Protein 1M7J (pdb70)

Foldseek 3Di:
DFQEKAAADWELWLPLDDTDGWIWTHHFFFGADIGHCPVPDYPYYHYQHLWYKYFFFEFLDEQCLQVCLVPLLLQLAVLQRHAEYEHAAALAHLDDDQDQDDDPPNCLNDPGRSSHHNALLVSQVSCFVQPGRHAYQYAHGNLRLLSRQPPDQQAEDDVVSLVSLLVRRLRNLVSFHQAYEHNCLDSSNVRYDLVSVLSSRLCCVVSVHEYEHAFNDQEPCVVVSVVSQLVSCVSSVHAYEYEAHAYFAPVC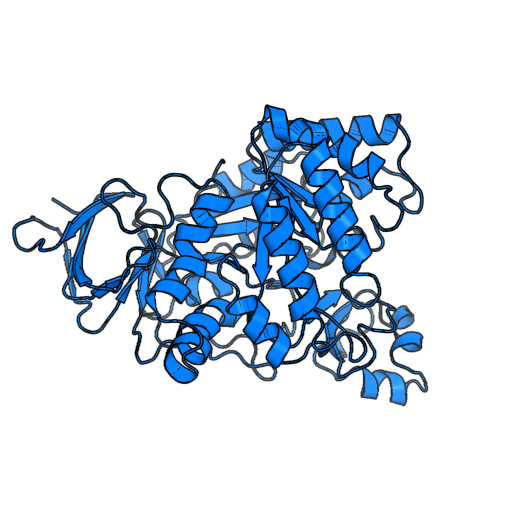APCLVVVLVVQVVSVVPGHYFYAHFQDQKDKTWLDLDCGQQVDWKAWQAFVVCRVRHGPTQCVVQVVVVHRSNVCRVVRPGTMMIGRTGDNVSSLVQLLSQRYAYHLHWSPVTNQTDLSSRFGLLCLLAVVCPVVVSDHNSSSLSSRFVSSCVSSVQPLGRTSDGPRTRFIWIFNSHQWGRPADSVRSSDRTPGTAWTDHSRHTQAHPRDGPPDSRYYHTHD

Secondary structure (DSSP, 8-state):
-BSEEEESSEE--SSS---EE-EEEEETTEEEEEE--TTS-BS-EEE-TT-EEEEPEEESS---TTHHHH-TT-HHHHTTTEEEEEES-TT--S-SEE-SSPPTTGGGG-SSS--EESSHHHHHHHHHHS--SSEEEEEEEHHHHHHHH-S--SSPPPHHHHHHHHHHHHHHHHHT--EEEEETTSGGGTT--HHHHHHHHTHHHHHT-EEEEE-S-SSTTHHHHHHHHHHHHHHHTS-EEE-S----SGGGTTTHHHHHHHHHHHHHHS-EEEEE-S-S-EEEE----TTTTSS-EEEEEESS-GGGTT-BHHHHHHHTTS-HHHHHHHH-SEEEEE----HHHHHHHHHSTTEEE-----TT-SS--THHHHHHHIIIIIIIIIT-SS-HHHHHHTTTHHHHHHHT-TT-SS--TTSB--EEEE-TTT-B----SSSTTPPPBSEEEEEETTEEEEETTEE-S-----B---

Structure (mmCIF, N/CA/C/O backbone):
data_1M7J
#
_entry.id   1M7J
#
_cell.length_a   60.102
_cell.length_b   77.167
_cell.length_c   135.744
_cell.angle_alpha   90.00
_cell.angle_beta   90.00
_cell.angle_gamma   90.00
#
_symmetry.space_group_name_H-M   'P 21 21 21'
#
loop_
_entity.id
_entity.type
_entity.pdbx_description
1 polymer D-aminoacylase
2 non-polymer 'ZINC ION'
3 non-polymer 'ACETATE ION'
4 water water
#
loop_
_atom_site.group_PDB
_atom_site.id
_atom_site.type_symbol
_atom_site.label_atom_id
_atom_site.label_alt_id
_atom_site.label_comp_id
_atom_site.label_asym_id
_atom_site.label_entity_id
_atom_site.label_seq_id
_atom_site.pdbx_PDB_ins_code
_atom_site.Cartn_x
_atom_site.Cartn_y
_atom_site.Cartn_z
_atom_site.occupancy
_atom_site.B_iso_or_equiv
_atom_site.auth_seq_id
_atom_site.auth_comp_id
_atom_site.auth_asym_id
_atom_site.auth_atom_id
_atom_site.pdbx_PDB_model_num
ATOM 1 N N . PRO A 1 8 ? 42.887 30.287 3.343 1.00 16.90 7 PRO A N 1
ATOM 2 C CA . PRO A 1 8 ? 42.747 28.850 3.089 1.00 14.24 7 PRO A CA 1
ATOM 3 C C . PRO A 1 8 ? 41.859 28.164 4.101 1.00 12.83 7 PRO A C 1
ATOM 4 O O . PRO A 1 8 ? 41.747 28.598 5.236 1.00 15.19 7 PRO A O 1
ATOM 8 N N . PHE A 1 9 ? 41.216 27.096 3.678 1.00 10.56 8 PHE A N 1
ATOM 9 C CA . PHE A 1 9 ? 40.421 26.330 4.639 1.00 10.24 8 PHE A CA 1
ATOM 10 C C . PHE A 1 9 ? 41.386 25.564 5.541 1.00 11.23 8 PHE A C 1
ATOM 11 O O . PHE A 1 9 ? 42.508 25.209 5.136 1.00 11.14 8 PHE A O 1
ATOM 19 N N . ASP A 1 10 ? 40.959 25.265 6.767 1.00 9.77 9 ASP A N 1
ATOM 20 C CA . ASP A 1 10 ? 41.797 24.445 7.637 1.00 10.45 9 ASP A CA 1
ATOM 21 C C . ASP A 1 10 ? 41.907 23.032 7.087 1.00 9.05 9 ASP A C 1
ATOM 22 O O . ASP A 1 10 ? 42.967 22.382 7.158 1.00 11.19 9 ASP A O 1
ATOM 27 N N . TYR A 1 11 ? 40.811 22.518 6.540 1.00 9.82 10 TYR A N 1
ATOM 28 C CA . TYR A 1 11 ? 40.832 21.210 5.939 1.00 9.31 10 TYR A CA 1
ATOM 29 C C . TYR A 1 11 ? 39.587 21.044 5.077 1.00 8.15 10 TYR A C 1
ATOM 30 O O . TYR A 1 11 ? 38.610 21.785 5.230 1.00 9.42 10 TYR A O 1
ATOM 39 N N . ILE A 1 12 ? 39.673 20.100 4.146 1.00 8.88 11 ILE A N 1
ATOM 40 C CA . ILE A 1 12 ? 38.556 19.720 3.308 1.00 8.56 11 ILE A CA 1
ATOM 41 C C . ILE A 1 12 ? 38.385 18.208 3.470 1.00 8.96 11 ILE A C 1
ATOM 42 O O . ILE A 1 12 ? 39.359 17.439 3.409 1.00 10.79 11 ILE A O 1
ATOM 47 N N . LEU A 1 13 ? 37.144 17.771 3.729 1.00 9.08 12 LEU A N 1
ATOM 48 C CA . LEU A 1 13 ? 36.836 16.346 3.773 1.00 9.90 12 LEU A CA 1
ATOM 49 C C . LEU A 1 13 ? 36.459 16.096 2.301 1.00 10.05 12 LEU A C 1
ATOM 50 O O . LEU A 1 13 ? 35.396 16.516 1.816 1.00 10.93 12 LEU A O 1
ATOM 55 N N . SER A 1 14 ? 37.389 15.432 1.610 1.00 11.07 13 SER A N 1
ATOM 56 C CA . SER A 1 14 ? 37.277 15.246 0.158 1.00 10.62 13 SER A CA 1
ATOM 57 C C . SER A 1 14 ? 36.906 13.882 -0.387 1.00 10.58 13 SER A C 1
ATOM 58 O O . SER A 1 14 ? 37.357 12.866 0.080 1.00 11.45 13 SER A O 1
ATOM 61 N N . GLY A 1 15 ? 36.047 13.899 -1.401 1.00 11.05 14 GLY A N 1
ATOM 62 C CA . GLY A 1 15 ? 35.726 12.677 -2.115 1.00 11.42 14 GLY A CA 1
ATOM 63 C C . GLY A 1 15 ? 34.606 11.786 -1.658 1.00 11.37 14 GLY A C 1
ATOM 64 O O . GLY A 1 15 ? 34.402 10.739 -2.238 1.00 12.07 14 GLY A O 1
ATOM 65 N N . GLY A 1 16 ? 33.914 12.204 -0.606 1.00 11.40 15 GLY A N 1
ATOM 66 C CA . GLY A 1 16 ? 32.816 11.418 -0.102 1.00 11.05 15 GLY A CA 1
ATOM 67 C C . GLY A 1 16 ? 31.457 11.863 -0.612 1.00 10.40 15 GLY A C 1
ATOM 68 O O . GLY A 1 16 ? 31.323 12.658 -1.550 1.00 11.71 15 GLY A O 1
ATOM 69 N N . THR A 1 17 ? 30.420 11.342 0.038 1.00 9.59 16 THR A N 1
ATOM 70 C CA . THR A 1 17 ? 29.043 11.640 -0.280 1.00 8.80 16 THR A CA 1
ATOM 71 C C . THR A 1 17 ? 28.481 12.468 0.858 1.00 9.31 16 THR A C 1
ATOM 72 O O . THR A 1 17 ? 28.534 12.032 2.019 1.00 10.35 16 THR A O 1
ATOM 76 N N . VAL A 1 18 ? 27.980 13.654 0.549 1.00 9.30 17 VAL A N 1
ATOM 77 C CA . VAL A 1 18 ? 27.401 14.483 1.594 1.00 8.38 17 VAL A CA 1
ATOM 78 C C . VAL A 1 18 ? 25.918 14.190 1.725 1.00 8.78 17 VAL A C 1
ATOM 79 O O . VAL A 1 18 ? 25.174 14.205 0.730 1.00 9.11 17 VAL A O 1
ATOM 83 N N . ILE A 1 19 ? 25.478 13.882 2.953 1.00 8.00 18 ILE A N 1
ATOM 84 C CA . ILE A 1 19 ? 24.047 13.732 3.281 1.00 8.52 18 ILE A CA 1
ATOM 85 C C . ILE A 1 19 ? 23.889 14.938 4.204 1.00 8.62 18 ILE A C 1
ATOM 86 O O . ILE A 1 19 ? 24.345 14.932 5.355 1.00 10.12 18 ILE A O 1
ATOM 91 N N . ASP A 1 20 ? 23.268 15.980 3.676 1.00 8.36 19 ASP A N 1
ATOM 92 C CA . ASP A 1 20 ? 23.298 17.268 4.332 1.00 8.47 19 ASP A CA 1
ATOM 93 C C . ASP A 1 20 ? 22.373 17.614 5.480 1.00 8.12 19 ASP A C 1
ATOM 94 O O . ASP A 1 20 ? 22.408 18.737 5.989 1.00 9.08 19 ASP A O 1
ATOM 99 N N . GLY A 1 21 ? 21.578 16.636 5.901 1.00 8.44 20 GLY A N 1
ATOM 100 C CA . GLY A 1 21 ? 20.654 16.854 7.014 1.00 8.56 20 GLY A CA 1
ATOM 101 C C . GLY A 1 21 ? 19.312 17.447 6.633 1.00 9.17 20 GLY A C 1
ATOM 102 O O . GLY A 1 21 ? 18.508 17.721 7.527 1.00 10.36 20 GLY A O 1
ATOM 103 N N . THR A 1 22 ? 19.063 17.655 5.341 1.00 9.81 21 THR A N 1
ATOM 104 C CA . THR A 1 22 ? 17.785 18.235 4.925 1.00 10.74 21 THR A CA 1
ATOM 105 C C . THR A 1 22 ? 16.837 17.225 4.310 1.00 10.23 21 THR A C 1
ATOM 106 O O . THR A 1 22 ? 15.827 17.612 3.727 1.00 11.56 21 THR A O 1
ATOM 110 N N . ASN A 1 23 ? 17.136 15.943 4.443 1.00 9.38 22 ASN A N 1
ATOM 111 C CA . ASN A 1 23 ? 16.299 14.856 3.920 1.00 8.54 22 ASN A CA 1
ATOM 112 C C . ASN A 1 23 ? 16.258 14.875 2.391 1.00 8.70 22 ASN A C 1
ATOM 113 O O . ASN A 1 23 ? 15.188 14.908 1.755 1.00 9.17 22 ASN A O 1
ATOM 118 N N . ALA A 1 24 ? 17.455 14.839 1.818 1.00 9.53 23 ALA A N 1
ATOM 119 C CA . ALA A 1 24 ? 17.658 14.788 0.372 1.00 9.19 23 ALA A CA 1
ATOM 120 C C . ALA A 1 24 ? 18.686 13.684 0.107 1.00 9.13 23 ALA A C 1
ATOM 121 O O . ALA A 1 24 ? 19.629 13.502 0.896 1.00 9.88 23 ALA A O 1
ATOM 123 N N . PRO A 1 25 ? 18.561 12.927 -0.979 1.00 9.68 24 PRO A N 1
ATOM 124 C CA . PRO A 1 25 ? 19.543 11.874 -1.280 1.00 9.76 24 PRO A CA 1
ATOM 125 C C . PRO A 1 25 ? 20.961 12.436 -1.298 1.00 9.75 24 PRO A C 1
ATOM 126 O O . PRO A 1 25 ? 21.187 13.583 -1.699 1.00 12.08 24 PRO A O 1
ATOM 130 N N . GLY A 1 26 ? 21.909 11.641 -0.835 1.00 10.12 25 GLY A N 1
ATOM 131 C CA . GLY A 1 26 ? 23.280 12.116 -0.804 1.00 10.20 25 GLY A CA 1
ATOM 132 C C . GLY A 1 26 ? 23.821 12.458 -2.175 1.00 10.70 25 GLY A C 1
ATOM 133 O O . GLY A 1 26 ? 23.367 11.904 -3.176 1.00 11.79 25 GLY A O 1
ATOM 134 N N . ARG A 1 27 ? 24.795 13.363 -2.200 1.00 10.46 26 ARG A N 1
ATOM 135 C CA . ARG A 1 27 ? 25.454 13.758 -3.459 1.00 10.73 26 ARG A CA 1
ATOM 136 C C . ARG A 1 27 ? 26.955 13.774 -3.222 1.00 11.25 26 ARG A C 1
ATOM 137 O O . ARG A 1 27 ? 27.425 14.069 -2.121 1.00 10.57 26 ARG A O 1
ATOM 145 N N . LEU A 1 28 ? 27.715 13.457 -4.260 1.00 10.93 27 LEU A N 1
ATOM 146 C CA . LEU A 1 28 ? 29.177 13.504 -4.165 1.00 10.78 27 LEU A CA 1
ATOM 147 C C . LEU A 1 28 ? 29.584 14.974 -4.018 1.00 11.19 27 LEU A C 1
ATOM 148 O O . LEU A 1 28 ? 29.246 15.830 -4.861 1.00 13.95 27 LEU A O 1
ATOM 153 N N . ALA A 1 29 ? 30.267 15.301 -2.919 1.00 10.70 28 ALA A N 1
ATOM 154 C CA . ALA A 1 29 ? 30.687 16.667 -2.666 1.00 9.87 28 ALA A CA 1
ATOM 155 C C . ALA A 1 29 ? 31.722 16.676 -1.560 1.00 9.95 28 ALA A C 1
ATOM 156 O O . ALA A 1 29 ? 31.743 15.752 -0.730 1.00 10.59 28 ALA A O 1
ATOM 158 N N . ASP A 1 30 ? 32.597 17.685 -1.599 1.00 9.64 29 ASP A N 1
ATOM 159 C CA . ASP A 1 30 ? 33.614 17.891 -0.571 1.00 9.23 29 ASP A CA 1
ATOM 160 C C . ASP A 1 30 ? 33.040 18.884 0.441 1.00 9.34 29 ASP A C 1
ATOM 161 O O . ASP A 1 30 ? 32.122 19.685 0.147 1.00 10.51 29 ASP A O 1
ATOM 166 N N . VAL A 1 31 ? 33.611 18.864 1.657 1.00 9.13 30 VAL A N 1
ATOM 167 C CA . VAL A 1 31 ? 33.171 19.805 2.693 1.00 9.09 30 VAL A CA 1
ATOM 168 C C . VAL A 1 31 ? 34.409 20.517 3.219 1.00 8.60 30 VAL A C 1
ATOM 169 O O . VAL A 1 31 ? 35.333 19.856 3.699 1.00 10.02 30 VAL A O 1
ATOM 173 N N . GLY A 1 32 ? 34.414 21.845 3.139 1.00 8.93 31 GLY A N 1
ATOM 174 C CA . GLY A 1 32 ? 35.563 22.628 3.608 1.00 8.53 31 GLY A CA 1
ATOM 175 C C . GLY A 1 32 ? 35.228 23.314 4.924 1.00 9.14 31 GLY A C 1
ATOM 176 O O . GLY A 1 32 ? 34.147 23.871 5.088 1.00 10.22 31 GLY A O 1
ATOM 177 N N . VAL A 1 33 ? 36.195 23.294 5.828 1.00 8.62 32 VAL A N 1
ATOM 178 C CA . VAL A 1 33 ? 36.011 23.884 7.154 1.00 9.36 32 VAL A CA 1
ATOM 179 C C . VAL A 1 33 ? 37.051 24.949 7.439 1.00 9.66 32 VAL A C 1
ATOM 180 O O . VAL A 1 33 ? 38.238 24.764 7.097 1.00 9.82 32 VAL A O 1
ATOM 184 N N . ARG A 1 34 ? 36.619 26.066 8.014 1.00 9.87 33 ARG A N 1
ATOM 185 C CA . ARG A 1 34 ? 37.572 27.107 8.446 1.00 10.46 33 ARG A CA 1
ATOM 186 C C . ARG A 1 34 ? 37.145 27.450 9.880 1.00 10.66 33 ARG A C 1
ATOM 187 O O . ARG A 1 34 ? 36.025 27.921 10.110 1.00 10.70 33 ARG A O 1
ATOM 195 N N . GLY A 1 35 ? 38.045 27.222 10.830 1.00 9.97 34 GLY A N 1
ATOM 196 C CA . GLY A 1 35 ? 37.720 27.458 12.237 1.00 9.83 34 GLY A CA 1
ATOM 197 C C . GLY A 1 35 ? 36.544 26.591 12.669 1.00 10.00 34 GLY A C 1
ATOM 198 O O . GLY A 1 35 ? 36.561 25.388 12.446 1.00 12.41 34 GLY A O 1
ATOM 199 N N . ASP A 1 36 ? 35.535 27.212 13.261 1.00 9.71 35 ASP A N 1
ATOM 200 C CA . ASP A 1 36 ? 34.367 26.423 13.689 1.00 9.16 35 ASP A CA 1
ATOM 201 C C . ASP A 1 36 ? 33.236 26.322 12.672 1.00 9.15 35 ASP A C 1
ATOM 202 O O . ASP A 1 36 ? 32.151 25.811 13.005 1.00 9.01 35 ASP A O 1
ATOM 207 N N . ARG A 1 37 ? 33.458 26.791 11.445 1.00 8.77 36 ARG A N 1
ATOM 208 C CA . ARG A 1 37 ? 32.425 26.807 10.428 1.00 9.07 36 ARG A CA 1
ATOM 209 C C . ARG A 1 37 ? 32.646 25.979 9.202 1.00 9.24 36 ARG A C 1
ATOM 210 O O . ARG A 1 37 ? 33.781 25.751 8.772 1.00 10.72 36 ARG A O 1
ATOM 218 N N . ILE A 1 38 ? 31.543 25.530 8.641 1.00 9.67 37 ILE A N 1
ATOM 219 C CA . ILE A 1 38 ? 31.588 24.896 7.313 1.00 8.74 37 ILE A CA 1
ATOM 220 C C . ILE A 1 38 ? 31.733 26.106 6.359 1.00 10.62 37 ILE A C 1
ATOM 221 O O . ILE A 1 38 ? 30.866 26.974 6.275 1.00 11.60 37 ILE A O 1
ATOM 226 N N . ALA A 1 39 ? 32.844 26.159 5.629 1.00 10.44 38 ALA A N 1
ATOM 227 C CA . ALA A 1 39 ? 33.082 27.278 4.718 1.00 11.12 38 ALA A CA 1
ATOM 228 C C . ALA A 1 39 ? 32.460 27.078 3.357 1.00 11.23 38 ALA A C 1
ATOM 229 O O . ALA A 1 39 ? 32.033 28.047 2.735 1.00 13.53 38 ALA A O 1
ATOM 231 N N . ALA A 1 40 ? 32.417 25.837 2.907 1.00 10.85 39 ALA A N 1
ATOM 232 C CA . ALA A 1 40 ? 31.910 25.548 1.566 1.00 10.64 39 ALA A CA 1
ATOM 233 C C . ALA A 1 40 ? 31.596 24.084 1.405 1.00 11.07 39 ALA A C 1
ATOM 234 O O . ALA A 1 40 ? 32.138 23.232 2.126 1.00 10.78 39 ALA A O 1
ATOM 236 N N . VAL A 1 41 ? 30.715 23.786 0.442 1.00 11.05 40 VAL A N 1
ATOM 237 C CA . VAL A 1 41 ? 30.292 22.421 0.144 1.00 11.13 40 VAL A CA 1
ATOM 238 C C . VAL A 1 41 ? 30.166 22.309 -1.372 1.00 11.26 40 VAL A C 1
ATOM 239 O O . VAL A 1 41 ? 29.515 23.163 -1.997 1.00 14.22 40 VAL A O 1
ATOM 243 N N . GLY A 1 42 ? 30.780 21.290 -1.948 1.00 10.56 41 GLY A N 1
ATOM 244 C CA . GLY A 1 42 ? 30.677 21.091 -3.395 1.00 11.83 41 GLY A CA 1
ATOM 245 C C . GLY A 1 42 ? 31.999 20.596 -3.926 1.00 11.98 41 GLY A C 1
ATOM 246 O O . GLY A 1 42 ? 32.732 19.892 -3.247 1.00 12.01 41 GLY A O 1
ATOM 247 N N . ASP A 1 43 ? 32.317 20.913 -5.190 1.00 12.50 42 ASP A N 1
ATOM 248 C CA . ASP A 1 43 ? 33.593 20.528 -5.733 1.00 11.66 42 ASP A CA 1
ATOM 249 C C . ASP A 1 43 ? 34.564 21.598 -5.230 1.00 11.84 42 ASP A C 1
ATOM 250 O O . ASP A 1 43 ? 34.469 22.757 -5.628 1.00 13.47 42 ASP A O 1
ATOM 255 N N . LEU A 1 44 ? 35.409 21.223 -4.255 1.00 10.30 43 LEU A N 1
ATOM 256 C CA . LEU A 1 44 ? 36.331 22.184 -3.650 1.00 10.04 43 LEU A CA 1
ATOM 257 C C . LEU A 1 44 ? 37.776 22.025 -4.079 1.00 9.72 43 LEU A C 1
ATOM 258 O O . LEU A 1 44 ? 38.694 22.485 -3.396 1.00 9.62 43 LEU A O 1
ATOM 263 N N . SER A 1 45 ? 37.974 21.383 -5.233 1.00 10.39 44 SER A N 1
ATOM 264 C CA . SER A 1 45 ? 39.332 21.224 -5.740 1.00 10.95 44 SER A CA 1
ATOM 265 C C . SER A 1 45 ? 40.069 22.559 -5.919 1.00 10.01 44 SER A C 1
ATOM 266 O O . SER A 1 45 ? 41.283 22.634 -5.774 1.00 9.93 44 SER A O 1
ATOM 269 N N . ALA A 1 46 ? 39.332 23.602 -6.283 1.00 9.59 45 ALA A N 1
ATOM 270 C CA . ALA A 1 46 ? 39.950 24.895 -6.509 1.00 8.62 45 ALA A CA 1
ATOM 271 C C . ALA A 1 46 ? 40.132 25.751 -5.276 1.00 9.14 45 ALA A C 1
ATOM 272 O O . ALA A 1 46 ? 40.650 26.867 -5.344 1.00 9.74 45 ALA A O 1
ATOM 274 N N . SER A 1 47 ? 39.741 25.220 -4.120 1.00 9.43 46 SER A N 1
ATOM 275 C CA . SER A 1 47 ? 39.909 25.971 -2.876 1.00 9.20 46 SER A CA 1
ATOM 276 C C . SER A 1 47 ? 41.172 25.548 -2.162 1.00 8.88 46 SER A C 1
ATOM 277 O O . SER A 1 47 ? 41.381 24.348 -1.925 1.00 9.91 46 SER A O 1
ATOM 280 N N . SER A 1 48 ? 42.015 26.510 -1.804 1.00 8.67 47 SER A N 1
ATOM 281 C CA . SER A 1 48 ? 43.209 26.179 -1.032 1.00 8.78 47 SER A CA 1
ATOM 282 C C . SER A 1 48 ? 42.804 25.634 0.343 1.00 8.92 47 SER A C 1
ATOM 283 O O . SER A 1 48 ? 41.862 26.158 0.980 1.00 9.58 47 SER A O 1
ATOM 286 N N . ALA A 1 49 ? 43.515 24.612 0.796 1.00 8.63 48 ALA A N 1
ATOM 287 C CA . ALA A 1 49 ? 43.251 24.039 2.122 1.00 9.30 48 ALA A CA 1
ATOM 288 C C . ALA A 1 49 ? 44.549 23.517 2.675 1.00 10.31 48 ALA A C 1
ATOM 289 O O . ALA A 1 49 ? 45.403 23.031 1.924 1.00 10.29 48 ALA A O 1
ATOM 291 N N . ARG A 1 50 ? 44.704 23.609 3.995 1.00 11.30 49 ARG A N 1
ATOM 292 C CA . ARG A 1 50 ? 45.920 23.107 4.643 0.97 11.05 49 ARG A CA 1
ATOM 293 C C . ARG A 1 50 ? 45.998 21.582 4.668 1.00 12.43 49 ARG A C 1
ATOM 294 O O . ARG A 1 50 ? 47.095 21.008 4.755 1.00 13.65 49 ARG A O 1
ATOM 302 N N . ARG A 1 51 ? 44.844 20.917 4.614 1.00 11.15 50 ARG A N 1
ATOM 303 C CA . ARG A 1 51 ? 44.763 19.458 4.583 1.00 10.94 50 ARG A CA 1
ATOM 304 C C . ARG A 1 51 ? 43.588 19.064 3.700 1.00 11.30 50 ARG A C 1
ATOM 305 O O . ARG A 1 51 ? 42.542 19.730 3.733 1.00 11.93 50 ARG A O 1
ATOM 313 N N . ARG A 1 52 ? 43.756 18.008 2.926 1.00 11.93 51 ARG A N 1
ATOM 314 C CA . ARG A 1 52 ? 42.688 17.495 2.062 1.00 13.94 51 ARG A CA 1
ATOM 315 C C . ARG A 1 52 ? 42.598 16.042 2.478 1.00 16.58 51 ARG A C 1
ATOM 316 O O . ARG A 1 52 ? 43.399 15.215 2.051 1.00 18.89 51 ARG A O 1
ATOM 324 N N . ILE A 1 53 ? 41.627 15.746 3.348 1.00 14.84 52 ILE A N 1
ATOM 325 C CA . ILE A 1 53 ? 41.414 14.431 3.938 1.00 14.16 52 ILE A CA 1
ATOM 326 C C . ILE A 1 53 ? 40.523 13.561 3.071 1.00 14.54 52 ILE A C 1
ATOM 327 O O . ILE A 1 53 ? 39.366 13.887 2.840 1.00 14.73 52 ILE A O 1
ATOM 332 N N . ASP A 1 54 ? 41.067 12.453 2.608 1.00 14.88 53 ASP A N 1
ATOM 333 C CA . ASP A 1 54 ? 40.353 11.533 1.747 1.00 15.27 53 ASP A CA 1
ATOM 334 C C . ASP A 1 54 ? 39.291 10.753 2.498 1.00 14.22 53 ASP A C 1
ATOM 335 O O . ASP A 1 54 ? 39.608 9.958 3.388 1.00 15.91 53 ASP A O 1
ATOM 340 N N . VAL A 1 55 ? 38.034 10.974 2.121 1.00 11.32 54 VAL A N 1
ATOM 341 C CA . VAL A 1 55 ? 36.920 10.238 2.712 1.00 11.78 54 VAL A CA 1
ATOM 342 C C . VAL A 1 55 ? 36.138 9.496 1.617 1.00 11.01 54 VAL A C 1
ATOM 343 O O . VAL A 1 55 ? 34.930 9.294 1.694 1.00 12.01 54 VAL A O 1
ATOM 347 N N . ALA A 1 56 ? 36.846 9.065 0.574 1.00 12.63 55 ALA A N 1
ATOM 348 C CA . ALA A 1 56 ? 36.159 8.283 -0.460 1.00 12.21 55 ALA A CA 1
ATOM 349 C C . ALA A 1 56 ? 35.481 7.048 0.154 1.00 11.74 55 ALA A C 1
ATOM 350 O O . ALA A 1 56 ? 36.037 6.341 1.045 1.00 13.03 55 ALA A O 1
ATOM 352 N N . GLY A 1 57 ? 34.268 6.782 -0.338 1.00 12.23 56 GLY A N 1
ATOM 353 C CA . GLY A 1 57 ? 33.502 5.651 0.140 1.00 12.27 56 GLY A CA 1
ATOM 354 C C . GLY A 1 57 ? 32.730 5.947 1.414 1.00 12.94 56 GLY A C 1
ATOM 355 O O . GLY A 1 57 ? 31.969 5.101 1.860 1.00 13.72 56 GLY A O 1
ATOM 356 N N . LYS A 1 58 ? 32.922 7.130 1.970 1.00 11.65 57 LYS A N 1
ATOM 357 C CA . LYS A 1 58 ? 32.234 7.511 3.212 1.00 10.43 57 LYS A CA 1
ATOM 358 C C . LYS A 1 58 ? 31.159 8.552 2.990 1.00 10.25 57 LYS A C 1
ATOM 359 O O . LYS A 1 58 ? 31.067 9.165 1.927 1.00 10.27 57 LYS A O 1
ATOM 365 N N . VAL A 1 59 ? 30.315 8.706 4.015 1.00 8.80 58 VAL A N 1
ATOM 366 C CA . VAL A 1 59 ? 29.309 9.749 4.029 1.00 8.35 58 VAL A CA 1
ATOM 367 C C . VAL A 1 59 ? 29.788 10.808 5.010 1.00 7.91 58 VAL A C 1
ATOM 368 O O . VAL A 1 59 ? 30.346 10.462 6.059 1.00 8.98 58 VAL A O 1
ATOM 372 N N . VAL A 1 60 ? 29.651 12.077 4.616 1.00 7.77 59 VAL A N 1
ATOM 373 C CA . VAL A 1 60 ? 29.900 13.197 5.527 1.00 8.19 59 VAL A CA 1
ATOM 374 C C . VAL A 1 60 ? 28.491 13.728 5.802 1.00 8.40 59 VAL A C 1
ATOM 375 O O . VAL A 1 60 ? 27.749 14.116 4.890 1.00 8.02 59 VAL A O 1
ATOM 379 N N . SER A 1 61 ? 28.105 13.732 7.078 1.00 6.89 60 SER A N 1
ATOM 380 C CA . SER A 1 61 ? 26.782 14.191 7.482 1.00 7.10 60 SER A CA 1
ATOM 381 C C . SER A 1 61 ? 26.948 15.168 8.631 1.00 6.75 60 SER A C 1
ATOM 382 O O . SER A 1 61 ? 28.053 15.386 9.130 1.00 6.60 60 SER A O 1
ATOM 385 N N . PRO A 1 62 ? 25.868 15.855 9.007 1.00 6.27 61 PRO A N 1
ATOM 386 C CA . PRO A 1 62 ? 26.004 16.734 10.170 1.00 6.31 61 PRO A CA 1
ATOM 387 C C . PRO A 1 62 ? 26.234 15.799 11.376 1.00 6.35 61 PRO A C 1
ATOM 388 O O . PRO A 1 62 ? 25.877 14.608 11.370 1.00 7.28 61 PRO A O 1
ATOM 392 N N . GLY A 1 63 ? 26.814 16.360 12.423 1.00 6.04 62 GLY A N 1
ATOM 393 C CA . GLY A 1 63 ? 26.938 15.615 13.685 1.00 7.01 62 GLY A CA 1
ATOM 394 C C . GLY A 1 63 ? 25.561 15.260 14.246 1.00 6.95 62 GLY A C 1
ATOM 395 O O . GLY A 1 63 ? 24.553 15.986 14.093 1.00 6.60 62 GLY A O 1
ATOM 396 N N . PHE A 1 64 ? 25.491 14.110 14.899 1.00 6.25 63 PHE A N 1
ATOM 397 C CA . PHE A 1 64 ? 24.193 13.676 15.403 1.00 6.16 63 PHE A CA 1
ATOM 398 C C . PHE A 1 64 ? 23.855 14.402 16.686 1.00 6.74 63 PHE A C 1
ATOM 399 O O . PHE A 1 64 ? 24.712 14.617 17.558 1.00 6.56 63 PHE A O 1
ATOM 407 N N . ILE A 1 65 ? 22.595 14.801 16.799 1.00 5.97 64 ILE A N 1
ATOM 408 C CA . ILE A 1 65 ? 22.127 15.544 17.979 1.00 5.43 64 ILE A CA 1
ATOM 409 C C . ILE A 1 65 ? 21.298 14.565 18.803 1.00 6.16 64 ILE A C 1
ATOM 410 O O . ILE A 1 65 ? 20.283 14.054 18.331 1.00 7.27 64 ILE A O 1
ATOM 415 N N . ASP A 1 66 ? 21.753 14.257 20.015 1.00 5.81 65 ASP A N 1
ATOM 416 C CA . ASP A 1 66 ? 21.013 13.274 20.811 1.00 5.86 65 ASP A CA 1
ATOM 417 C C . ASP A 1 66 ? 19.878 14.007 21.523 1.00 5.53 65 ASP A C 1
ATOM 418 O O . ASP A 1 66 ? 20.089 14.744 22.506 1.00 7.02 65 ASP A O 1
ATOM 423 N N . SER A 1 67 ? 18.662 13.795 21.015 1.00 5.48 66 SER A N 1
ATOM 424 C CA . SER A 1 67 ? 17.506 14.511 21.507 1.00 6.27 66 SER A CA 1
ATOM 425 C C . SER A 1 67 ? 17.119 14.181 22.935 1.00 7.17 66 SER A C 1
ATOM 426 O O . SER A 1 67 ? 16.416 14.967 23.568 1.00 7.01 66 SER A O 1
ATOM 429 N N . HIS A 1 68 ? 17.552 13.020 23.432 1.00 6.36 67 HIS A N 1
ATOM 430 C CA . HIS A 1 68 ? 17.139 12.618 24.766 1.00 5.68 67 HIS A CA 1
ATOM 431 C C . HIS A 1 68 ? 18.254 12.003 25.545 1.00 6.27 67 HIS A C 1
ATOM 432 O O . HIS A 1 68 ? 18.558 10.803 25.405 1.00 7.37 67 HIS A O 1
ATOM 439 N N . THR A 1 69 ? 18.902 12.823 26.355 1.00 5.89 68 THR A N 1
ATOM 440 C CA . THR A 1 69 ? 19.951 12.287 27.186 1.00 6.03 68 THR A CA 1
ATOM 441 C C . THR A 1 69 ? 19.749 12.543 28.652 1.00 6.32 68 THR A C 1
ATOM 442 O O . THR A 1 69 ? 18.954 13.414 29.064 1.00 6.51 68 THR A O 1
ATOM 446 N N . HIS A 1 70 ? 20.516 11.789 29.435 1.00 6.31 69 HIS A N 1
ATOM 447 C CA . HIS A 1 70 ? 20.625 12.026 30.875 1.00 6.24 69 HIS A CA 1
ATOM 448 C C . HIS A 1 70 ? 22.119 12.201 31.140 1.00 6.20 69 HIS A C 1
ATOM 449 O O . HIS A 1 70 ? 22.677 11.655 32.079 1.00 6.52 69 HIS A O 1
ATOM 456 N N . ASP A 1 71 ? 22.750 13.046 30.299 1.00 5.39 70 ASP A N 1
ATOM 457 C CA . ASP A 1 71 ? 24.181 13.291 30.387 1.00 5.17 70 ASP A CA 1
ATOM 458 C C . ASP A 1 71 ? 24.536 14.503 31.247 1.00 5.82 70 ASP A C 1
ATOM 459 O O . ASP A 1 71 ? 25.708 14.884 31.279 1.00 6.63 70 ASP A O 1
ATOM 464 N N . ASP A 1 72 ? 23.574 15.076 31.966 1.00 6.32 71 ASP A N 1
ATOM 465 C CA . ASP A 1 72 ? 23.831 16.300 32.737 1.00 6.68 71 ASP A CA 1
ATOM 466 C C . ASP A 1 72 ? 25.140 16.278 33.526 1.00 5.86 71 ASP A C 1
ATOM 467 O O . ASP A 1 72 ? 25.918 17.240 33.472 1.00 6.76 71 ASP A O 1
ATOM 472 N N . ASN A 1 73 ? 25.323 15.222 34.308 1.00 6.42 72 ASN A N 1
ATOM 473 C CA . ASN A 1 73 ? 26.520 15.081 35.134 1.00 6.85 72 ASN A CA 1
ATOM 474 C C . ASN A 1 73 ? 27.675 14.428 34.403 1.00 7.55 72 ASN A C 1
ATOM 475 O O . ASN A 1 73 ? 28.849 14.715 34.701 1.00 7.66 72 ASN A O 1
ATOM 480 N N . TYR A 1 74 ? 27.370 13.568 33.428 1.00 7.24 73 TYR A N 1
ATOM 481 C CA . TYR A 1 74 ? 28.433 12.897 32.695 1.00 6.26 73 TYR A CA 1
ATOM 482 C C . TYR A 1 74 ? 29.296 13.935 31.961 1.00 6.83 73 TYR A C 1
ATOM 483 O O . TYR A 1 74 ? 30.506 13.757 31.836 1.00 7.69 73 TYR A O 1
ATOM 492 N N . LEU A 1 75 ? 28.694 15.020 31.497 1.00 6.59 74 LEU A N 1
ATOM 493 C CA . LEU A 1 75 ? 29.437 16.091 30.810 1.00 5.67 74 LEU A CA 1
ATOM 494 C C . LEU A 1 75 ? 30.485 16.700 31.724 1.00 7.91 74 LEU A C 1
ATOM 495 O O . LEU A 1 75 ? 31.497 17.219 31.226 1.00 10.20 74 LEU A O 1
ATOM 500 N N . LEU A 1 76 ? 30.211 16.698 33.038 1.00 7.21 75 LEU A N 1
ATOM 501 C CA . LEU A 1 76 ? 31.157 17.275 34.016 1.00 7.51 75 LEU A CA 1
ATOM 502 C C . LEU A 1 76 ? 32.214 16.277 34.448 1.00 8.03 75 LEU A C 1
ATOM 503 O O . LEU A 1 76 ? 33.389 16.654 34.618 1.00 11.10 75 LEU A O 1
ATOM 508 N N . LYS A 1 77 ? 31.821 15.023 34.622 1.00 8.40 76 LYS A N 1
ATOM 509 C CA . LYS A 1 77 ? 32.723 14.023 35.160 1.00 8.97 76 LYS A CA 1
ATOM 510 C C . LYS A 1 77 ? 33.529 13.227 34.160 1.00 8.74 76 LYS A C 1
ATOM 511 O O . LYS A 1 77 ? 34.569 12.660 34.530 1.00 9.49 76 LYS A O 1
ATOM 517 N N . HIS A 1 78 ? 33.052 13.156 32.912 1.00 7.86 77 HIS A N 1
ATOM 518 C CA . HIS A 1 78 ? 33.703 12.376 31.869 1.00 8.51 77 HIS A CA 1
ATOM 519 C C . HIS A 1 78 ? 33.590 13.213 30.627 1.00 7.93 77 HIS A C 1
ATOM 520 O O . HIS A 1 78 ? 32.788 12.937 29.705 1.00 7.91 77 HIS A O 1
ATOM 527 N N . ARG A 1 79 ? 34.416 14.246 30.597 1.00 8.14 78 ARG A N 1
ATOM 528 C CA . ARG A 1 79 ? 34.374 15.251 29.532 1.00 7.34 78 ARG A CA 1
ATOM 529 C C . ARG A 1 79 ? 34.588 14.693 28.140 1.00 7.58 78 ARG A C 1
ATOM 530 O O . ARG A 1 79 ? 34.152 15.311 27.154 1.00 8.30 78 ARG A O 1
ATOM 538 N N . ASP A 1 80 ? 35.269 13.559 28.053 1.00 7.56 79 ASP A N 1
ATOM 539 C CA . ASP A 1 80 ? 35.484 12.883 26.775 1.00 8.37 79 ASP A CA 1
ATOM 540 C C . ASP A 1 80 ? 34.157 12.474 26.102 1.00 6.85 79 ASP A C 1
ATOM 541 O O . ASP A 1 80 ? 34.094 12.373 24.872 1.00 7.66 79 ASP A O 1
ATOM 546 N N . MET A 1 81 ? 33.136 12.182 26.913 1.00 7.13 80 MET A N 1
ATOM 547 C CA . MET A 1 81 ? 31.833 11.800 26.364 1.00 6.64 80 MET A CA 1
ATOM 548 C C . MET A 1 81 ? 31.929 10.655 25.366 1.00 6.54 80 MET A C 1
ATOM 549 O O . MET A 1 81 ? 31.152 10.574 24.409 1.00 6.49 80 MET A O 1
ATOM 554 N N . THR A 1 82 ? 32.825 9.704 25.649 1.00 6.86 81 THR A N 1
ATOM 555 C CA . THR A 1 82 ? 33.038 8.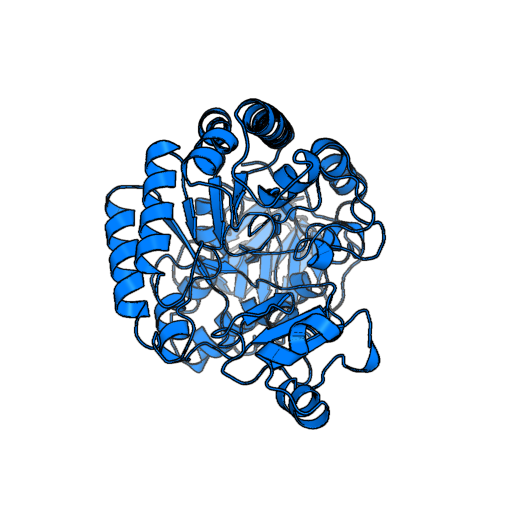604 24.713 1.00 7.27 81 THR A CA 1
ATOM 556 C C . THR A 1 82 ? 31.807 7.815 24.279 1.00 6.24 81 THR A C 1
ATOM 557 O O . THR A 1 82 ? 31.697 7.476 23.113 1.00 6.93 81 THR A O 1
ATOM 561 N N . PRO A 1 83 ? 30.847 7.522 25.178 1.00 6.52 82 PRO A N 1
ATOM 562 C CA . PRO A 1 83 ? 29.684 6.745 24.703 1.00 7.28 82 PRO A CA 1
ATOM 563 C C . PRO A 1 83 ? 28.952 7.427 23.573 1.00 6.26 82 PRO A C 1
ATOM 564 O O . PRO A 1 83 ? 28.336 6.753 22.752 1.00 6.63 82 PRO A O 1
ATOM 568 N N . LYS A 1 84 ? 28.987 8.763 23.569 1.00 6.21 83 LYS A N 1
ATOM 569 C CA . LYS A 1 84 ? 28.273 9.524 22.563 1.00 6.43 83 LYS A CA 1
ATOM 570 C C . LYS A 1 84 ? 29.138 9.876 21.367 1.00 6.14 83 LYS A C 1
ATOM 571 O O . LYS A 1 84 ? 28.715 9.628 20.236 1.00 6.79 83 LYS A O 1
ATOM 577 N N . ILE A 1 85 ? 30.350 10.405 21.581 1.00 6.12 84 ILE A N 1
ATOM 578 C CA . ILE A 1 85 ? 31.130 10.768 20.387 1.00 6.60 84 ILE A CA 1
ATOM 579 C C . ILE A 1 85 ? 31.527 9.539 19.565 1.00 7.43 84 ILE A C 1
ATOM 580 O O . ILE A 1 85 ? 31.654 9.650 18.350 1.00 7.03 84 ILE A O 1
ATOM 585 N N . SER A 1 86 ? 31.698 8.377 20.208 1.00 6.28 85 SER A N 1
ATOM 586 C CA . SER A 1 86 ? 32.040 7.168 19.463 1.00 6.44 85 SER A CA 1
ATOM 587 C C . SER A 1 86 ? 30.921 6.720 18.523 1.00 7.07 85 SER A C 1
ATOM 588 O O . SER A 1 86 ? 31.158 5.851 17.660 1.00 7.87 85 SER A O 1
ATOM 591 N N . GLN A 1 87 ? 29.709 7.256 18.708 1.00 6.93 86 GLN A N 1
ATOM 592 C CA . GLN A 1 87 ? 28.551 6.941 17.843 1.00 7.22 86 GLN A CA 1
ATOM 593 C C . GLN A 1 87 ? 28.262 8.060 16.868 1.00 7.51 86 GLN A C 1
ATOM 594 O O . GLN A 1 87 ? 27.276 7.975 16.160 1.00 9.41 86 GLN A O 1
ATOM 600 N N . GLY A 1 88 ? 29.057 9.136 16.895 1.00 6.49 87 GLY A N 1
ATOM 601 C CA . GLY A 1 88 ? 28.803 10.257 15.990 1.00 6.70 87 GLY A CA 1
ATOM 602 C C . GLY A 1 88 ? 28.040 11.421 16.612 1.00 5.88 87 GLY A C 1
ATOM 603 O O . GLY A 1 88 ? 27.717 12.373 15.900 1.00 7.51 87 GLY A O 1
ATOM 604 N N . VAL A 1 89 ? 27.746 11.373 17.912 1.00 6.18 88 VAL A N 1
ATOM 605 C CA . VAL A 1 89 ? 27.014 12.479 18.541 1.00 6.10 88 VAL A CA 1
ATOM 606 C C . VAL A 1 89 ? 27.913 13.676 18.770 1.00 5.59 88 VAL A C 1
ATOM 607 O O . VAL A 1 89 ? 29.026 13.551 19.303 1.00 7.17 88 VAL A O 1
ATOM 611 N N . THR A 1 90 ? 27.390 14.847 18.394 1.00 5.94 89 THR A N 1
ATOM 612 C CA . THR A 1 90 ? 28.108 16.100 18.579 1.00 5.64 89 THR A CA 1
ATOM 613 C C . THR A 1 90 ? 27.420 17.085 19.512 1.00 5.94 89 THR A C 1
ATOM 614 O O . THR A 1 90 ? 28.056 18.041 19.932 1.00 6.59 89 THR A O 1
ATOM 618 N N . THR A 1 91 ? 26.124 16.869 19.798 1.00 5.76 90 THR A N 1
ATOM 619 C CA . THR A 1 91 ? 25.359 17.731 20.703 1.00 5.70 90 THR A CA 1
ATOM 620 C C . THR A 1 91 ? 24.424 16.853 21.486 1.00 5.87 90 THR A C 1
ATOM 621 O O . THR A 1 91 ? 23.859 15.922 20.925 1.00 6.25 90 THR A O 1
ATOM 625 N N . VAL A 1 92 ? 24.301 17.129 22.793 1.00 5.77 91 VAL A N 1
ATOM 626 C CA . VAL A 1 92 ? 23.358 16.417 23.632 1.00 5.60 91 VAL A CA 1
ATOM 627 C C . VAL A 1 92 ? 22.341 17.361 24.261 1.00 5.65 91 VAL A C 1
ATOM 628 O O . VAL A 1 92 ? 22.677 18.484 24.636 1.00 6.62 91 VAL A O 1
ATOM 632 N N . VAL A 1 93 ? 21.085 16.908 24.313 1.00 6.04 92 VAL A N 1
ATOM 633 C CA . VAL A 1 93 ? 20.011 17.647 24.994 1.00 6.06 92 VAL A CA 1
ATOM 634 C C . VAL A 1 93 ? 19.886 16.979 26.379 1.00 6.53 92 VAL A C 1
ATOM 635 O O . VAL A 1 93 ? 19.598 15.787 26.475 1.00 6.85 92 VAL A O 1
ATOM 639 N N . THR A 1 94 ? 20.106 17.771 27.428 1.00 5.61 93 THR A N 1
ATOM 640 C CA . THR A 1 94 ? 20.097 17.261 28.805 1.00 5.87 93 THR A CA 1
ATOM 641 C C . THR A 1 94 ? 18.908 17.725 29.625 1.00 5.81 93 THR A C 1
ATOM 642 O O . THR A 1 94 ? 18.121 18.578 29.180 1.00 6.23 93 THR A O 1
ATOM 646 N N . GLY A 1 95 ? 18.777 17.145 30.815 1.00 5.75 94 GLY A N 1
ATOM 647 C CA . GLY A 1 95 ? 17.729 17.586 31.739 1.00 6.44 94 GLY A CA 1
ATOM 648 C C . GLY A 1 95 ? 16.344 17.099 31.364 1.00 6.56 94 GLY A C 1
ATOM 649 O O . GLY A 1 95 ? 15.386 17.869 31.390 1.00 7.90 94 GLY A O 1
ATOM 650 N N . ASN A 1 96 ? 16.259 15.815 31.035 1.00 6.62 95 ASN A N 1
ATOM 651 C CA . ASN A 1 96 ? 15.020 15.204 30.580 1.00 6.71 95 ASN A CA 1
ATOM 652 C C . ASN A 1 96 ? 14.206 14.499 31.659 1.00 6.30 95 ASN A C 1
ATOM 653 O O . ASN A 1 96 ? 14.712 14.167 32.740 1.00 6.53 95 ASN A O 1
ATOM 658 N N . CYS A 1 97 ? 12.911 14.358 31.346 1.00 5.83 96 CYS A N 1
ATOM 659 C CA . CYS A 1 97 ? 11.974 13.599 32.204 1.00 6.16 96 CYS A CA 1
ATOM 660 C C . CYS A 1 97 ? 11.823 14.192 33.579 1.00 6.29 96 CYS A C 1
ATOM 661 O O . CYS A 1 97 ? 11.515 13.467 34.544 1.00 6.68 96 CYS A O 1
ATOM 664 N N . GLY A 1 98 ? 11.994 15.513 33.670 1.00 6.23 97 GLY A N 1
ATOM 665 C CA . GLY A 1 98 ? 11.895 16.190 34.954 1.00 6.42 97 GLY A CA 1
ATOM 666 C C . GLY A 1 98 ? 13.160 16.101 35.791 1.00 6.47 97 GLY A C 1
ATOM 667 O O . GLY A 1 98 ? 13.206 16.654 36.898 1.00 6.94 97 GLY A O 1
ATOM 668 N N . ILE A 1 99 ? 14.169 15.403 35.276 1.00 6.58 98 ILE A N 1
ATOM 669 C CA . ILE A 1 99 ? 15.411 15.136 36.009 1.00 7.97 98 ILE A CA 1
ATOM 670 C C . ILE A 1 99 ? 16.580 16.004 35.499 1.00 7.31 98 ILE A C 1
ATOM 671 O O . ILE A 1 99 ? 17.104 15.770 34.381 1.00 9.06 98 ILE A O 1
ATOM 676 N N . SER A 1 100 ? 16.950 17.047 36.230 1.00 6.69 99 SER A N 1
ATOM 677 C CA . SER A 1 100 ? 18.130 17.810 35.834 1.00 6.59 99 SER A CA 1
ATOM 678 C C . SER A 1 100 ? 19.109 17.792 37.013 1.00 6.76 99 SER A C 1
ATOM 679 O O . SER A 1 100 ? 18.724 17.598 38.174 1.00 7.82 99 SER A O 1
ATOM 682 N N . LEU A 1 101 ? 20.390 17.985 36.733 1.00 7.06 100 LEU A N 1
ATOM 683 C CA . LEU A 1 101 ? 21.362 17.965 37.828 1.00 7.07 100 LEU A CA 1
ATOM 684 C C . LEU A 1 101 ? 21.184 19.217 38.677 1.00 7.83 100 LEU A C 1
ATOM 685 O O . LEU A 1 101 ? 21.356 19.151 39.903 1.00 9.28 100 LEU A O 1
ATOM 690 N N . ALA A 1 102 ? 20.800 20.327 38.053 1.00 7.32 101 ALA A N 1
ATOM 691 C CA . ALA A 1 102 ? 20.672 21.619 38.780 1.00 8.07 101 ALA A CA 1
ATOM 692 C C . ALA A 1 102 ? 19.279 22.185 38.552 1.00 9.46 101 ALA A C 1
ATOM 693 O O . ALA A 1 102 ? 18.634 21.885 37.561 1.00 9.44 101 ALA A O 1
ATOM 695 N N . PRO A 1 103 ? 18.789 23.026 39.469 1.00 9.58 102 PRO A N 1
ATOM 696 C CA . PRO A 1 103 ? 19.387 23.513 40.707 1.00 11.16 102 PRO A CA 1
ATOM 697 C C . PRO A 1 103 ? 18.970 22.662 41.869 1.00 11.67 102 PRO A C 1
ATOM 698 O O . PRO A 1 103 ? 17.763 22.548 42.114 1.00 13.56 102 PRO A O 1
ATOM 702 N N . LEU A 1 104 ? 19.923 22.061 42.579 1.00 11.46 103 LEU A N 1
ATOM 703 C CA . LEU A 1 104 ? 19.591 21.251 43.755 1.00 10.98 103 LEU A CA 1
ATOM 704 C C . LEU A 1 104 ? 20.853 20.858 44.495 1.00 12.59 103 LEU A C 1
ATOM 705 O O . LEU A 1 104 ? 21.729 20.208 43.918 1.00 12.97 103 LEU A O 1
ATOM 710 N N . ALA A 1 105 ? 20.954 21.236 45.773 1.00 13.16 104 ALA A N 1
ATOM 711 C CA . ALA A 1 105 ? 22.100 20.830 46.568 1.00 13.91 104 ALA A CA 1
ATOM 712 C C . ALA A 1 105 ? 21.511 19.772 47.489 1.00 14.83 104 ALA A C 1
ATOM 713 O O . ALA A 1 105 ? 20.700 20.106 48.396 1.00 17.42 104 ALA A O 1
ATOM 715 N N . HIS A 1 106 ? 21.877 18.507 47.268 1.00 15.29 105 HIS A N 1
ATOM 716 C CA . HIS A 1 106 ? 21.300 17.414 48.040 1.00 15.67 105 HIS A CA 1
ATOM 717 C C . HIS A 1 106 ? 22.218 16.207 48.023 1.00 15.81 105 HIS A C 1
ATOM 718 O O . HIS A 1 106 ? 22.678 15.770 46.968 1.00 15.48 105 HIS A O 1
ATOM 725 N N . ALA A 1 107 ? 22.502 15.654 49.194 1.00 17.05 106 ALA A N 1
ATOM 726 C CA . ALA A 1 107 ? 23.386 14.521 49.263 1.00 16.82 106 ALA A CA 1
ATOM 727 C C . ALA A 1 107 ? 22.765 13.180 48.898 1.00 17.82 106 ALA A C 1
ATOM 728 O O . ALA A 1 107 ? 23.494 12.229 48.599 1.00 18.05 106 ALA A O 1
ATOM 730 N N . ASN A 1 108 ? 21.432 13.100 48.932 1.00 17.02 107 ASN A N 1
ATOM 731 C CA . ASN A 1 108 ? 20.732 11.845 48.643 1.00 19.01 107 ASN A CA 1
ATOM 732 C C . ASN A 1 108 ? 19.424 12.168 47.936 1.00 18.00 107 ASN A C 1
ATOM 733 O O . ASN A 1 108 ? 18.337 11.939 48.466 1.00 19.69 107 ASN A O 1
ATOM 738 N N . PRO A 1 109 ? 19.506 12.702 46.716 1.00 16.19 108 PRO A N 1
ATOM 739 C CA . PRO A 1 109 ? 18.289 13.050 45.981 1.00 15.32 108 PRO A CA 1
ATOM 740 C C . PRO A 1 109 ? 17.391 11.854 45.710 1.00 14.43 108 PRO A C 1
ATOM 741 O O . PRO A 1 109 ? 17.865 10.740 45.519 1.00 14.80 108 PRO A O 1
ATOM 745 N N . PRO A 1 110 ? 16.078 12.092 45.665 1.00 13.97 109 PRO A N 1
ATOM 746 C CA . PRO A 1 110 ? 15.111 11.031 45.426 1.00 13.61 109 PRO A CA 1
ATOM 747 C C . PRO A 1 110 ? 15.184 10.395 44.045 1.00 12.44 109 PRO A C 1
ATOM 748 O O . PRO A 1 110 ? 15.332 11.098 43.064 1.00 13.00 109 PRO A O 1
ATOM 752 N N . ALA A 1 111 ? 15.048 9.076 43.974 1.00 10.98 110 ALA A N 1
ATOM 753 C CA . ALA A 1 111 ? 15.027 8.387 42.684 1.00 10.17 110 ALA A CA 1
ATOM 754 C C . ALA A 1 111 ? 13.880 8.993 41.873 1.00 10.31 110 ALA A C 1
ATOM 755 O O . ALA A 1 111 ? 12.782 9.190 42.382 1.00 10.74 110 ALA A O 1
ATOM 757 N N . PRO A 1 112 ? 14.048 9.133 40.562 1.00 8.24 111 PRO A N 1
ATOM 758 C CA . PRO A 1 112 ? 15.193 8.764 39.722 1.00 8.46 111 PRO A CA 1
ATOM 759 C C . PRO A 1 112 ? 16.296 9.795 39.558 1.00 9.04 111 PRO A C 1
ATOM 760 O O . PRO A 1 112 ? 17.104 9.656 38.626 1.00 9.51 111 PRO A O 1
ATOM 764 N N . LEU A 1 113 ? 16.338 10.807 40.424 1.00 8.02 112 LEU A N 1
ATOM 765 C CA . LEU A 1 113 ? 17.417 11.790 40.260 1.00 8.39 112 LEU A CA 1
ATOM 766 C C . LEU A 1 113 ? 18.766 11.114 40.474 1.00 9.06 112 LEU A C 1
ATOM 767 O O . LEU A 1 113 ? 19.801 11.612 39.954 1.00 8.86 112 LEU A O 1
ATOM 772 N N . ASP A 1 114 ? 18.780 10.005 41.218 1.00 8.28 113 ASP A N 1
ATOM 773 C CA . ASP A 1 114 ? 19.998 9.269 41.440 1.00 9.11 113 ASP A CA 1
ATOM 774 C C . ASP A 1 114 ? 20.643 8.713 40.178 1.00 10.15 113 ASP A C 1
ATOM 775 O O . ASP A 1 114 ? 21.821 8.338 40.210 1.00 10.93 113 ASP A O 1
ATOM 780 N N . LEU A 1 115 ? 19.903 8.674 39.076 1.00 9.80 114 LEU A N 1
ATOM 781 C CA . LEU A 1 115 ? 20.503 8.178 37.823 1.00 11.22 114 LEU A CA 1
ATOM 782 C C . LEU A 1 115 ? 21.600 9.131 37.362 1.00 12.14 114 LEU A C 1
ATOM 783 O O . LEU A 1 115 ? 22.432 8.729 36.543 1.00 14.31 114 LEU A O 1
ATOM 788 N N . LEU A 1 116 ? 21.624 10.380 37.836 1.00 9.30 115 LEU A N 1
ATOM 789 C CA . LEU A 1 116 ? 22.687 11.327 37.449 1.00 10.07 115 LEU A CA 1
ATOM 790 C C . LEU A 1 116 ? 23.806 11.394 38.478 1.00 11.13 115 LEU A C 1
ATOM 791 O O . LEU A 1 116 ? 24.811 12.028 38.216 1.00 12.18 115 LEU A O 1
ATOM 796 N N . ASP A 1 117 ? 23.665 10.725 39.608 1.00 10.48 116 ASP A N 1
ATOM 797 C CA . ASP A 1 117 ? 24.611 10.912 40.710 1.00 11.62 116 ASP A CA 1
ATOM 798 C C . ASP A 1 117 ? 25.783 9.962 40.752 1.00 14.08 116 ASP A C 1
ATOM 799 O O . ASP A 1 117 ? 25.607 8.762 40.551 1.00 17.37 116 ASP A O 1
ATOM 804 N N . GLU A 1 118 ? 26.974 10.513 40.999 1.00 12.32 117 GLU A N 1
ATOM 805 C CA . GLU A 1 118 ? 28.174 9.697 41.212 1.00 14.52 117 GLU A CA 1
ATOM 806 C C . GLU A 1 118 ? 28.555 9.738 42.698 1.00 16.61 117 GLU A C 1
ATOM 807 O O . GLU A 1 118 ? 29.519 9.066 43.106 1.00 19.80 117 GLU A O 1
ATOM 813 N N . GLY A 1 119 ? 27.810 10.496 43.495 1.00 15.59 118 GLY A N 1
ATOM 814 C CA . GLY A 1 119 ? 28.110 10.598 44.927 1.00 16.48 118 GLY A CA 1
ATOM 815 C C . GLY A 1 119 ? 28.409 12.049 45.198 1.00 15.37 118 GLY A C 1
ATOM 816 O O . GLY A 1 119 ? 29.491 12.543 44.868 1.00 16.76 118 GLY A O 1
ATOM 817 N N . GLY A 1 120 ? 27.432 12.743 45.781 1.00 15.53 119 GLY A N 1
ATOM 818 C CA . GLY A 1 120 ? 27.579 14.155 46.053 1.00 15.63 119 GLY A CA 1
ATOM 819 C C . GLY A 1 120 ? 27.647 15.004 44.786 1.00 14.51 119 GLY A C 1
ATOM 820 O O . GLY A 1 120 ? 28.197 16.103 44.788 1.00 16.43 119 GLY A O 1
ATOM 821 N N . SER A 1 121 ? 27.077 14.511 43.682 1.00 12.22 120 SER A N 1
ATOM 822 C CA . SER A 1 121 ? 27.122 15.289 42.451 1.00 11.19 120 SER A CA 1
ATOM 823 C C . SER A 1 121 ? 26.133 16.457 42.421 1.00 11.07 120 SER A C 1
ATOM 824 O O . SER A 1 121 ? 26.341 17.412 41.672 1.00 11.24 120 SER A O 1
ATOM 827 N N . PHE A 1 122 ? 25.071 16.395 43.214 1.00 10.42 121 PHE A N 1
ATOM 828 C CA . PHE A 1 122 ? 24.074 17.472 43.242 1.00 10.45 121 PHE A CA 1
ATOM 829 C C . PHE A 1 122 ? 24.559 18.564 44.166 1.00 11.39 121 PHE A C 1
ATOM 830 O O . PHE A 1 122 ? 24.204 18.603 45.353 1.00 12.43 121 PHE A O 1
ATOM 838 N N . ARG A 1 123 ? 25.407 19.412 43.595 1.00 11.99 122 ARG A N 1
ATOM 839 C CA . ARG A 1 123 ? 26.062 20.503 44.340 1.00 13.21 122 ARG A CA 1
ATOM 840 C C . ARG A 1 123 ? 25.802 21.890 43.794 1.00 13.91 122 ARG A C 1
ATOM 841 O O . ARG A 1 123 ? 26.370 22.861 44.303 1.00 15.36 122 ARG A O 1
ATOM 849 N N . PHE A 1 124 ? 24.956 22.014 42.783 1.00 12.71 123 PHE A N 1
ATOM 850 C CA . PHE A 1 124 ? 24.718 23.309 42.163 1.00 12.74 123 PHE A CA 1
ATOM 851 C C . PHE A 1 124 ? 23.444 23.952 42.674 1.00 14.14 123 PHE A C 1
ATOM 852 O O . PHE A 1 124 ? 22.351 23.504 42.335 1.00 16.48 123 PHE A O 1
ATOM 860 N N . ALA A 1 125 ? 23.589 25.009 43.459 1.00 16.41 124 ALA A N 1
ATOM 861 C CA . ALA A 1 125 ? 22.427 25.673 44.028 1.00 16.50 124 ALA A CA 1
ATOM 862 C C . ALA A 1 125 ? 21.612 26.464 43.019 1.00 16.49 124 ALA A C 1
ATOM 863 O O . ALA A 1 125 ? 20.394 26.671 43.204 1.00 16.84 124 ALA A O 1
ATOM 865 N N . ARG A 1 126 ? 22.273 26.925 41.963 1.00 14.93 125 ARG A N 1
ATOM 866 C CA . ARG A 1 126 ? 21.628 27.704 40.930 1.00 13.98 125 ARG A CA 1
ATOM 867 C C . ARG A 1 126 ? 21.948 27.068 39.593 1.00 11.30 125 ARG A C 1
ATOM 868 O O . ARG A 1 126 ? 23.021 26.485 39.410 1.00 12.01 125 ARG A O 1
ATOM 876 N N . PHE A 1 127 ? 20.997 27.124 38.674 1.00 10.46 126 PHE A N 1
ATOM 877 C CA . PHE A 1 127 ? 21.226 26.535 37.354 1.00 9.86 126 PHE A CA 1
ATOM 878 C C . PHE A 1 127 ? 22.410 27.199 36.681 1.00 11.22 126 PHE A C 1
ATOM 879 O O . PHE A 1 127 ? 23.207 26.511 36.021 1.00 10.23 126 PHE A O 1
ATOM 887 N N . SER A 1 128 ? 22.555 28.513 36.837 1.00 11.14 127 SER A N 1
ATOM 888 C CA . SER A 1 128 ? 23.676 29.218 36.230 1.00 11.77 127 SER A CA 1
ATOM 889 C C . SER A 1 128 ? 25.021 28.683 36.723 1.00 11.63 127 SER A C 1
ATOM 890 O O . SER A 1 128 ? 26.008 28.707 35.976 1.00 12.48 127 SER A O 1
ATOM 893 N N . ASP A 1 129 ? 25.080 28.176 37.951 1.00 10.57 128 ASP A N 1
ATOM 894 C CA . ASP A 1 129 ? 26.323 27.610 38.468 1.00 11.85 128 ASP A CA 1
ATOM 895 C C . ASP A 1 129 ? 26.715 26.379 37.638 1.00 10.80 128 ASP A C 1
ATOM 896 O O . ASP A 1 129 ? 27.898 26.123 37.358 1.00 10.85 128 ASP A O 1
ATOM 901 N N . TYR A 1 130 ? 25.717 25.584 37.286 1.00 9.32 129 TYR A N 1
ATOM 902 C CA . TYR A 1 130 ? 25.956 24.381 36.494 1.00 8.23 129 TYR A CA 1
ATOM 903 C C . TYR A 1 130 ? 26.421 24.771 35.084 1.00 8.62 129 TYR A C 1
ATOM 904 O O . TYR A 1 130 ? 27.408 24.196 34.579 1.00 8.56 129 TYR A O 1
ATOM 913 N N . LEU A 1 131 ? 25.756 25.722 34.432 1.00 8.87 130 LEU A N 1
ATOM 914 C CA . LEU A 1 131 ? 26.179 26.111 33.080 1.00 9.82 130 LEU A CA 1
ATOM 915 C C . LEU A 1 131 ? 27.580 26.716 33.106 1.00 9.16 130 LEU A C 1
ATOM 916 O O . LEU A 1 131 ? 28.395 26.441 32.205 1.00 9.96 130 LEU A O 1
ATOM 921 N N . GLU A 1 132 ? 27.891 27.499 34.143 1.00 9.74 131 GLU A N 1
ATOM 922 C CA . GLU A 1 132 ? 29.236 28.083 34.238 1.00 10.43 131 GLU A CA 1
ATOM 923 C C . GLU A 1 132 ? 30.288 26.983 34.367 1.00 9.45 131 GLU A C 1
ATOM 924 O O . GLU A 1 132 ? 31.392 27.112 33.814 1.00 11.50 131 GLU A O 1
ATOM 930 N N . ALA A 1 133 ? 30.003 25.905 35.091 1.00 9.52 132 ALA A N 1
ATOM 931 C CA . ALA A 1 133 ? 30.960 24.808 35.239 1.00 8.72 132 ALA A CA 1
ATOM 932 C C . ALA A 1 133 ? 31.212 24.137 33.894 1.00 9.39 132 ALA A C 1
ATOM 933 O O . ALA A 1 133 ? 32.366 23.800 33.575 1.00 10.60 132 ALA A O 1
ATOM 935 N N . LEU A 1 134 ? 30.163 23.958 33.093 1.00 9.08 133 LEU A N 1
ATOM 936 C CA . LEU A 1 134 ? 30.339 23.360 31.769 1.00 9.47 133 LEU A CA 1
ATOM 937 C C . LEU A 1 134 ? 31.187 24.278 30.879 1.00 10.68 133 LEU A C 1
ATOM 938 O O . LEU A 1 134 ? 32.079 23.800 30.140 1.00 11.78 133 LEU A O 1
ATOM 943 N N . ARG A 1 135 ? 30.914 25.584 30.919 1.00 10.10 134 ARG A N 1
ATOM 944 C CA . ARG A 1 135 ? 31.672 26.511 30.059 1.00 10.90 134 ARG A CA 1
ATOM 945 C C . ARG A 1 135 ? 33.127 26.561 30.473 1.00 11.48 134 ARG A C 1
ATOM 946 O O . ARG A 1 135 ? 34.006 26.655 29.609 1.00 12.87 134 ARG A O 1
ATOM 954 N N . ALA A 1 136 ? 33.405 26.462 31.766 1.00 9.90 135 ALA A N 1
ATOM 955 C CA . ALA A 1 136 ? 34.796 26.549 32.231 1.00 10.63 135 ALA A CA 1
ATOM 956 C C . ALA A 1 136 ? 35.656 25.317 31.936 1.00 10.40 135 ALA A C 1
ATOM 957 O O . ALA A 1 136 ? 36.881 25.416 31.799 1.00 11.86 135 ALA A O 1
ATOM 959 N N . ALA A 1 137 ? 35.016 24.147 31.817 1.00 10.48 136 ALA A N 1
ATOM 960 C CA . ALA A 1 137 ? 35.703 22.874 31.549 1.00 9.51 136 ALA A CA 1
ATOM 961 C C . ALA A 1 137 ? 34.772 22.194 30.537 1.00 9.75 136 ALA A C 1
ATOM 962 O O . ALA A 1 137 ? 34.106 21.188 30.812 1.00 10.19 136 ALA A O 1
ATOM 964 N N . PRO A 1 138 ? 34.808 22.682 29.309 1.00 8.72 137 PRO A N 1
ATOM 965 C CA . PRO A 1 138 ? 33.897 22.134 28.305 1.00 7.81 137 PRO A CA 1
ATOM 966 C C . PRO A 1 138 ? 34.056 20.676 27.999 1.00 7.79 137 PRO A C 1
ATOM 967 O O . PRO A 1 138 ? 35.146 20.134 28.049 1.00 7.82 137 PRO A O 1
ATOM 971 N N . PRO A 1 139 ? 32.944 20.005 27.701 1.00 7.49 138 PRO A N 1
ATOM 972 C CA . PRO A 1 139 ? 32.972 18.591 27.341 1.00 7.41 138 PRO A CA 1
ATOM 973 C C . PRO A 1 139 ? 33.272 18.532 25.831 1.00 7.13 138 PRO A C 1
ATOM 974 O O . PRO A 1 139 ? 33.384 19.579 25.141 1.00 6.63 138 PRO A O 1
ATOM 978 N N . ALA A 1 140 ? 33.381 17.320 25.311 1.00 6.47 139 ALA A N 1
ATOM 979 C CA . ALA A 1 140 ? 33.677 17.137 23.880 1.00 5.87 139 ALA A CA 1
ATOM 980 C C . ALA A 1 140 ? 32.522 17.405 22.961 1.00 7.48 139 ALA A C 1
ATOM 981 O O . ALA A 1 140 ? 32.748 17.631 21.783 1.00 9.41 139 ALA A O 1
ATOM 983 N N . VAL A 1 141 ? 31.307 17.420 23.485 1.00 6.42 140 VAL A N 1
ATOM 984 C CA . VAL A 1 141 ? 30.107 17.693 22.711 1.00 6.81 140 VAL A CA 1
ATOM 985 C C . VAL A 1 141 ? 29.438 18.968 23.177 1.00 6.75 140 VAL A C 1
ATOM 986 O O . VAL A 1 141 ? 29.681 19.452 24.277 1.00 6.77 140 VAL A O 1
ATOM 990 N N . ASN A 1 142 ? 28.619 19.546 22.308 1.00 5.89 141 ASN A N 1
ATOM 991 C CA . ASN A 1 142 ? 27.829 20.695 22.710 1.00 5.36 141 ASN A CA 1
ATOM 992 C C . ASN A 1 142 ? 26.703 20.199 23.639 1.00 6.51 141 ASN A C 1
ATOM 993 O O . ASN A 1 142 ? 26.285 19.029 23.581 1.00 6.23 141 ASN A O 1
ATOM 998 N N . ALA A 1 143 ? 26.218 21.109 24.479 1.00 6.98 142 ALA A N 1
ATOM 999 C CA . ALA A 1 143 ? 25.154 20.777 25.415 1.00 6.69 142 ALA A CA 1
ATOM 1000 C C . ALA A 1 143 ? 24.042 21.810 25.336 1.00 6.64 142 ALA A C 1
ATOM 1001 O O . ALA A 1 143 ? 24.286 23.022 25.428 1.00 7.51 142 ALA A O 1
ATOM 1003 N N . ALA A 1 144 ? 22.815 21.326 25.162 1.00 6.41 143 ALA A N 1
ATOM 1004 C CA . ALA A 1 144 ? 21.613 22.176 25.142 1.00 6.49 143 ALA A CA 1
ATOM 1005 C C . ALA A 1 144 ? 20.876 21.637 26.367 1.00 7.08 143 ALA A C 1
ATOM 1006 O O . ALA A 1 144 ? 20.408 20.500 26.381 1.00 7.10 143 ALA A O 1
ATOM 1008 N N . CYS A 1 145 ? 20.748 22.476 27.385 1.00 7.50 144 CYS A N 1
ATOM 1009 C CA . CYS A 1 145 ? 20.298 22.013 28.701 1.00 6.78 144 CYS A CA 1
ATOM 1010 C C . CYS A 1 145 ? 18.938 22.448 29.165 1.00 6.97 144 CYS A C 1
ATOM 1011 O O . CYS A 1 145 ? 18.620 23.644 29.106 1.00 8.95 144 CYS A O 1
ATOM 1014 N N . MET A 1 146 ? 18.135 21.497 29.650 1.00 6.18 145 MET A N 1
ATOM 1015 C CA . MET A 1 146 ? 16.836 21.865 30.229 1.00 6.79 145 MET A CA 1
ATOM 1016 C C . MET A 1 146 ? 16.885 21.744 31.757 1.00 7.97 145 MET A C 1
ATOM 1017 O O . MET A 1 146 ? 17.761 21.066 32.338 1.00 7.92 145 MET A O 1
ATOM 1022 N N . VAL A 1 147 ? 15.953 22.446 32.406 1.00 7.13 146 VAL A N 1
ATOM 1023 C CA . VAL A 1 147 ? 15.818 22.324 33.840 1.00 7.55 146 VAL A CA 1
ATOM 1024 C C . VAL A 1 147 ? 14.646 21.361 34.066 1.00 6.94 146 VAL A C 1
ATOM 1025 O O . VAL A 1 147 ? 13.654 21.392 33.297 1.00 7.77 146 VAL A O 1
ATOM 1029 N N . GLY A 1 148 ? 14.748 20.520 35.103 1.00 6.46 147 GLY A N 1
ATOM 1030 C CA . GLY A 1 148 ? 13.723 19.506 35.350 1.00 7.57 147 GLY A CA 1
ATOM 1031 C C . GLY A 1 148 ? 12.771 19.849 36.484 1.00 6.71 147 GLY A C 1
ATOM 1032 O O . GLY A 1 148 ? 13.230 20.232 37.568 1.00 7.74 147 GLY A O 1
ATOM 1033 N N . HIS A 1 149 ? 11.477 19.677 36.231 1.00 6.18 148 HIS A N 1
ATOM 1034 C CA . HIS A 1 149 ? 10.469 19.972 37.255 1.00 7.51 148 HIS A CA 1
ATOM 1035 C C . HIS A 1 149 ? 10.597 19.111 38.497 1.00 8.23 148 HIS A C 1
ATOM 1036 O O . HIS A 1 149 ? 10.306 19.604 39.606 1.00 8.66 148 HIS A O 1
ATOM 1043 N N . SER A 1 150 ? 11.052 17.860 38.384 1.00 7.24 149 SER A N 1
ATOM 1044 C CA . SER A 1 150 ? 11.220 17.041 39.607 1.00 7.20 149 SER A CA 1
ATOM 1045 C C . SER A 1 150 ? 12.388 17.557 40.420 1.00 6.87 149 SER A C 1
ATOM 1046 O O . SER A 1 150 ? 12.342 17.544 41.654 1.00 8.01 149 SER A O 1
ATOM 1049 N N . THR A 1 151 ? 13.457 18.015 39.758 1.00 6.72 150 THR A N 1
ATOM 1050 C CA . THR A 1 151 ? 14.563 18.623 40.491 1.00 7.61 150 THR A CA 1
ATOM 1051 C C . THR A 1 151 ? 14.049 19.880 41.199 1.00 7.86 150 THR A C 1
ATOM 1052 O O . THR A 1 151 ? 14.415 20.117 42.354 1.00 7.97 150 THR A O 1
ATOM 1056 N N . LEU A 1 152 ? 13.207 20.663 40.529 1.00 8.38 151 LEU A N 1
ATOM 1057 C CA . LEU A 1 152 ? 12.670 21.871 41.164 1.00 8.09 151 LEU A CA 1
ATOM 1058 C C . LEU A 1 152 ? 11.819 21.489 42.373 1.00 8.61 151 LEU A C 1
ATOM 1059 O O . LEU A 1 152 ? 11.926 22.158 43.425 1.00 9.68 151 LEU A O 1
ATOM 1064 N N . ARG A 1 153 ? 11.003 20.436 42.271 1.00 8.02 152 ARG A N 1
ATOM 1065 C CA . ARG A 1 153 ? 10.192 20.014 43.424 1.00 9.15 152 ARG A CA 1
ATOM 1066 C C . ARG A 1 153 ? 11.097 19.589 44.553 1.00 9.71 152 ARG A C 1
ATOM 1067 O O . ARG A 1 153 ? 10.863 19.935 45.722 1.00 11.13 152 ARG A O 1
ATOM 1075 N N . ALA A 1 154 ? 12.154 18.859 44.240 1.00 8.67 153 ALA A N 1
ATOM 1076 C CA . ALA A 1 154 ? 13.034 18.380 45.290 1.00 9.70 153 ALA A CA 1
ATOM 1077 C C . ALA A 1 154 ? 13.736 19.562 45.971 1.00 9.60 153 ALA A C 1
ATOM 1078 O O . ALA A 1 154 ? 14.018 19.495 47.186 1.00 12.32 153 ALA A O 1
ATOM 1080 N N . ALA A 1 155 ? 14.003 20.634 45.225 1.00 9.58 154 ALA A N 1
ATOM 1081 C CA . ALA A 1 155 ? 14.692 21.792 45.772 1.00 9.53 154 ALA A CA 1
ATOM 1082 C C . ALA A 1 155 ? 13.799 22.650 46.655 1.00 11.10 154 ALA A C 1
ATOM 1083 O O . ALA A 1 155 ? 14.298 23.305 47.592 1.00 14.00 154 ALA A O 1
ATOM 1085 N N . VAL A 1 156 ? 12.502 22.621 46.382 1.00 10.67 155 VAL A N 1
ATOM 1086 C CA . VAL A 1 156 ? 11.531 23.486 47.045 1.00 11.19 155 VAL A CA 1
ATOM 1087 C C . VAL A 1 156 ? 10.577 22.874 48.037 1.00 12.52 155 VAL A C 1
ATOM 1088 O O . VAL A 1 156 ? 10.290 23.496 49.073 1.00 13.65 155 VAL A O 1
ATOM 1092 N N . MET A 1 157 ? 10.091 21.673 47.761 1.00 11.68 156 MET A N 1
ATOM 1093 C CA . MET A 1 157 ? 9.036 21.075 48.573 1.00 13.81 156 MET A CA 1
ATOM 1094 C C . MET A 1 157 ? 9.496 20.201 49.702 1.00 15.97 156 MET A C 1
ATOM 1095 O O . MET A 1 157 ? 10.255 19.274 49.502 1.00 17.31 156 MET A O 1
ATOM 1100 N N . PRO A 1 158 ? 9.029 20.488 50.932 1.00 17.14 157 PRO A N 1
ATOM 1101 C CA . PRO A 1 158 ? 9.450 19.638 52.045 1.00 18.20 157 PRO A CA 1
ATOM 1102 C C . PRO A 1 158 ? 8.751 18.277 51.970 1.00 18.29 157 PRO A C 1
ATOM 1103 O O . PRO A 1 158 ? 9.258 17.286 52.480 1.00 21.81 157 PRO A O 1
ATOM 1107 N N . ASP A 1 159 ? 7.586 18.236 51.344 1.00 18.59 158 ASP A N 1
ATOM 1108 C CA . ASP A 1 159 ? 6.836 16.996 51.222 1.00 19.01 158 ASP A CA 1
ATOM 1109 C C . ASP A 1 159 ? 6.468 16.857 49.750 1.00 17.46 158 ASP A C 1
ATOM 1110 O O . ASP A 1 159 ? 5.665 17.641 49.260 1.00 18.51 158 ASP A O 1
ATOM 1115 N N . LEU A 1 160 ? 7.038 15.860 49.071 1.00 16.78 159 LEU A N 1
ATOM 1116 C CA . LEU A 1 160 ? 6.738 15.671 47.640 1.00 15.56 159 LEU A CA 1
ATOM 1117 C C . LEU A 1 160 ? 5.441 14.930 47.324 1.00 16.42 159 LEU A C 1
ATOM 1118 O O . LEU A 1 160 ? 4.973 14.956 46.170 1.00 14.12 159 LEU A O 1
ATOM 1123 N N . ARG A 1 161 ? 4.860 14.272 48.331 1.00 17.01 160 ARG A N 1
ATOM 1124 C CA . ARG A 1 161 ? 3.653 13.474 48.127 1.00 18.20 160 ARG A CA 1
ATOM 1125 C C . ARG A 1 161 ? 2.324 14.208 48.134 1.00 18.83 160 ARG A C 1
ATOM 1126 O O . ARG A 1 161 ? 1.331 13.729 48.691 1.00 21.23 160 ARG A O 1
ATOM 1134 N N . ARG A 1 162 ? 2.293 15.372 47.515 1.00 18.15 161 ARG A N 1
ATOM 1135 C CA . ARG A 1 162 ? 1.075 16.153 47.397 1.00 17.51 161 ARG A CA 1
ATOM 1136 C C . ARG A 1 162 ? 1.285 17.212 46.326 1.00 16.64 161 ARG A C 1
ATOM 1137 O O . ARG A 1 162 ? 2.411 17.367 45.816 1.00 14.49 161 ARG A O 1
ATOM 1145 N N . GLU A 1 163 ? 0.220 17.906 45.944 1.00 15.84 162 GLU A N 1
ATOM 1146 C CA . GLU A 1 163 ? 0.316 18.981 44.953 1.00 15.93 162 GLU A CA 1
ATOM 1147 C C . GLU A 1 163 ? 1.046 20.146 45.628 1.00 16.27 162 GLU A C 1
ATOM 1148 O O . GLU A 1 163 ? 0.979 20.309 46.839 1.00 17.46 162 GLU A O 1
ATOM 1154 N N . ALA A 1 164 ? 1.750 20.947 44.835 1.00 14.79 163 ALA A N 1
ATOM 1155 C CA . ALA A 1 164 ? 2.457 22.090 45.354 1.00 13.98 163 ALA A CA 1
ATOM 1156 C C . ALA A 1 164 ? 1.443 23.187 45.693 1.00 14.53 163 ALA A C 1
ATOM 1157 O O . ALA A 1 164 ? 0.435 23.359 44.980 1.00 14.98 163 ALA A O 1
ATOM 1159 N N . THR A 1 165 ? 1.752 23.937 46.750 1.00 13.98 164 THR A N 1
ATOM 1160 C CA . THR A 1 165 ? 0.929 25.085 47.111 1.00 14.19 164 THR A CA 1
ATOM 1161 C C . THR A 1 165 ? 1.330 26.248 46.190 1.00 14.62 164 THR A C 1
ATOM 1162 O O . THR A 1 165 ? 2.337 26.180 45.472 1.00 13.76 164 THR A O 1
ATOM 1166 N N . ALA A 1 166 ? 0.584 27.347 46.220 1.00 13.54 165 ALA A N 1
ATOM 1167 C CA . ALA A 1 166 ? 0.953 28.478 45.390 1.00 12.89 165 ALA A CA 1
ATOM 1168 C C . ALA A 1 166 ? 2.341 29.013 45.786 1.00 12.11 165 ALA A C 1
ATOM 1169 O O . ALA A 1 166 ? 3.118 29.429 44.917 1.00 11.86 165 ALA A O 1
ATOM 1171 N N . ASP A 1 167 ? 2.668 29.033 47.075 1.00 13.18 166 ASP A N 1
ATOM 1172 C CA . ASP A 1 167 ? 3.998 29.524 47.473 1.00 14.17 166 ASP A CA 1
ATOM 1173 C C . ASP A 1 167 ? 5.095 28.642 46.879 1.00 13.02 166 ASP A C 1
ATOM 1174 O O . ASP A 1 167 ? 6.117 29.151 46.407 1.00 12.64 166 ASP A O 1
ATOM 1179 N N . GLU A 1 168 ? 4.883 27.328 46.907 1.00 12.34 167 GLU A N 1
ATOM 1180 C CA . GLU A 1 168 ? 5.873 26.397 46.339 1.00 11.77 167 GLU A CA 1
ATOM 1181 C C . GLU A 1 168 ? 5.939 26.568 44.823 1.00 11.23 167 GLU A C 1
ATOM 1182 O O . GLU A 1 168 ? 7.038 26.523 44.246 1.00 10.37 167 GLU A O 1
ATOM 1188 N N . ILE A 1 169 ? 4.790 26.724 44.160 1.00 10.87 168 ILE A N 1
ATOM 1189 C CA . ILE A 1 169 ? 4.771 26.959 42.722 1.00 10.99 168 ILE A CA 1
ATOM 1190 C C . ILE A 1 169 ? 5.539 28.240 42.408 1.00 10.86 168 ILE A C 1
ATOM 1191 O O . ILE A 1 169 ? 6.310 28.328 41.452 1.00 11.02 168 ILE A O 1
ATOM 1196 N N . GLN A 1 170 ? 5.344 29.282 43.217 1.00 10.41 169 GLN A N 1
ATOM 1197 C CA . GLN A 1 170 ? 6.077 30.516 42.985 1.00 11.01 169 GLN A CA 1
ATOM 1198 C C . GLN A 1 170 ? 7.593 30.313 43.079 1.00 9.13 169 GLN A C 1
ATOM 1199 O O . GLN A 1 170 ? 8.347 30.824 42.261 1.00 10.86 169 GLN A O 1
ATOM 1205 N N . ALA A 1 171 ? 8.021 29.565 44.095 1.00 10.41 170 ALA A N 1
ATOM 1206 C CA . ALA A 1 171 ? 9.446 29.314 44.272 1.00 9.43 170 ALA A CA 1
ATOM 1207 C C . ALA A 1 171 ? 9.992 28.477 43.116 1.00 10.84 170 ALA A C 1
ATOM 1208 O O . ALA A 1 171 ? 11.060 28.770 42.582 1.00 11.12 170 ALA A O 1
ATOM 1210 N N . MET A 1 172 ? 9.243 27.465 42.697 1.00 9.65 171 MET A N 1
ATOM 1211 C CA . MET A 1 172 ? 9.718 26.650 41.568 1.00 9.66 171 MET A CA 1
ATOM 1212 C C . MET A 1 172 ? 9.727 27.473 40.276 1.00 10.75 171 MET A C 1
ATOM 1213 O O . MET A 1 172 ? 10.676 27.361 39.473 1.00 10.84 171 MET A O 1
ATOM 1218 N N . GLN A 1 173 ? 8.694 28.293 40.042 1.00 9.59 172 GLN A N 1
ATOM 1219 C CA . GLN A 1 173 ? 8.659 29.078 38.835 1.00 10.75 172 GLN A CA 1
ATOM 1220 C C . GLN A 1 173 ? 9.823 30.068 38.787 1.00 10.25 172 GLN A C 1
ATOM 1221 O O . GLN A 1 173 ? 10.373 30.332 37.708 1.00 11.24 172 GLN A O 1
ATOM 1227 N N . ALA A 1 174 ? 10.195 30.637 39.950 1.00 10.98 173 ALA A N 1
ATOM 1228 C CA . ALA A 1 174 ? 11.310 31.583 39.974 1.00 11.56 173 ALA A CA 1
ATOM 1229 C C . ALA A 1 174 ? 12.621 30.853 39.621 1.00 11.31 173 ALA A C 1
ATOM 1230 O O . ALA A 1 174 ? 13.458 31.399 38.896 1.00 12.99 173 ALA A O 1
ATOM 1232 N N . LEU A 1 175 ? 12.790 29.630 40.120 1.00 11.50 174 LEU A N 1
ATOM 1233 C CA . LEU A 1 175 ? 13.998 28.866 39.781 1.00 11.03 174 LEU A CA 1
ATOM 1234 C C . LEU A 1 175 ? 14.000 28.523 38.295 1.00 10.29 174 LEU A C 1
ATOM 1235 O O . LEU A 1 175 ? 15.073 28.596 37.650 1.00 11.50 174 LEU A O 1
ATOM 1240 N N . ALA A 1 176 ? 12.834 28.173 37.748 1.00 10.40 175 ALA A N 1
ATOM 1241 C CA . ALA A 1 176 ? 12.721 27.833 36.321 1.00 10.61 175 ALA A CA 1
ATOM 1242 C C . ALA A 1 176 ? 13.009 29.073 35.478 1.00 10.15 175 ALA A C 1
ATOM 1243 O O . ALA A 1 176 ? 13.733 29.010 34.474 1.00 10.39 175 ALA A O 1
ATOM 1245 N N . ASP A 1 177 ? 12.470 30.231 35.890 1.00 10.44 176 ASP A N 1
ATOM 1246 C CA . ASP A 1 177 ? 12.699 31.449 35.125 1.00 11.33 176 ASP A CA 1
ATOM 1247 C C . ASP A 1 177 ? 14.199 31.813 35.156 1.00 10.59 176 ASP A C 1
ATOM 1248 O O . ASP A 1 177 ? 14.771 32.216 34.138 1.00 11.59 176 ASP A O 1
ATOM 1253 N N . ASP A 1 178 ? 14.824 31.666 36.316 1.00 11.46 177 ASP A N 1
ATOM 1254 C CA . ASP A 1 178 ? 16.255 31.962 36.415 1.00 11.98 177 ASP A CA 1
ATOM 1255 C C . ASP A 1 178 ? 17.054 31.023 35.519 1.00 11.12 177 ASP A C 1
ATOM 1256 O O . ASP A 1 178 ? 18.014 31.453 34.873 1.00 12.08 177 ASP A O 1
ATOM 1261 N N . ALA A 1 179 ? 16.669 29.748 35.506 1.00 10.12 178 ALA A N 1
ATOM 1262 C CA . ALA A 1 179 ? 17.379 28.794 34.655 1.00 9.59 178 ALA A CA 1
ATOM 1263 C C . ALA A 1 179 ? 17.263 29.189 33.199 1.00 9.71 178 ALA A C 1
ATOM 1264 O O . ALA A 1 179 ? 18.265 29.177 32.463 1.00 9.79 178 ALA A O 1
ATOM 1266 N N . LEU A 1 180 ? 16.051 29.503 32.730 1.00 9.89 179 LEU A N 1
ATOM 1267 C CA . LEU A 1 180 ? 15.876 29.919 31.342 1.00 9.99 179 LEU A CA 1
ATOM 1268 C C . LEU A 1 180 ? 16.659 31.197 31.052 1.00 10.63 179 LEU A C 1
ATOM 1269 O O . LEU A 1 180 ? 17.316 31.295 29.997 1.00 10.92 179 LEU A O 1
ATOM 1274 N N . ALA A 1 181 ? 16.642 32.154 31.995 1.00 10.18 180 ALA A N 1
ATOM 1275 C CA . ALA A 1 181 ? 17.382 33.389 31.754 1.00 11.89 180 ALA A CA 1
ATOM 1276 C C . ALA A 1 181 ? 18.879 33.128 31.609 1.00 12.29 180 ALA A C 1
ATOM 1277 O O . ALA A 1 181 ? 19.561 33.829 30.852 1.00 14.80 180 ALA A O 1
ATOM 1279 N N . SER A 1 182 ? 19.372 32.114 32.313 1.00 11.53 181 SER A N 1
ATOM 1280 C CA . SER A 1 182 ? 20.788 31.741 32.292 1.00 11.92 181 SER A CA 1
ATOM 1281 C C . SER A 1 182 ? 21.211 30.950 31.057 1.00 11.91 181 SER A C 1
ATOM 1282 O O . SER A 1 182 ? 22.409 30.788 30.818 1.00 13.07 181 SER A O 1
ATOM 1285 N N . GLY A 1 183 ? 20.229 30.462 30.299 1.00 12.77 182 GLY A N 1
ATOM 1286 C CA . GLY A 1 183 ? 20.540 29.711 29.094 1.00 12.06 182 GLY A CA 1
ATOM 1287 C C . GLY A 1 183 ? 19.833 28.389 28.929 1.00 11.21 182 GLY A C 1
ATOM 1288 O O . GLY A 1 183 ? 20.039 27.745 27.894 1.00 11.75 182 GLY A O 1
ATOM 1289 N N . ALA A 1 184 ? 19.059 27.957 29.917 1.00 9.57 183 ALA A N 1
ATOM 1290 C CA . ALA A 1 184 ? 18.343 26.694 29.713 1.00 8.59 183 ALA A CA 1
ATOM 1291 C C . ALA A 1 184 ? 17.433 26.830 28.503 1.00 9.13 183 ALA A C 1
ATOM 1292 O O . ALA A 1 184 ? 16.854 27.898 28.253 1.00 11.15 183 ALA A O 1
ATOM 1294 N N . ILE A 1 185 ? 17.267 25.736 27.758 1.00 7.82 184 ILE A N 1
ATOM 1295 C CA . ILE A 1 185 ? 16.443 25.778 26.535 1.00 8.72 184 ILE A CA 1
ATOM 1296 C C . ILE A 1 185 ? 15.014 25.346 26.732 1.00 8.85 184 ILE A C 1
ATOM 1297 O O . ILE A 1 185 ? 14.216 25.413 25.798 1.00 10.09 184 ILE A O 1
ATOM 1302 N N . GLY A 1 186 ? 14.694 24.892 27.932 1.00 7.47 185 GLY A N 1
ATOM 1303 C CA . GLY A 1 186 ? 13.341 24.449 28.210 1.00 8.14 185 GLY A CA 1
ATOM 1304 C C . GLY A 1 186 ? 13.226 23.842 29.591 1.00 7.76 185 GLY A C 1
ATOM 1305 O O . GLY A 1 186 ? 14.164 23.890 30.406 1.00 7.45 185 GLY A O 1
ATOM 1306 N N . ILE A 1 187 ? 12.026 23.320 29.864 1.00 7.32 186 ILE A N 1
ATOM 1307 C CA . ILE A 1 187 ? 11.709 22.660 31.125 1.00 6.79 186 ILE A CA 1
ATOM 1308 C C . ILE A 1 187 ? 11.121 21.303 30.797 1.00 7.25 186 ILE A C 1
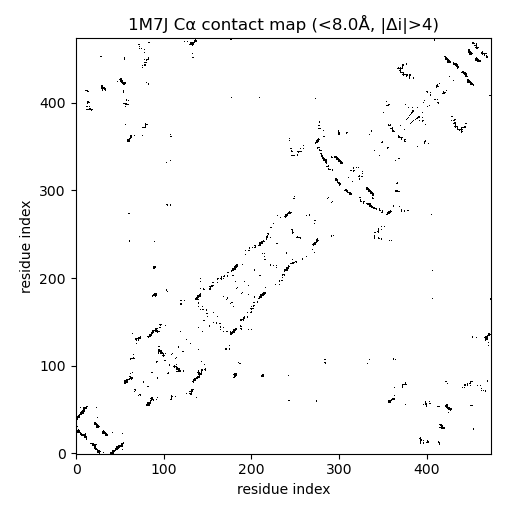ATOM 1309 O O . ILE A 1 187 ? 10.315 21.190 29.865 1.00 7.76 186 ILE A O 1
ATOM 1314 N N . SER A 1 188 ? 11.545 20.278 31.540 1.00 6.64 187 SER A N 1
ATOM 1315 C CA . SER A 1 188 ? 10.991 18.942 31.318 1.00 6.68 187 SER A CA 1
ATOM 1316 C C . SER A 1 188 ? 10.244 18.483 32.573 1.00 6.97 187 SER A C 1
ATOM 1317 O O . SER A 1 188 ? 10.496 18.951 33.710 1.00 7.76 187 SER A O 1
ATOM 1320 N N . THR A 1 189 ? 9.329 17.537 32.351 1.00 6.68 188 THR A N 1
ATOM 1321 C CA . THR A 1 189 ? 8.579 16.927 33.451 1.00 6.46 188 THR A CA 1
ATOM 1322 C C . THR A 1 189 ? 8.599 15.422 33.299 1.00 6.92 188 THR A C 1
ATOM 1323 O O . THR A 1 189 ? 8.886 14.867 32.216 1.00 7.02 188 THR A O 1
ATOM 1327 N N . GLY A 1 190 ? 8.329 14.760 34.411 1.00 6.26 189 GLY A N 1
ATOM 1328 C CA . GLY A 1 190 ? 8.221 13.306 34.406 1.00 7.27 189 GLY A CA 1
ATOM 1329 C C . GLY A 1 190 ? 7.312 12.882 35.553 1.00 6.96 189 GLY A C 1
ATOM 1330 O O . GLY A 1 190 ? 7.796 12.288 36.530 1.00 7.55 189 GLY A O 1
ATOM 1331 N N . ALA A 1 191 ? 6.015 13.145 35.403 1.00 7.16 190 ALA A N 1
ATOM 1332 C CA . ALA A 1 191 ? 5.050 12.846 36.468 1.00 7.66 190 ALA A CA 1
ATOM 1333 C C . ALA A 1 191 ? 4.793 11.352 36.646 1.00 8.49 190 ALA A C 1
ATOM 1334 O O . ALA A 1 191 ? 4.094 10.941 37.561 1.00 8.90 190 ALA A O 1
ATOM 1336 N N . PHE A 1 192 ? 5.375 10.546 35.781 1.00 7.41 191 PHE A N 1
ATOM 1337 C CA . PHE A 1 192 ? 5.369 9.088 35.967 1.00 7.30 191 PHE A CA 1
ATOM 1338 C C . PHE A 1 192 ? 6.150 8.715 37.244 1.00 8.53 191 PHE A C 1
ATOM 1339 O O . PHE A 1 192 ? 5.823 7.694 37.882 1.00 9.40 191 PHE A O 1
ATOM 1347 N N . TYR A 1 193 ? 7.170 9.507 37.608 1.00 7.24 192 TYR A N 1
ATOM 1348 C CA . TYR A 1 193 ? 8.052 9.170 38.701 1.00 7.48 192 TYR A CA 1
ATOM 1349 C C . TYR A 1 193 ? 7.598 9.642 40.054 1.00 8.03 192 TYR A C 1
ATOM 1350 O O . TYR A 1 193 ? 6.891 10.658 40.167 1.00 8.55 192 TYR A O 1
ATOM 1359 N N . PRO A 1 194 ? 8.058 8.971 41.118 1.00 8.93 193 PRO A N 1
ATOM 1360 C CA . PRO A 1 194 ? 7.610 9.375 42.454 1.00 9.96 193 PRO A CA 1
ATOM 1361 C C . PRO A 1 194 ? 7.712 10.842 42.864 1.00 9.75 193 PRO A C 1
ATOM 1362 O O . PRO A 1 194 ? 6.760 11.384 43.465 1.00 10.91 193 PRO A O 1
ATOM 1366 N N . PRO A 1 195 ? 8.807 11.536 42.552 1.00 8.73 194 PRO A N 1
ATOM 1367 C CA . PRO A 1 195 ? 8.887 12.938 42.973 1.00 9.27 194 PRO A CA 1
ATOM 1368 C C . PRO A 1 195 ? 7.832 13.862 42.417 1.00 9.41 194 PRO A C 1
ATOM 1369 O O . PRO A 1 195 ? 7.599 14.946 42.982 1.00 11.17 194 PRO A O 1
ATOM 1373 N N . ALA A 1 196 ? 7.218 13.473 41.304 1.00 9.25 195 ALA A N 1
ATOM 1374 C CA . ALA A 1 196 ? 6.214 14.320 40.646 1.00 9.37 195 ALA A CA 1
ATOM 1375 C C . ALA A 1 196 ? 4.879 13.646 40.408 1.00 9.77 195 ALA A C 1
ATOM 1376 O O . ALA A 1 196 ? 3.996 14.226 39.761 1.00 10.13 195 ALA A O 1
ATOM 1378 N N . ALA A 1 197 ? 4.706 12.434 40.919 1.00 9.76 196 ALA A N 1
ATOM 1379 C CA . ALA A 1 197 ? 3.438 11.736 40.688 1.00 9.42 196 ALA A CA 1
ATOM 1380 C C . ALA A 1 197 ? 2.253 12.485 41.290 1.00 9.20 196 ALA A C 1
ATOM 1381 O O . ALA A 1 197 ? 1.126 12.326 40.789 1.00 11.10 196 ALA A O 1
ATOM 1383 N N . HIS A 1 198 ? 2.490 13.310 42.316 1.00 10.38 197 HIS A N 1
ATOM 1384 C CA . HIS A 1 198 ? 1.373 14.072 42.908 1.00 10.26 197 HIS A CA 1
ATOM 1385 C C . HIS A 1 198 ? 1.258 15.460 42.347 1.00 11.97 197 HIS A C 1
ATOM 1386 O O . HIS A 1 198 ? 0.419 16.236 42.808 1.00 13.09 197 HIS A O 1
ATOM 1393 N N . ALA A 1 199 ? 2.074 15.795 41.353 1.00 10.12 198 ALA A N 1
ATOM 1394 C CA . ALA A 1 199 ? 1.943 17.109 40.729 1.00 9.96 198 ALA A CA 1
ATOM 1395 C C . ALA A 1 199 ? 0.695 17.125 39.844 1.00 10.26 198 ALA A C 1
ATOM 1396 O O . ALA A 1 199 ? 0.468 16.223 39.019 1.00 10.55 198 ALA A O 1
ATOM 1398 N N . SER A 1 200 ? -0.117 18.161 39.990 1.00 10.52 199 SER A N 1
ATOM 1399 C CA . SER A 1 200 ? -1.297 18.297 39.160 1.00 10.61 199 SER A CA 1
ATOM 1400 C C . SER A 1 200 ? -0.927 18.898 37.788 1.00 9.28 199 SER A C 1
ATOM 1401 O O . SER A 1 200 ? 0.165 19.447 37.607 1.00 10.10 199 SER A O 1
ATOM 1404 N N . THR A 1 201 ? -1.816 18.784 36.814 1.00 9.41 200 THR A N 1
ATOM 1405 C CA . THR A 1 201 ? -1.561 19.399 35.535 1.00 8.94 200 THR A CA 1
ATOM 1406 C C . THR A 1 201 ? -1.418 20.912 35.715 1.00 9.73 200 THR A C 1
ATOM 1407 O O . THR A 1 201 ? -0.575 21.545 35.056 1.00 9.80 200 THR A O 1
ATOM 1411 N N . GLU A 1 202 ? -2.247 21.511 36.587 1.00 10.15 201 GLU A N 1
ATOM 1412 C CA . GLU A 1 202 ? -2.159 22.943 36.780 1.00 11.20 201 GLU A CA 1
ATOM 1413 C C . GLU A 1 202 ? -0.854 23.358 37.416 1.00 10.42 201 GLU A C 1
ATOM 1414 O O . GLU A 1 202 ? -0.332 24.415 37.072 1.00 11.21 201 GLU A O 1
ATOM 1420 N N . GLU A 1 203 ? -0.303 22.546 38.323 1.00 10.00 202 GLU A N 1
ATOM 1421 C CA . GLU A 1 203 ? 0.998 22.873 38.917 1.00 9.31 202 GLU A CA 1
ATOM 1422 C C . GLU A 1 203 ? 2.053 22.922 37.825 1.00 8.83 202 GLU A C 1
ATOM 1423 O O . GLU A 1 203 ? 2.887 23.849 37.796 1.00 10.19 202 GLU A O 1
ATOM 1429 N N . ILE A 1 204 ? 2.016 21.937 36.929 1.00 9.37 203 ILE A N 1
ATOM 1430 C CA . ILE A 1 204 ? 2.997 21.899 35.845 1.00 8.95 203 ILE A CA 1
ATOM 1431 C C . ILE A 1 204 ? 2.881 23.130 34.969 1.00 8.91 203 ILE A C 1
ATOM 1432 O O . ILE A 1 204 ? 3.870 23.779 34.645 1.00 9.15 203 ILE A O 1
ATOM 1437 N N . ILE A 1 205 ? 1.649 23.484 34.608 1.00 8.41 204 ILE A N 1
ATOM 1438 C CA . ILE A 1 205 ? 1.440 24.637 33.775 1.00 8.65 204 ILE A CA 1
ATOM 1439 C C . ILE A 1 205 ? 1.984 25.905 34.444 1.00 8.73 204 ILE A C 1
ATOM 1440 O O . ILE A 1 205 ? 2.692 26.684 33.814 1.00 9.48 204 ILE A O 1
ATOM 1445 N N . GLU A 1 206 ? 1.650 26.108 35.712 1.00 9.86 205 GLU A N 1
ATOM 1446 C CA . GLU A 1 206 ? 2.101 27.340 36.375 1.00 10.23 205 GLU A CA 1
ATOM 1447 C C . GLU A 1 206 ? 3.594 27.433 36.494 1.00 10.19 205 GLU A C 1
ATOM 1448 O O . GLU A 1 206 ? 4.180 28.505 36.279 1.00 12.80 205 GLU A O 1
ATOM 1454 N N . VAL A 1 207 ? 4.247 26.316 36.792 1.00 9.08 206 VAL A N 1
ATOM 1455 C CA . VAL A 1 207 ? 5.709 26.352 36.901 1.00 9.71 206 VAL A CA 1
ATOM 1456 C C . VAL A 1 207 ? 6.362 26.637 35.554 1.00 10.24 206 VAL A C 1
ATOM 1457 O O . VAL A 1 207 ? 7.405 27.302 35.483 1.00 11.14 206 VAL A O 1
ATOM 1461 N N . CYS A 1 208 ? 5.728 26.175 34.480 1.00 9.90 207 CYS A N 1
ATOM 1462 C CA . CYS A 1 208 ? 6.300 26.305 33.133 1.00 9.78 207 CYS A CA 1
ATOM 1463 C C . CYS A 1 208 ? 5.907 27.540 32.344 1.00 10.98 207 CYS A C 1
ATOM 1464 O O . CYS A 1 208 ? 6.399 27.719 31.229 1.00 11.50 207 CYS A O 1
ATOM 1467 N N . ARG A 1 209 ? 5.080 28.411 32.924 1.00 12.90 208 ARG A N 1
ATOM 1468 C CA . ARG A 1 209 ? 4.655 29.622 32.204 1.00 14.55 208 ARG A CA 1
ATOM 1469 C C . ARG A 1 209 ? 5.773 30.444 31.550 1.00 13.55 208 ARG A C 1
ATOM 1470 O O . ARG A 1 209 ? 5.589 30.942 30.425 1.00 16.31 208 ARG A O 1
ATOM 1478 N N . PRO A 1 210 ? 6.948 30.564 32.206 1.00 12.87 209 PRO A N 1
ATOM 1479 C CA . PRO A 1 210 ? 8.038 31.366 31.623 1.00 14.12 209 PRO A CA 1
ATOM 1480 C C . PRO A 1 210 ? 8.559 30.894 30.296 1.00 12.69 209 PRO A C 1
ATOM 1481 O O . PRO A 1 210 ? 9.278 31.623 29.627 1.00 12.36 209 PRO A O 1
ATOM 1485 N N . LEU A 1 211 ? 8.242 29.668 29.898 1.00 10.96 210 LEU A N 1
ATOM 1486 C CA . LEU A 1 211 ? 8.693 29.214 28.603 1.00 11.01 210 LEU A CA 1
ATOM 1487 C C . LEU A 1 211 ? 8.282 30.130 27.450 1.00 11.82 210 LEU A C 1
ATOM 1488 O O . LEU A 1 211 ? 9.044 30.322 26.506 1.00 12.87 210 LEU A O 1
ATOM 1493 N N . ILE A 1 212 ? 7.102 30.722 27.533 1.00 14.99 211 ILE A N 1
ATOM 1494 C CA . ILE A 1 212 ? 6.675 31.540 26.410 1.00 16.47 211 ILE A CA 1
ATOM 1495 C C . ILE A 1 212 ? 7.510 32.824 26.306 1.00 17.16 211 ILE A C 1
ATOM 1496 O O . ILE A 1 212 ? 7.885 33.238 25.202 1.00 18.65 211 ILE A O 1
ATOM 1501 N N . THR A 1 213 ? 7.854 33.401 27.451 1.00 16.53 212 THR A N 1
ATOM 1502 C CA . THR A 1 213 ? 8.654 34.633 27.497 1.00 17.86 212 THR A CA 1
ATOM 1503 C C . THR A 1 213 ? 10.091 34.418 27.019 1.00 17.44 212 THR A C 1
ATOM 1504 O O . THR A 1 213 ? 10.698 35.286 26.361 1.00 18.48 212 THR A O 1
ATOM 1508 N N . HIS A 1 214 ? 10.653 33.262 27.353 1.00 16.13 213 HIS A N 1
ATOM 1509 C CA . HIS A 1 214 ? 12.029 32.935 26.979 1.00 15.74 213 HIS A CA 1
ATOM 1510 C C . HIS A 1 214 ? 12.154 32.145 25.688 1.00 16.32 213 HIS A C 1
ATOM 1511 O O . HIS A 1 214 ? 13.264 31.857 25.231 1.00 18.76 213 HIS A O 1
ATOM 1518 N N . GLY A 1 215 ? 11.029 31.762 25.087 1.00 16.77 214 GLY A N 1
ATOM 1519 C CA . GLY A 1 215 ? 11.098 30.991 23.856 1.00 16.87 214 GLY A CA 1
ATOM 1520 C C . GLY A 1 215 ? 11.637 29.574 24.048 1.00 16.86 214 GLY A C 1
ATOM 1521 O O . GLY A 1 215 ? 12.358 29.062 23.204 1.00 18.30 214 GLY A O 1
ATOM 1522 N N . GLY A 1 216 ? 11.285 28.945 25.159 1.00 14.05 215 GLY A N 1
ATOM 1523 C CA . GLY A 1 216 ? 11.760 27.585 25.428 1.00 13.20 215 GLY A CA 1
ATOM 1524 C C . GLY A 1 216 ? 10.757 26.494 25.057 1.00 12.68 215 GLY A C 1
ATOM 1525 O O . GLY A 1 216 ? 9.629 26.772 24.648 1.00 12.82 215 GLY A O 1
ATOM 1526 N N . VAL A 1 217 ? 11.188 25.247 25.181 1.00 10.15 216 VAL A N 1
ATOM 1527 C CA . VAL A 1 217 ? 10.327 24.095 24.879 1.00 9.99 216 VAL A CA 1
ATOM 1528 C C . VAL A 1 217 ? 9.937 23.346 26.152 1.00 7.88 216 VAL A C 1
ATOM 1529 O O . VAL A 1 217 ? 10.593 23.469 27.198 1.00 8.86 216 VAL A O 1
ATOM 1533 N N . TYR A 1 218 ? 8.820 22.640 26.062 1.00 7.60 217 TYR A N 1
ATOM 1534 C CA . TYR A 1 218 ? 8.308 21.823 27.160 1.00 6.70 217 TYR A CA 1
ATOM 1535 C C . TYR A 1 218 ? 8.539 20.383 26.736 1.00 7.64 217 TYR A C 1
ATOM 1536 O O . TYR A 1 218 ? 8.034 19.975 25.689 1.00 9.54 217 TYR A O 1
ATOM 1545 N N . ALA A 1 219 ? 9.299 19.628 27.540 1.00 7.75 218 ALA A N 1
ATOM 1546 C CA . ALA A 1 219 ? 9.576 18.223 27.225 1.00 7.01 218 ALA A CA 1
ATOM 1547 C C . ALA A 1 219 ? 9.004 17.344 28.307 1.00 7.71 218 ALA A C 1
ATOM 1548 O O . ALA A 1 219 ? 8.977 17.722 29.483 1.00 7.74 218 ALA A O 1
ATOM 1550 N N . THR A 1 220 ? 8.525 16.168 27.901 1.00 6.71 219 THR A N 1
ATOM 1551 C CA . THR A 1 220 ? 7.901 15.326 28.887 1.00 7.91 219 THR A CA 1
ATOM 1552 C C . THR A 1 220 ? 8.014 13.826 28.766 1.00 6.43 219 THR A C 1
ATOM 1553 O O . THR A 1 220 ? 7.908 13.254 27.670 1.00 7.24 219 THR A O 1
ATOM 1557 N N . HIS A 1 221 ? 8.304 13.222 29.918 1.00 6.35 220 HIS A N 1
ATOM 1558 C CA . HIS A 1 221 ? 8.148 11.774 30.091 1.00 6.73 220 HIS A CA 1
ATOM 1559 C C . HIS A 1 221 ? 6.672 11.748 30.576 1.00 6.42 220 HIS A C 1
ATOM 1560 O O . HIS A 1 221 ? 6.359 12.166 31.712 1.00 6.59 220 HIS A O 1
ATOM 1567 N N . MET A 1 222 ? 5.786 11.281 29.697 1.00 7.05 221 MET A N 1
ATOM 1568 C CA . MET A 1 222 ? 4.331 11.323 29.987 1.00 6.40 221 MET A CA 1
ATOM 1569 C C . MET A 1 222 ? 3.971 10.581 31.240 1.00 7.00 221 MET A C 1
ATOM 1570 O O . MET A 1 222 ? 4.658 9.666 31.684 1.00 7.18 221 MET A O 1
ATOM 1575 N N . ARG A 1 223 ? 2.847 10.982 31.829 1.00 7.73 222 ARG A N 1
ATOM 1576 C CA . ARG A 1 223 ? 2.445 10.437 33.112 1.00 7.47 222 ARG A CA 1
ATOM 1577 C C . ARG A 1 223 ? 2.286 8.927 33.126 1.00 8.38 222 ARG A C 1
ATOM 1578 O O . ARG A 1 223 ? 2.534 8.267 34.156 1.00 9.38 222 ARG A O 1
ATOM 1586 N N . ASP A 1 224 ? 1.860 8.383 31.982 1.00 7.34 223 ASP A N 1
ATOM 1587 C CA . ASP A 1 224 ? 1.729 6.948 31.807 1.00 8.22 223 ASP A CA 1
ATOM 1588 C C . ASP A 1 224 ? 1.987 6.647 30.339 1.00 8.06 223 ASP A C 1
ATOM 1589 O O . ASP A 1 224 ? 1.621 7.418 29.460 1.00 9.06 223 ASP A O 1
ATOM 1594 N N . GLU A 1 225 ? 2.603 5.492 30.080 1.00 8.39 224 GLU A N 1
ATOM 1595 C CA . GLU A 1 225 ? 2.900 5.075 28.709 1.00 8.46 224 GLU A CA 1
ATOM 1596 C C . GLU A 1 225 ? 2.327 3.708 28.380 1.00 9.04 224 GLU A C 1
ATOM 1597 O O . GLU A 1 225 ? 2.755 3.068 27.430 1.00 9.28 224 GLU A O 1
ATOM 1603 N N . GLY A 1 226 ? 1.322 3.314 29.163 1.00 9.72 225 GLY A N 1
ATOM 1604 C CA . GLY A 1 226 ? 0.668 2.024 28.970 1.00 10.56 225 GLY A CA 1
ATOM 1605 C C . GLY A 1 226 ? -0.848 2.152 28.833 1.00 9.26 225 GLY A C 1
ATOM 1606 O O . GLY A 1 226 ? -1.370 2.795 27.906 1.00 10.84 225 GLY A O 1
ATOM 1607 N N . GLU A 1 227 ? -1.560 1.552 29.791 1.00 10.77 226 GLU A N 1
ATOM 1608 C CA . GLU A 1 227 ? -3.023 1.547 29.763 1.00 12.02 226 GLU A CA 1
ATOM 1609 C C . GLU A 1 227 ? -3.660 2.918 29.635 1.00 11.86 226 GLU A C 1
ATOM 1610 O O . GLU A 1 227 ? -4.675 3.074 28.942 1.00 13.16 226 GLU A O 1
ATOM 1616 N N . HIS A 1 228 ? -3.063 3.914 30.281 1.00 11.01 227 HIS A N 1
ATOM 1617 C CA . HIS A 1 228 ? -3.613 5.266 30.292 1.00 9.92 227 HIS A CA 1
ATOM 1618 C C . HIS A 1 228 ? -2.807 6.231 29.452 1.00 9.12 227 HIS A C 1
ATOM 1619 O O . HIS A 1 228 ? -2.811 7.435 29.731 1.00 10.03 227 HIS A O 1
ATOM 1626 N N . ILE A 1 229 ? -2.203 5.724 28.378 1.00 9.16 228 ILE A N 1
ATOM 1627 C CA . ILE A 1 229 ? -1.383 6.598 27.552 1.00 9.10 228 ILE A CA 1
ATOM 1628 C C . ILE A 1 229 ? -2.218 7.630 26.808 1.00 9.10 228 ILE A C 1
ATOM 1629 O O . ILE A 1 229 ? -1.744 8.759 26.580 1.00 9.70 228 ILE A O 1
ATOM 1634 N N . VAL A 1 230 ? -3.457 7.303 26.441 1.00 9.44 229 VAL A N 1
ATOM 1635 C CA . VAL A 1 230 ? -4.285 8.313 25.747 1.00 9.56 229 VAL A CA 1
ATOM 1636 C C . VAL A 1 230 ? -4.552 9.495 26.697 1.00 8.50 229 VAL A C 1
ATOM 1637 O O . VAL A 1 230 ? -4.424 10.656 26.286 1.00 8.91 229 VAL A O 1
ATOM 1641 N N . GLN A 1 231 ? -4.864 9.214 27.959 1.00 9.56 230 GLN A N 1
ATOM 1642 C CA . GLN A 1 231 ? -5.083 10.289 28.914 1.00 10.30 230 GLN A CA 1
ATOM 1643 C C . GLN A 1 231 ? -3.792 11.101 29.113 1.00 9.48 230 GLN A C 1
ATOM 1644 O O . GLN A 1 231 ? -3.827 12.317 29.255 1.00 10.49 230 GLN A O 1
ATOM 1650 N N . ALA A 1 232 ? -2.633 10.431 29.077 1.00 7.93 231 ALA A N 1
ATOM 1651 C CA . ALA A 1 232 ? -1.364 11.115 29.281 1.00 8.63 231 ALA A CA 1
ATOM 1652 C C . ALA A 1 232 ? -1.009 11.986 28.075 1.00 8.14 231 ALA A C 1
ATOM 1653 O O . ALA A 1 232 ? -0.420 13.065 28.221 1.00 8.50 231 ALA A O 1
ATOM 1655 N N . LEU A 1 233 ? -1.338 11.492 26.887 1.00 8.39 232 LEU A N 1
ATOM 1656 C CA . LEU A 1 233 ? -1.151 12.270 25.648 1.00 7.76 232 LEU A CA 1
ATOM 1657 C C . LEU A 1 233 ? -2.070 13.486 25.702 1.00 8.72 232 LEU A C 1
ATOM 1658 O O . LEU A 1 233 ? -1.613 14.605 25.436 1.00 9.08 232 LEU A O 1
ATOM 1663 N N . GLU A 1 234 ? -3.326 13.280 26.074 1.00 8.78 233 GLU A N 1
ATOM 1664 C CA . GLU A 1 234 ? -4.247 14.427 26.133 1.00 9.73 233 GLU A CA 1
ATOM 1665 C C . GLU A 1 234 ? -3.760 15.449 27.156 1.00 9.14 233 GLU A C 1
ATOM 1666 O O . GLU A 1 234 ? -3.847 16.663 26.914 1.00 10.03 233 GLU A O 1
ATOM 1672 N N . GLU A 1 235 ? -3.234 14.987 28.291 1.00 8.58 234 GLU A N 1
ATOM 1673 C CA . GLU A 1 235 ? -2.720 15.910 29.287 1.00 8.92 234 GLU A CA 1
ATOM 1674 C C . GLU A 1 235 ? -1.582 16.738 28.676 1.00 8.81 234 GLU A C 1
ATOM 1675 O O . GLU A 1 235 ? -1.515 17.969 28.820 1.00 8.73 234 GLU A O 1
ATOM 1681 N N . THR A 1 236 ? -0.691 16.054 27.944 1.00 8.42 235 THR A N 1
ATOM 1682 C CA . THR A 1 236 ? 0.428 16.716 27.306 1.00 8.70 235 THR A CA 1
ATOM 1683 C C . THR A 1 236 ? -0.017 17.745 26.255 1.00 8.77 235 THR A C 1
ATOM 1684 O O . THR A 1 236 ? 0.509 18.861 26.227 1.00 8.66 235 THR A O 1
ATOM 1688 N N . PHE A 1 237 ? -1.009 17.392 25.435 1.00 8.55 236 PHE A N 1
ATOM 1689 C CA . PHE A 1 237 ? -1.466 18.356 24.433 1.00 8.38 236 PHE A CA 1
ATOM 1690 C C . PHE A 1 237 ? -2.121 19.570 25.118 1.00 8.72 236 PHE A C 1
ATOM 1691 O O . PHE A 1 237 ? -1.942 20.720 24.665 1.00 8.96 236 PHE A O 1
ATOM 1699 N N . ARG A 1 238 ? -2.860 19.311 26.202 1.00 8.41 237 ARG A N 1
ATOM 1700 C CA . ARG A 1 238 ? -3.516 20.416 26.931 1.00 8.87 237 ARG A CA 1
ATOM 1701 C C . ARG A 1 238 ? -2.450 21.364 27.509 1.00 8.69 237 ARG A C 1
ATOM 1702 O O . ARG A 1 238 ? -2.560 22.591 27.357 1.00 9.33 237 ARG A O 1
ATOM 1710 N N . ILE A 1 239 ? -1.428 20.804 28.161 1.00 8.82 238 ILE A N 1
ATOM 1711 C CA . ILE A 1 239 ? -0.360 21.628 28.689 1.00 9.03 238 ILE A CA 1
ATOM 1712 C C . ILE A 1 239 ? 0.245 22.460 27.559 1.00 8.70 238 ILE A C 1
ATOM 1713 O O . ILE A 1 239 ? 0.464 23.659 27.729 1.00 8.72 238 ILE A O 1
ATOM 1718 N N . GLY A 1 240 ? 0.511 21.843 26.392 1.00 9.15 239 GLY A N 1
ATOM 1719 C CA . GLY A 1 240 ? 1.055 22.621 25.291 1.00 9.46 239 GLY A CA 1
ATOM 1720 C C . GLY A 1 240 ? 0.166 23.789 24.860 1.00 9.28 239 GLY A C 1
ATOM 1721 O O . GLY A 1 240 ? 0.678 24.858 24.539 1.00 10.94 239 GLY A O 1
ATOM 1722 N N . ARG A 1 241 ? -1.147 23.577 24.818 1.00 9.20 240 ARG A N 1
ATOM 1723 C CA . ARG A 1 241 ? -2.031 24.662 24.423 1.00 9.32 240 ARG A CA 1
ATOM 1724 C C . ARG A 1 241 ? -2.059 25.760 25.473 1.00 8.96 240 ARG A C 1
ATOM 1725 O O . ARG A 1 241 ? -2.113 26.954 25.116 1.00 9.82 240 ARG A O 1
ATOM 1733 N N . GLU A 1 242 ? -2.018 25.395 26.752 1.00 8.55 241 GLU A N 1
ATOM 1734 C CA . GLU A 1 242 ? -2.053 26.399 27.803 1.00 8.92 241 GLU A CA 1
ATOM 1735 C C . GLU A 1 242 ? -0.773 27.224 27.860 1.00 10.37 241 GLU A C 1
ATOM 1736 O O . GLU A 1 242 ? -0.832 28.436 28.143 1.00 13.00 241 GLU A O 1
ATOM 1742 N N . LEU A 1 243 ? 0.363 26.565 27.617 1.00 10.96 242 LEU A N 1
ATOM 1743 C CA . LEU A 1 243 ? 1.672 27.245 27.653 1.00 11.51 242 LEU A CA 1
ATOM 1744 C C . LEU A 1 243 ? 1.941 27.985 26.345 1.00 12.38 242 LEU A C 1
ATOM 1745 O O . LEU A 1 243 ? 2.686 28.969 26.351 1.00 13.53 242 LEU A O 1
ATOM 1750 N N . ASP A 1 244 ? 1.345 27.517 25.236 1.00 11.90 243 ASP A N 1
ATOM 1751 C CA . ASP A 1 244 ? 1.566 28.077 23.904 1.00 11.35 243 ASP A CA 1
ATOM 1752 C C . ASP A 1 244 ? 3.031 28.015 23.498 1.00 11.99 243 ASP A C 1
ATOM 1753 O O . ASP A 1 244 ? 3.581 28.974 22.933 1.00 12.40 243 ASP A O 1
ATOM 1758 N N . VAL A 1 245 ? 3.645 26.858 23.758 1.00 11.27 244 VAL A N 1
ATOM 1759 C CA . VAL A 1 245 ? 5.034 26.596 23.369 1.00 10.56 244 VAL A CA 1
ATOM 1760 C C . VAL A 1 245 ? 5.100 25.177 22.793 1.00 9.58 244 VAL A C 1
ATOM 1761 O O . VAL A 1 245 ? 4.158 24.387 22.953 1.00 10.90 244 VAL A O 1
ATOM 1765 N N . PRO A 1 246 ? 6.201 24.871 22.111 1.00 11.73 245 PRO A N 1
ATOM 1766 C CA . PRO A 1 246 ? 6.382 23.539 21.517 1.00 11.66 245 PRO A CA 1
ATOM 1767 C C . PRO A 1 246 ? 6.528 22.500 22.611 1.00 10.88 245 PRO A C 1
ATOM 1768 O O . PRO A 1 246 ? 7.149 22.750 23.650 1.00 10.95 245 PRO A O 1
ATOM 1772 N N . VAL A 1 247 ? 5.912 21.352 22.377 1.00 9.27 246 VAL A N 1
ATOM 1773 C CA . VAL A 1 247 ? 6.015 20.210 23.302 1.00 8.95 246 VAL A CA 1
ATOM 1774 C C . VAL A 1 247 ? 6.804 19.088 22.620 1.00 9.17 246 VAL A C 1
ATOM 1775 O O . VAL A 1 247 ? 6.755 18.908 21.395 1.00 9.52 246 VAL A O 1
ATOM 1779 N N . VAL A 1 248 ? 7.609 18.382 23.424 1.00 7.60 247 VAL A N 1
ATOM 1780 C CA . VAL A 1 248 ? 8.376 17.231 22.936 1.00 7.34 247 VAL A CA 1
ATOM 1781 C C . VAL A 1 248 ? 7.991 16.043 23.804 1.00 7.27 247 VAL A C 1
ATOM 1782 O O . VAL A 1 248 ? 8.138 16.085 25.029 1.00 8.27 247 VAL A O 1
ATOM 1786 N N . ILE A 1 249 ? 7.460 15.002 23.179 1.00 7.29 248 ILE A N 1
ATOM 1787 C CA . ILE A 1 249 ? 7.100 13.759 23.890 1.00 6.96 248 ILE A CA 1
ATOM 1788 C C . ILE A 1 249 ? 8.344 12.872 23.884 1.00 7.16 248 ILE A C 1
ATOM 1789 O O . ILE A 1 249 ? 8.846 12.468 22.819 1.00 7.56 248 ILE A O 1
ATOM 1794 N N . SER A 1 250 ? 8.860 12.574 25.063 1.00 6.12 249 SER A N 1
ATOM 1795 C CA . SER A 1 250 ? 10.082 11.782 25.178 1.00 6.17 249 SER A CA 1
ATOM 1796 C C . SER A 1 250 ? 9.860 10.291 25.021 1.00 6.56 249 SER A C 1
ATOM 1797 O O . SER A 1 250 ? 8.835 9.753 25.466 1.00 6.78 249 SER A O 1
ATOM 1800 N N . HIS A 1 251 ? 10.853 9.629 24.403 1.00 6.12 250 HIS A N 1
ATOM 1801 C CA . HIS A 1 251 ? 10.917 8.172 24.274 1.00 5.82 250 HIS A CA 1
ATOM 1802 C C . HIS A 1 251 ? 9.550 7.535 24.095 1.00 6.29 250 HIS A C 1
ATOM 1803 O O . HIS A 1 251 ? 9.107 6.724 24.883 1.00 7.15 250 HIS A O 1
ATOM 1810 N N . HIS A 1 252 ? 8.913 7.893 22.985 1.00 6.49 251 HIS A N 1
ATOM 1811 C CA . HIS A 1 252 ? 7.570 7.386 22.772 1.00 6.93 251 HIS A CA 1
ATOM 1812 C C . HIS A 1 252 ? 7.545 5.880 22.590 1.00 6.63 251 HIS A C 1
ATOM 1813 O O . HIS A 1 252 ? 8.411 5.311 21.905 1.00 7.71 251 HIS A O 1
ATOM 1820 N N . LYS A 1 253 ? 6.557 5.263 23.243 1.00 7.12 252 LYS A N 1
ATOM 1821 C CA . LYS A 1 253 ? 6.411 3.814 23.263 1.00 6.83 252 LYS A CA 1
ATOM 1822 C C . LYS A 1 253 ? 5.022 3.483 23.754 1.00 7.16 252 LYS A C 1
ATOM 1823 O O . LYS A 1 253 ? 4.308 4.353 24.271 1.00 8.18 252 LYS A O 1
ATOM 1829 N N . VAL A 1 254 ? 4.684 2.209 23.566 1.00 7.41 253 VAL A N 1
ATOM 1830 C CA . VAL A 1 254 ? 3.512 1.633 24.220 1.00 7.36 253 VAL A CA 1
ATOM 1831 C C . VAL A 1 254 ? 4.064 0.443 24.987 1.00 8.81 253 VAL A C 1
ATOM 1832 O O . VAL A 1 254 ? 4.663 -0.464 24.416 1.00 9.00 253 VAL A O 1
ATOM 1836 N N . MET A 1 255 ? 3.924 0.479 26.305 1.00 8.77 254 MET A N 1
ATOM 1837 C CA . MET A 1 255 ? 4.527 -0.603 27.131 1.00 10.22 254 MET A CA 1
ATOM 1838 C C . MET A 1 255 ? 3.535 -1.582 27.696 1.00 9.80 254 MET A C 1
ATOM 1839 O O . MET A 1 255 ? 2.411 -1.225 28.047 1.00 10.17 254 MET A O 1
ATOM 1844 N N . GLY A 1 256 ? 3.995 -2.826 27.766 1.00 8.67 255 GLY A N 1
ATOM 1845 C CA . GLY A 1 256 ? 3.172 -3.891 28.318 1.00 9.35 255 GLY A CA 1
ATOM 1846 C C . GLY A 1 256 ? 2.417 -4.635 27.251 1.00 9.65 255 GLY A C 1
ATOM 1847 O O . GLY A 1 256 ? 1.932 -4.031 26.287 1.00 9.62 255 GLY A O 1
ATOM 1848 N N . LYS A 1 257 ? 2.289 -5.951 27.428 1.00 9.18 256 LYS A N 1
ATOM 1849 C CA . LYS A 1 257 ? 1.594 -6.769 26.437 1.00 9.51 256 LYS A CA 1
ATOM 1850 C C . LYS A 1 257 ? 0.184 -6.311 26.136 1.00 9.81 256 LYS A C 1
ATOM 1851 O O . LYS A 1 257 ? -0.287 -6.467 24.998 1.00 9.73 256 LYS A O 1
ATOM 1857 N N . LEU A 1 258 ? -0.512 -5.746 27.120 1.00 9.32 257 LEU A N 1
ATOM 1858 C CA . LEU A 1 258 ? -1.872 -5.294 26.870 1.00 9.68 257 LEU A CA 1
ATOM 1859 C C . LEU A 1 258 ? -1.948 -4.061 25.987 1.00 9.50 257 LEU A C 1
ATOM 1860 O O . LEU A 1 258 ? -3.024 -3.671 25.555 1.00 11.66 257 LEU A O 1
ATOM 1865 N N . ASN A 1 259 ? -0.783 -3.463 25.720 1.00 9.04 258 ASN A N 1
ATOM 1866 C CA . ASN A 1 259 ? -0.713 -2.281 24.866 1.00 9.03 258 ASN A CA 1
ATOM 1867 C C . ASN A 1 259 ? 0.045 -2.491 23.581 1.00 8.48 258 ASN A C 1
ATOM 1868 O O . ASN A 1 259 ? 0.163 -1.537 22.790 1.00 8.97 258 ASN A O 1
ATOM 1873 N N . PHE A 1 260 ? 0.534 -3.702 23.343 1.00 8.41 259 PHE A N 1
ATOM 1874 C CA . PHE A 1 260 ? 1.233 -3.945 22.085 1.00 9.01 259 PHE A CA 1
ATOM 1875 C C . PHE A 1 260 ? 0.274 -3.684 20.932 1.00 9.79 259 PHE A C 1
ATOM 1876 O O . PHE A 1 260 ? -0.897 -4.098 20.961 1.00 10.50 259 PHE A O 1
ATOM 1884 N N . GLY A 1 261 ? 0.793 -3.016 19.911 1.00 9.14 260 GLY A N 1
ATOM 1885 C CA . GLY A 1 261 ? 0.033 -2.657 18.722 1.00 9.66 260 GLY A CA 1
ATOM 1886 C C . GLY A 1 261 ? -0.608 -1.287 18.835 1.00 10.37 260 GLY A C 1
ATOM 1887 O O . GLY A 1 261 ? -1.028 -0.715 17.819 1.00 12.89 260 GLY A O 1
ATOM 1888 N N . ARG A 1 262 ? -0.662 -0.707 20.024 1.00 9.71 261 ARG A N 1
ATOM 1889 C CA . ARG A 1 262 ? -1.341 0.561 20.197 1.00 10.05 261 ARG A CA 1
ATOM 1890 C C . ARG A 1 262 ? -0.579 1.765 19.648 1.00 9.31 261 ARG A C 1
ATOM 1891 O O . ARG A 1 262 ? -1.089 2.895 19.703 1.00 9.35 261 ARG A O 1
ATOM 1899 N N . SER A 1 263 ? 0.616 1.530 19.102 1.00 9.76 262 SER A N 1
ATOM 1900 C CA . SER A 1 263 ? 1.319 2.680 18.507 1.00 8.85 262 SER A CA 1
ATOM 1901 C C . SER A 1 263 ? 0.549 3.195 17.304 1.00 9.12 262 SER A C 1
ATOM 1902 O O . SER A 1 263 ? 0.663 4.346 16.967 1.00 9.66 262 SER A O 1
ATOM 1905 N N . LYS A 1 264 ? -0.275 2.362 16.664 1.00 10.36 263 LYS A N 1
ATOM 1906 C CA . LYS A 1 264 ? -1.082 2.888 15.570 1.00 11.97 263 LYS A CA 1
ATOM 1907 C C . LYS A 1 264 ? -1.989 4.003 16.107 1.00 11.75 263 LYS A C 1
ATOM 1908 O O . LYS A 1 264 ? -2.101 5.085 15.511 1.00 13.27 263 LYS A O 1
ATOM 1914 N N . GLU A 1 265 ? -2.637 3.732 17.237 1.00 10.94 264 GLU A N 1
ATOM 1915 C CA . GLU A 1 265 ? -3.538 4.668 17.869 1.00 11.16 264 GLU A CA 1
ATOM 1916 C C . GLU A 1 265 ? -2.825 5.896 18.416 1.00 9.82 264 GLU A C 1
ATOM 1917 O O . GLU A 1 265 ? -3.286 7.025 18.206 1.00 10.47 264 GLU A O 1
ATOM 1923 N N . THR A 1 266 ? -1.694 5.710 19.107 1.00 9.26 265 THR A N 1
ATOM 1924 C CA . THR A 1 266 ? -1.025 6.866 19.665 1.00 8.25 265 THR A CA 1
ATOM 1925 C C . THR A 1 266 ? -0.427 7.760 18.579 1.00 7.80 265 THR A C 1
ATOM 1926 O O . THR A 1 266 ? -0.504 8.985 18.697 1.00 8.90 265 THR A O 1
ATOM 1930 N N . LEU A 1 267 ? 0.138 7.163 17.528 1.00 8.31 266 LEU A N 1
ATOM 1931 C CA . LEU A 1 267 ? 0.715 7.979 16.458 1.00 8.07 266 LEU A CA 1
ATOM 1932 C C . LEU A 1 267 ? -0.398 8.733 15.736 1.00 8.81 266 LEU A C 1
ATOM 1933 O O . LEU A 1 267 ? -0.176 9.868 15.302 1.00 10.33 266 LEU A O 1
ATOM 1938 N N . ALA A 1 268 ? -1.583 8.133 15.622 1.00 9.62 267 ALA A N 1
ATOM 1939 C CA . ALA A 1 268 ? -2.687 8.858 14.982 1.00 9.96 267 ALA A CA 1
ATOM 1940 C C . ALA A 1 268 ? -3.096 10.085 15.838 1.00 10.29 267 ALA A C 1
ATOM 1941 O O . ALA A 1 268 ? -3.380 11.174 15.291 1.00 11.23 267 ALA A O 1
ATOM 1943 N N . LEU A 1 269 ? -3.107 9.930 17.165 1.00 9.46 268 LEU A N 1
ATOM 1944 C CA . LEU A 1 269 ? -3.451 11.054 18.031 1.00 9.85 268 LEU A CA 1
ATOM 1945 C C . LEU A 1 269 ? -2.379 12.134 17.941 1.00 9.61 268 LEU A C 1
ATOM 1946 O O . LEU A 1 269 ? -2.693 13.332 17.929 1.00 10.95 268 LEU A O 1
ATOM 1951 N N . ILE A 1 270 ? -1.107 11.733 17.912 1.00 9.47 269 ILE A N 1
ATOM 1952 C CA . ILE A 1 270 ? -0.024 12.724 17.822 1.00 8.83 269 ILE A CA 1
ATOM 1953 C C . ILE A 1 270 ? -0.071 13.448 16.475 1.00 9.70 269 ILE A C 1
ATOM 1954 O O . ILE A 1 270 ? 0.098 14.665 16.440 1.00 9.77 269 ILE A O 1
ATOM 1959 N N . GLU A 1 271 ? -0.274 12.704 15.387 1.00 10.13 270 GLU A N 1
ATOM 1960 C CA . GLU A 1 271 ? -0.337 13.337 14.065 1.00 11.03 270 GLU A CA 1
ATOM 1961 C C . GLU A 1 271 ? -1.499 14.343 14.041 1.00 11.95 270 GLU A C 1
ATOM 1962 O O . GLU A 1 271 ? -1.357 15.462 13.492 1.00 12.86 270 GLU A O 1
ATOM 1968 N N . ALA A 1 272 ? -2.630 13.980 14.637 1.00 11.60 271 ALA A N 1
ATOM 1969 C CA . ALA A 1 272 ? -3.762 14.911 14.647 1.00 12.25 271 ALA A CA 1
ATOM 1970 C C . ALA A 1 272 ? -3.442 16.158 15.455 1.00 12.32 271 ALA A C 1
ATOM 1971 O O . ALA A 1 272 ? -3.791 17.287 15.048 1.00 14.08 271 ALA A O 1
ATOM 1973 N N . ALA A 1 273 ? -2.791 15.998 16.607 1.00 11.76 272 ALA A N 1
ATOM 1974 C CA . ALA A 1 273 ? -2.438 17.152 17.397 1.00 10.88 272 ALA A CA 1
ATOM 1975 C C . ALA A 1 273 ? -1.469 18.061 16.649 1.00 11.79 272 ALA A C 1
ATOM 1976 O O . ALA A 1 273 ? -1.554 19.279 16.752 1.00 12.32 272 ALA A O 1
ATOM 1978 N N . MET A 1 274 ? -0.537 17.474 15.900 1.00 11.32 273 MET A N 1
ATOM 1979 C CA . MET A 1 274 ? 0.444 18.250 15.159 1.00 11.98 273 MET A CA 1
ATOM 1980 C C . MET A 1 274 ? -0.176 19.180 14.130 1.00 12.61 273 MET A C 1
ATOM 1981 O O . MET A 1 274 ? 0.456 20.175 13.728 1.00 14.52 273 MET A O 1
ATOM 1986 N N . ALA A 1 275 ? -1.393 18.861 13.687 1.00 13.88 274 ALA A N 1
ATOM 1987 C CA . ALA A 1 275 ? -2.056 19.724 12.706 1.00 15.76 274 ALA A CA 1
ATOM 1988 C C . ALA A 1 275 ? -2.552 21.011 13.330 1.00 16.57 274 ALA A C 1
ATOM 1989 O O . ALA A 1 275 ? -2.755 21.998 12.618 1.00 19.76 274 ALA A O 1
ATOM 1991 N N . SER A 1 276 ? -2.748 21.029 14.649 1.00 14.98 275 SER A N 1
ATOM 1992 C CA . SER A 1 276 ? -3.265 22.212 15.303 1.00 14.54 275 SER A CA 1
ATOM 1993 C C . SER A 1 276 ? -2.382 22.871 16.343 1.00 14.22 275 SER A C 1
ATOM 1994 O O . SER A 1 276 ? -2.659 24.003 16.759 1.00 15.45 275 SER A O 1
ATOM 1997 N N . GLN A 1 277 ? -1.331 22.174 16.800 1.00 11.81 276 GLN A N 1
ATOM 1998 C CA . GLN A 1 277 ? -0.421 22.767 17.769 1.00 10.60 276 GLN A CA 1
ATOM 1999 C C . GLN A 1 277 ? 0.977 22.169 17.522 1.00 10.05 276 GLN A C 1
ATOM 2000 O O . GLN A 1 277 ? 1.122 21.229 16.742 1.00 10.98 276 GLN A O 1
ATOM 2006 N N . ASP A 1 278 ? 1.972 22.723 18.193 1.00 10.47 277 ASP A N 1
ATOM 2007 C CA . ASP A 1 278 ? 3.356 22.343 17.989 1.00 9.89 277 ASP A CA 1
ATOM 2008 C C . ASP A 1 278 ? 3.765 21.153 18.860 1.00 9.40 277 ASP A C 1
ATOM 2009 O O . ASP A 1 278 ? 3.933 21.299 20.070 1.00 9.63 277 ASP A O 1
ATOM 2014 N N . VAL A 1 279 ? 3.911 19.999 18.212 1.00 8.06 278 VAL A N 1
ATOM 2015 C CA . VAL A 1 279 ? 4.261 18.744 18.903 1.00 8.89 278 VAL A CA 1
ATOM 2016 C C . VAL A 1 279 ? 5.400 18.042 18.179 1.00 8.99 278 VAL A C 1
ATOM 2017 O O . VAL A 1 279 ? 5.442 18.001 16.947 1.00 10.74 278 VAL A O 1
ATOM 2021 N N . SER A 1 280 ? 6.313 17.464 18.958 1.00 8.58 279 SER A N 1
ATOM 2022 C CA . SER A 1 280 ? 7.458 16.684 18.480 1.00 6.77 279 SER A CA 1
ATOM 2023 C C . SER A 1 280 ? 7.576 15.470 19.367 1.00 7.86 279 SER A C 1
ATOM 2024 O O . SER A 1 280 ? 6.930 15.397 20.417 1.00 7.76 279 SER A O 1
ATOM 2027 N N . LEU A 1 281 ? 8.387 14.497 18.942 1.00 6.90 280 LEU A N 1
ATOM 2028 C CA . LEU A 1 281 ? 8.581 13.304 19.745 1.00 6.05 280 LEU A CA 1
ATOM 2029 C C . LEU A 1 281 ? 9.910 12.676 19.351 1.00 6.43 280 LEU A C 1
ATOM 2030 O O . LEU A 1 281 ? 10.438 12.914 18.252 1.00 6.69 280 LEU A O 1
ATOM 2035 N N . ASP A 1 282 ? 10.441 11.883 20.278 1.00 6.35 281 ASP A N 1
ATOM 2036 C CA . ASP A 1 282 ? 11.651 11.117 19.991 1.00 5.38 281 ASP A CA 1
ATOM 2037 C C . ASP A 1 282 ? 11.502 9.704 20.496 1.00 6.71 281 ASP A C 1
ATOM 2038 O O . ASP A 1 282 ? 10.532 9.384 21.167 1.00 6.92 281 ASP A O 1
ATOM 2043 N N . ALA A 1 283 ? 12.418 8.845 20.061 1.00 6.28 282 ALA A N 1
ATOM 2044 C CA . ALA A 1 283 ? 12.394 7.461 20.476 1.00 6.39 282 ALA A CA 1
ATOM 2045 C C . ALA A 1 283 ? 13.776 6.861 20.358 1.00 6.79 282 ALA A C 1
ATOM 2046 O O . ALA A 1 283 ? 14.628 7.373 19.634 1.00 6.19 282 ALA A O 1
ATOM 2048 N N . TYR A 1 284 ? 13.993 5.757 21.068 1.00 6.27 283 TYR A N 1
ATOM 2049 C CA . TYR A 1 284 ? 15.222 4.986 20.927 1.00 7.15 283 TYR A CA 1
ATOM 2050 C C . TYR A 1 284 ? 14.870 3.670 20.204 1.00 7.83 283 TYR A C 1
ATOM 2051 O O . TYR A 1 284 ? 13.777 3.127 20.349 1.00 7.80 283 TYR A O 1
ATOM 2060 N N . PRO A 1 285 ? 15.835 3.102 19.492 1.00 6.89 284 PRO A N 1
ATOM 2061 C CA . PRO A 1 285 ? 15.606 1.900 18.685 1.00 7.73 284 PRO A CA 1
ATOM 2062 C C . PRO A 1 285 ? 15.705 0.538 19.300 1.00 6.61 284 PRO A C 1
ATO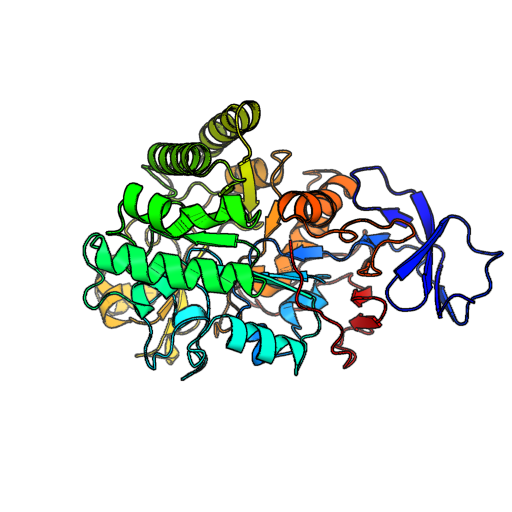M 2063 O O . PRO A 1 285 ? 16.359 -0.363 18.748 1.00 7.64 284 PRO A O 1
ATOM 2067 N N . TYR A 1 286 ? 15.031 0.379 20.430 1.00 6.82 285 TYR A N 1
ATOM 2068 C CA . TYR A 1 286 ? 15.123 -0.889 21.187 1.00 6.34 285 TYR A CA 1
ATOM 2069 C C . TYR A 1 286 ? 13.797 -1.273 21.816 1.00 6.79 285 TYR A C 1
ATOM 2070 O O . TYR A 1 286 ? 12.932 -0.413 22.039 1.00 6.83 285 TYR A O 1
ATOM 2079 N N . VAL A 1 287 ? 13.675 -2.569 22.169 1.00 7.29 286 VAL A N 1
ATOM 2080 C CA . VAL A 1 287 ? 12.435 -3.076 22.761 1.00 7.90 286 VAL A CA 1
ATOM 2081 C C . VAL A 1 287 ? 12.493 -3.174 24.284 1.00 7.53 286 VAL A C 1
ATOM 2082 O O . VAL A 1 287 ? 11.607 -3.763 24.904 1.00 7.43 286 VAL A O 1
ATOM 2086 N N . ALA A 1 288 ? 13.554 -2.633 24.892 1.00 7.48 287 ALA A N 1
ATOM 2087 C CA . ALA A 1 288 ? 13.634 -2.601 26.342 1.00 7.28 287 ALA A CA 1
ATOM 2088 C C . ALA A 1 288 ? 13.885 -1.168 26.801 1.00 7.65 287 ALA A C 1
ATOM 2089 O O . ALA A 1 288 ? 14.593 -0.428 26.126 1.00 7.55 287 ALA A O 1
ATOM 2091 N N . GLY A 1 289 ? 13.286 -0.818 27.936 1.00 6.94 288 GLY A N 1
ATOM 2092 C CA . GLY A 1 289 ? 13.515 0.477 28.568 1.00 7.41 288 GLY A CA 1
ATOM 2093 C C . GLY A 1 289 ? 14.514 0.317 29.709 1.00 6.77 288 GLY A C 1
ATOM 2094 O O . GLY A 1 289 ? 15.016 -0.784 29.975 1.00 6.71 288 GLY A O 1
ATOM 2095 N N . SER A 1 290 ? 14.792 1.421 30.384 1.00 6.06 289 SER A N 1
ATOM 2096 C CA . SER A 1 290 ? 15.714 1.388 31.509 1.00 6.16 289 SER A CA 1
ATOM 2097 C C . SER A 1 290 ? 15.544 2.645 32.330 1.00 6.18 289 SER A C 1
ATOM 2098 O O . SER A 1 290 ? 15.437 3.749 31.788 1.00 7.32 289 SER A O 1
ATOM 2101 N N . THR A 1 291 ? 15.522 2.466 33.657 1.00 6.62 290 THR A N 1
ATOM 2102 C CA . THR A 1 291 ? 15.409 3.585 34.575 1.00 6.19 290 THR A CA 1
ATOM 2103 C C . THR A 1 291 ? 15.593 3.052 35.988 1.00 7.79 290 THR A C 1
ATOM 2104 O O . THR A 1 291 ? 16.157 1.962 36.167 1.00 7.39 290 THR A O 1
ATOM 2108 N N . MET A 1 292 ? 15.166 3.799 36.991 1.00 6.20 291 MET A N 1
ATOM 2109 C CA . MET A 1 292 ? 15.238 3.297 38.364 1.00 6.95 291 MET A CA 1
ATOM 2110 C C . MET A 1 292 ? 14.470 1.975 38.475 1.00 7.77 291 MET A C 1
ATOM 2111 O O . MET A 1 292 ? 13.529 1.720 37.720 1.00 7.76 291 MET A O 1
ATOM 2116 N N . LEU A 1 293 ? 14.875 1.152 39.447 1.00 7.84 292 LEU A N 1
ATOM 2117 C CA . LEU A 1 293 ? 14.143 -0.063 39.777 1.00 7.54 292 LEU A CA 1
ATOM 2118 C C . LEU A 1 293 ? 12.902 0.482 40.510 1.00 8.27 292 LEU A C 1
ATOM 2119 O O . LEU A 1 293 ? 13.013 1.202 41.520 1.00 9.43 292 LEU A O 1
ATOM 2124 N N . LYS A 1 294 ? 11.719 0.112 40.033 1.00 9.35 293 LYS A N 1
ATOM 2125 C CA . LYS A 1 294 ? 10.463 0.651 40.549 1.00 11.20 293 LYS A CA 1
ATOM 2126 C C . LYS A 1 294 ? 9.393 -0.429 40.713 1.00 10.52 293 LYS A C 1
ATOM 2127 O O . LYS A 1 294 ? 9.354 -1.373 39.922 1.00 10.02 293 LYS A O 1
ATOM 2133 N N . GLN A 1 295 ? 8.544 -0.308 41.737 1.00 10.25 294 GLN A N 1
ATOM 2134 C CA . GLN A 1 295 ? 7.432 -1.241 41.932 1.00 10.62 294 GLN A CA 1
ATOM 2135 C C . GLN A 1 295 ? 6.328 -0.865 40.971 1.00 11.11 294 GLN A C 1
ATOM 2136 O O . GLN A 1 295 ? 5.446 -0.061 41.288 1.00 12.61 294 GLN A O 1
ATOM 2142 N N . ASP A 1 296 ? 6.351 -1.466 39.800 1.00 9.43 295 ASP A N 1
ATOM 2143 C CA . ASP A 1 296 ? 5.397 -1.151 38.738 1.00 8.93 295 ASP A CA 1
ATOM 2144 C C . ASP A 1 296 ? 5.056 -2.467 38.095 1.00 9.43 295 ASP A C 1
ATOM 2145 O O . ASP A 1 296 ? 5.925 -3.160 37.575 1.00 9.82 295 ASP A O 1
ATOM 2150 N N . ARG A 1 297 ? 3.770 -2.830 38.123 1.00 10.91 296 ARG A N 1
ATOM 2151 C CA . ARG A 1 297 ? 3.354 -4.134 37.602 1.00 11.15 296 ARG A CA 1
ATOM 2152 C C . ARG A 1 297 ? 3.620 -4.368 36.137 1.00 10.59 296 ARG A C 1
ATOM 2153 O O . ARG A 1 297 ? 3.824 -5.504 35.716 1.00 11.55 296 ARG A O 1
ATOM 2161 N N . VAL A 1 298 ? 3.630 -3.280 35.361 1.00 10.92 297 VAL A N 1
ATOM 2162 C CA . VAL A 1 298 ? 3.869 -3.402 33.936 1.00 11.10 297 VAL A CA 1
ATOM 2163 C C . VAL A 1 298 ? 5.349 -3.463 33.625 1.00 10.81 297 VAL A C 1
ATOM 2164 O O . VAL A 1 298 ? 5.763 -4.320 32.844 1.00 11.25 297 VAL A O 1
ATOM 2168 N N . LEU A 1 299 ? 6.131 -2.553 34.218 1.00 10.21 298 LEU A N 1
ATOM 2169 C CA . LEU A 1 299 ? 7.572 -2.589 33.981 1.00 11.23 298 LEU A CA 1
ATOM 2170 C C . LEU A 1 299 ? 8.123 -3.945 34.373 1.00 10.17 298 LEU A C 1
ATOM 2171 O O . LEU A 1 299 ? 9.032 -4.464 33.717 1.00 11.22 298 LEU A O 1
ATOM 2176 N N . LEU A 1 300 ? 7.558 -4.538 35.422 1.00 9.84 299 LEU A N 1
ATOM 2177 C CA . LEU A 1 300 ? 8.085 -5.814 35.942 1.00 9.14 299 LEU A CA 1
ATOM 2178 C C . LEU A 1 300 ? 7.425 -7.076 35.404 1.00 9.70 299 LEU A C 1
ATOM 2179 O O . LEU A 1 300 ? 7.752 -8.181 35.869 1.00 12.40 299 LEU A O 1
ATOM 2184 N N . ALA A 1 301 ? 6.521 -6.943 34.444 1.00 8.86 300 ALA A N 1
ATOM 2185 C CA . ALA A 1 301 ? 5.857 -8.132 33.921 1.00 9.45 300 ALA A CA 1
ATOM 2186 C C . ALA A 1 301 ? 6.764 -9.074 33.190 1.00 11.07 300 ALA A C 1
ATOM 2187 O O . ALA A 1 301 ? 6.586 -10.298 33.262 1.00 12.45 300 ALA A O 1
ATOM 2189 N N . GLY A 1 302 ? 7.736 -8.521 32.483 1.00 11.07 301 GLY A N 1
ATOM 2190 C CA . GLY A 1 302 ? 8.618 -9.341 31.679 1.00 10.91 301 GLY A CA 1
ATOM 2191 C C . GLY A 1 302 ? 10.044 -9.383 32.170 1.00 8.91 301 GLY A C 1
ATOM 2192 O O . GLY A 1 302 ? 10.317 -9.069 33.332 1.00 10.57 301 GLY A O 1
ATOM 2193 N N . ARG A 1 303 ? 10.943 -9.752 31.276 1.00 8.95 302 ARG A N 1
ATOM 2194 C CA . ARG A 1 303 ? 12.353 -9.892 31.632 1.00 8.14 302 ARG A CA 1
ATOM 2195 C C . ARG A 1 303 ? 12.871 -8.552 32.145 1.00 8.97 302 ARG A C 1
ATOM 2196 O O . ARG A 1 303 ? 12.669 -7.498 31.509 1.00 9.05 302 ARG A O 1
ATOM 2204 N N . THR A 1 304 ? 13.544 -8.614 33.277 1.00 7.59 303 THR A N 1
ATOM 2205 C CA . THR A 1 304 ? 14.089 -7.432 33.929 1.00 7.19 303 THR A CA 1
ATOM 2206 C C . THR A 1 304 ? 15.509 -7.733 34.399 1.00 7.68 303 THR A C 1
ATOM 2207 O O . THR A 1 304 ? 15.744 -8.746 35.076 1.00 9.23 303 THR A O 1
ATOM 2211 N N . LEU A 1 305 ? 16.449 -6.857 34.050 1.00 7.78 304 LEU A N 1
ATOM 2212 C CA . LEU A 1 305 ? 17.851 -7.010 34.460 1.00 8.07 304 LEU A CA 1
ATOM 2213 C C . LEU A 1 305 ? 18.241 -5.872 35.395 1.00 7.71 304 LEU A C 1
ATOM 2214 O O . LEU A 1 305 ? 17.761 -4.738 35.228 1.00 8.92 304 LEU A O 1
ATOM 2219 N N . ILE A 1 306 ? 19.073 -6.141 36.392 1.00 8.02 305 ILE A N 1
ATOM 2220 C CA . ILE A 1 306 ? 19.526 -5.075 37.284 1.00 7.84 305 ILE A CA 1
ATOM 2221 C C . ILE A 1 306 ? 20.752 -4.388 36.654 1.00 7.83 305 ILE A C 1
ATOM 2222 O O . ILE A 1 306 ? 21.694 -5.058 36.193 1.00 8.89 305 ILE A O 1
ATOM 2227 N N . THR A 1 307 ? 20.756 -3.057 36.628 1.00 7.10 306 THR A N 1
ATOM 2228 C CA . THR A 1 307 ? 21.879 -2.290 36.058 1.00 7.06 306 THR A CA 1
ATOM 2229 C C . THR A 1 307 ? 22.869 -1.838 37.119 1.00 8.79 306 THR A C 1
ATOM 2230 O O . THR A 1 307 ? 24.015 -1.574 36.796 1.00 9.93 306 THR A O 1
ATOM 2234 N N . TRP A 1 308 ? 22.406 -1.694 38.355 1.00 7.62 307 TRP A N 1
ATOM 2235 C CA . TRP A 1 308 ? 23.191 -1.324 39.530 1.00 7.62 307 TRP A CA 1
ATOM 2236 C C . TRP A 1 308 ? 22.270 -1.485 40.735 1.00 7.47 307 TRP A C 1
ATOM 2237 O O . TRP A 1 308 ? 21.051 -1.476 40.606 1.00 7.98 307 TRP A O 1
ATOM 2248 N N . CYS A 1 309 ? 22.854 -1.616 41.924 1.00 9.10 308 CYS A N 1
ATOM 2249 C CA . CYS A 1 309 ? 22.037 -1.802 43.123 1.00 9.65 308 CYS A CA 1
ATOM 2250 C C . CYS A 1 309 ? 22.837 -1.337 44.322 1.00 10.23 308 CYS A C 1
ATOM 2251 O O . CYS A 1 309 ? 23.898 -1.890 44.598 1.00 11.43 308 CYS A O 1
ATOM 2254 N N . LYS A 1 310 ? 22.314 -0.367 45.065 1.00 11.05 309 LYS A N 1
ATOM 2255 C CA . LYS A 1 310 ? 23.075 0.142 46.214 1.00 12.76 309 LYS A CA 1
ATOM 2256 C C . LYS A 1 310 ? 23.215 -0.821 47.405 1.00 13.01 309 LYS A C 1
ATOM 2257 O O . LYS A 1 310 ? 24.360 -1.087 47.850 1.00 14.57 309 LYS A O 1
ATOM 2263 N N . PRO A 1 311 ? 22.102 -1.391 47.902 1.00 13.04 310 PRO A N 1
ATOM 2264 C CA . PRO A 1 311 ? 22.251 -2.296 49.057 1.00 13.82 310 PRO A CA 1
ATOM 2265 C C . PRO A 1 311 ? 22.920 -3.631 48.774 1.00 15.53 310 PRO A C 1
ATOM 2266 O O . PRO A 1 311 ? 23.489 -4.236 49.685 1.00 17.65 310 PRO A O 1
ATOM 2270 N N . TYR A 1 312 ? 22.886 -4.087 47.533 1.00 14.17 311 TYR A N 1
ATOM 2271 C CA . TYR A 1 312 ? 23.475 -5.378 47.155 1.00 14.42 311 TYR A CA 1
ATOM 2272 C C . TYR A 1 312 ? 24.158 -5.158 45.810 1.00 14.07 311 TYR A C 1
ATOM 2273 O O . TYR A 1 312 ? 23.655 -5.557 44.754 1.00 12.76 311 TYR A O 1
ATOM 2282 N N . PRO A 1 313 ? 25.347 -4.565 45.822 1.00 14.51 312 PRO A N 1
ATOM 2283 C CA . PRO A 1 313 ? 26.067 -4.281 44.574 1.00 14.40 312 PRO A CA 1
ATOM 2284 C C . PRO A 1 313 ? 26.335 -5.474 43.679 1.00 14.04 312 PRO A C 1
ATOM 2285 O O . PRO A 1 313 ? 26.447 -5.336 42.459 1.00 15.90 312 PRO A O 1
ATOM 2289 N N . GLU A 1 314 ? 26.447 -6.637 44.305 1.00 14.50 313 GLU A N 1
ATOM 2290 C CA . GLU A 1 314 ? 26.717 -7.853 43.555 1.00 16.22 313 GLU A CA 1
ATOM 2291 C C . GLU A 1 314 ? 25.572 -8.268 42.639 1.00 15.32 313 GLU A C 1
ATOM 2292 O O . GLU A 1 314 ? 25.732 -9.152 41.786 1.00 18.22 313 GLU A O 1
ATOM 2298 N N . LEU A 1 315 ? 24.413 -7.623 42.786 1.00 12.29 314 LEU A N 1
ATOM 2299 C CA . LEU A 1 315 ? 23.290 -7.961 41.915 1.00 11.78 314 LEU A CA 1
ATOM 2300 C C . LEU A 1 315 ? 23.380 -7.302 40.539 1.00 11.28 314 LEU A C 1
ATOM 2301 O O . LEU A 1 315 ? 22.604 -7.641 39.650 1.00 11.55 314 LEU A O 1
ATOM 2306 N N . SER A 1 316 ? 24.321 -6.381 40.328 1.00 11.15 315 SER A N 1
ATOM 2307 C CA . SER A 1 316 ? 24.420 -5.748 39.013 1.00 11.28 315 SER A CA 1
ATOM 2308 C C . SER A 1 316 ? 24.613 -6.756 37.906 1.00 11.43 315 SER A C 1
ATOM 2309 O O . SER A 1 316 ? 25.498 -7.617 37.986 1.00 12.28 315 SER A O 1
ATOM 2312 N N . GLY A 1 317 ? 23.781 -6.648 36.879 1.00 10.21 316 GLY A N 1
ATOM 2313 C CA . GLY A 1 317 ? 23.826 -7.550 35.741 1.00 10.83 316 GLY A CA 1
ATOM 2314 C C . GLY A 1 317 ? 22.925 -8.772 35.858 1.00 10.41 316 GLY A C 1
ATOM 2315 O O . GLY A 1 317 ? 22.711 -9.473 34.862 1.00 12.02 316 GLY A O 1
ATOM 2316 N N . ARG A 1 318 ? 22.409 -9.027 37.049 1.00 9.73 317 ARG A N 1
ATOM 2317 C CA . ARG A 1 318 ? 21.578 -10.216 37.266 1.00 9.97 317 ARG A CA 1
ATOM 2318 C C . ARG A 1 318 ? 20.154 -10.101 36.758 1.00 9.19 317 ARG A C 1
ATOM 2319 O O . ARG A 1 318 ? 19.622 -9.010 36.580 1.00 9.29 317 ARG A O 1
ATOM 2327 N N . ASP A 1 319 ? 19.533 -11.249 36.532 1.00 8.85 318 ASP A N 1
ATOM 2328 C CA . ASP A 1 319 ? 18.132 -11.338 36.120 1.00 9.00 318 ASP A CA 1
ATOM 2329 C C . ASP A 1 319 ? 17.290 -11.167 37.390 1.00 8.97 318 ASP A C 1
ATOM 2330 O O . ASP A 1 319 ? 17.471 -11.870 38.385 1.00 9.15 318 ASP A O 1
ATOM 2335 N N . LEU A 1 320 ? 16.345 -10.240 37.371 1.00 8.72 319 LEU A N 1
ATOM 2336 C CA . LEU A 1 320 ? 15.550 -9.987 38.549 1.00 8.31 319 LEU A CA 1
ATOM 2337 C C . LEU A 1 320 ? 14.585 -11.121 38.896 1.00 8.36 319 LEU A C 1
ATOM 2338 O O . LEU A 1 320 ? 14.287 -11.312 40.063 1.00 9.05 319 LEU A O 1
ATOM 2343 N N . GLU A 1 321 ? 14.097 -11.842 37.877 1.00 9.91 320 GLU A N 1
ATOM 2344 C CA . GLU A 1 321 ? 13.193 -12.961 38.212 1.00 9.41 320 GLU A CA 1
ATOM 2345 C C . GLU A 1 321 ? 13.958 -13.985 39.076 1.00 9.69 320 GLU A C 1
ATOM 2346 O O . GLU A 1 321 ? 13.435 -14.529 40.053 1.00 10.27 320 GLU A O 1
ATOM 2352 N N . GLU A 1 322 ? 15.215 -14.251 38.723 1.00 9.94 321 GLU A N 1
ATOM 2353 C CA . GLU A 1 322 ? 15.992 -15.202 39.478 1.00 11.01 321 GLU A CA 1
ATOM 2354 C C . GLU A 1 322 ? 16.216 -14.687 40.880 1.00 10.14 321 GLU A C 1
ATOM 2355 O O . GLU A 1 322 ? 16.064 -15.403 41.878 1.00 11.10 321 GLU A O 1
ATOM 2361 N N . ILE A 1 323 ? 16.580 -13.406 41.000 1.00 10.13 322 ILE A N 1
ATOM 2362 C CA . ILE A 1 323 ? 16.780 -12.812 42.306 1.00 9.40 322 ILE A CA 1
ATOM 2363 C C . ILE A 1 323 ? 15.511 -12.900 43.160 1.00 9.70 322 ILE A C 1
ATOM 2364 O O . ILE A 1 323 ? 15.519 -13.295 44.321 1.00 10.72 322 ILE A O 1
ATOM 2369 N N . ALA A 1 324 ? 14.388 -12.551 42.553 1.00 9.47 323 ALA A N 1
ATOM 2370 C CA . ALA A 1 324 ? 13.126 -12.558 43.256 1.00 9.83 323 ALA A CA 1
ATOM 2371 C C . ALA A 1 324 ? 12.706 -13.956 43.667 1.00 9.94 323 ALA A C 1
ATOM 2372 O O . ALA A 1 324 ? 12.370 -14.188 44.834 1.00 11.08 323 ALA A O 1
ATOM 2374 N N . ALA A 1 325 ? 12.764 -14.872 42.711 1.00 10.06 324 ALA A N 1
ATOM 2375 C CA . ALA A 1 325 ? 12.350 -16.228 42.977 1.00 10.70 324 ALA A CA 1
ATOM 2376 C C . ALA A 1 325 ? 13.185 -16.824 44.082 1.00 11.38 324 ALA A C 1
ATOM 2377 O O . ALA A 1 325 ? 12.660 -17.549 44.964 1.00 13.06 324 ALA A O 1
ATOM 2379 N N . GLU A 1 326 ? 14.494 -16.544 44.075 1.00 11.51 325 GLU A N 1
ATOM 2380 C CA . GLU A 1 326 ? 15.357 -17.068 45.116 1.00 12.73 325 GLU A CA 1
ATOM 2381 C C . GLU A 1 326 ? 15.091 -16.435 46.482 1.00 13.47 325 GLU A C 1
ATOM 2382 O O . GLU A 1 326 ? 15.367 -17.033 47.510 1.00 15.25 325 GLU A O 1
ATOM 2388 N N . ARG A 1 327 ? 14.491 -15.246 46.498 1.00 13.41 326 ARG A N 1
ATOM 2389 C CA . ARG A 1 327 ? 14.079 -14.588 47.730 1.00 15.25 326 ARG A CA 1
ATOM 2390 C C . ARG A 1 327 ? 12.606 -14.986 48.066 1.00 14.46 326 ARG A C 1
ATOM 2391 O O . ARG A 1 327 ? 12.061 -14.512 49.068 1.00 18.10 326 ARG A O 1
ATOM 2399 N N . GLY A 1 328 ? 11.992 -15.849 47.244 1.00 13.62 327 GLY A N 1
ATOM 2400 C CA . GLY A 1 328 ? 10.617 -16.332 47.448 1.00 14.68 327 GLY A CA 1
ATOM 2401 C C . GLY A 1 328 ? 9.535 -15.319 47.097 1.00 15.68 327 GLY A C 1
ATOM 2402 O O . GLY A 1 328 ? 8.379 -15.417 47.561 1.00 16.06 327 GLY A O 1
ATOM 2403 N N . LYS A 1 329 ? 9.864 -14.400 46.202 1.00 14.83 328 LYS A N 1
ATOM 2404 C CA . LYS A 1 329 ? 8.922 -13.316 45.877 1.00 12.65 328 LYS A CA 1
ATOM 2405 C C . LYS A 1 329 ? 8.787 -13.061 44.416 1.00 12.63 328 LYS A C 1
ATOM 2406 O O . LYS A 1 329 ? 9.604 -13.505 43.643 1.00 12.94 328 LYS A O 1
ATOM 2412 N N . SER A 1 330 ? 7.714 -12.324 44.045 1.00 11.41 329 SER A N 1
ATOM 2413 C CA . SER A 1 330 ? 7.562 -11.886 42.666 1.00 11.61 329 SER A CA 1
ATOM 2414 C C . SER A 1 330 ? 8.531 -10.701 42.559 1.00 9.71 329 SER A C 1
ATOM 2415 O O . SER A 1 330 ? 9.026 -10.151 43.591 1.00 11.78 329 SER A O 1
ATOM 2418 N N . LYS A 1 331 ? 8.798 -10.330 41.311 1.00 11.21 330 LYS A N 1
ATOM 2419 C CA . LYS A 1 331 ? 9.633 -9.182 41.051 1.00 10.22 330 LYS A CA 1
ATOM 2420 C C . LYS A 1 331 ? 9.034 -7.975 41.769 1.00 10.66 330 LYS A C 1
ATOM 2421 O O . LYS A 1 331 ? 9.734 -7.219 42.431 1.00 9.91 330 LYS A O 1
ATOM 2427 N N . TYR A 1 332 ? 7.722 -7.777 41.631 1.00 10.42 331 TYR A N 1
ATOM 2428 C CA . TYR A 1 332 ? 7.098 -6.619 42.248 1.00 9.95 331 TYR A CA 1
ATOM 2429 C C . TYR A 1 332 ? 7.308 -6.580 43.766 1.00 9.26 331 TYR A C 1
ATOM 2430 O O . TYR A 1 332 ? 7.644 -5.532 44.363 1.00 10.17 331 TYR A O 1
ATOM 2439 N N . ASP A 1 333 ? 7.181 -7.726 44.418 1.00 9.62 332 ASP A N 1
ATOM 2440 C CA . ASP A 1 333 ? 7.339 -7.685 45.856 1.00 8.73 332 ASP A CA 1
ATOM 2441 C C . ASP A 1 333 ? 8.771 -7.593 46.367 1.00 9.32 332 ASP A C 1
ATOM 2442 O O . ASP A 1 333 ? 9.000 -7.174 47.505 1.00 10.68 332 ASP A O 1
ATOM 2447 N N . VAL A 1 334 ? 9.735 -8.035 45.555 1.00 9.52 333 VAL A N 1
ATOM 2448 C CA . VAL A 1 334 ? 11.123 -7.956 45.996 1.00 9.33 333 VAL A CA 1
ATOM 2449 C C . VAL A 1 334 ? 11.756 -6.584 45.780 1.00 9.81 333 VAL A C 1
ATOM 2450 O O . VAL A 1 334 ? 12.793 -6.276 46.367 1.00 9.54 333 VAL A O 1
ATOM 2454 N N . VAL A 1 335 ? 11.114 -5.746 44.973 1.00 9.02 334 VAL A N 1
ATOM 2455 C CA . VAL A 1 335 ? 11.749 -4.482 44.653 1.00 8.40 334 VAL A CA 1
ATOM 2456 C C . VAL A 1 335 ? 12.120 -3.582 45.851 1.00 8.78 334 VAL A C 1
ATOM 2457 O O . VAL A 1 335 ? 13.246 -3.108 45.927 1.00 8.74 334 VAL A O 1
ATOM 2461 N N . PRO A 1 336 ? 11.216 -3.393 46.839 1.00 8.96 335 PRO A N 1
ATOM 2462 C CA . PRO A 1 336 ? 11.609 -2.499 47.934 1.00 9.10 335 PRO A CA 1
ATOM 2463 C C . PRO A 1 336 ? 12.902 -2.824 48.647 1.00 9.22 335 PRO A C 1
ATOM 2464 O O . PRO A 1 336 ? 13.682 -1.914 48.945 1.00 11.17 335 PRO A O 1
ATOM 2468 N N . GLU A 1 337 ? 13.152 -4.106 48.890 1.00 9.41 336 GLU A N 1
ATOM 2469 C CA . GLU A 1 337 ? 14.375 -4.470 49.596 1.00 9.91 336 GLU A CA 1
ATOM 2470 C C . GLU A 1 337 ? 15.651 -4.295 48.799 1.00 9.72 336 GLU A C 1
ATOM 2471 O O . GLU A 1 337 ? 16.755 -4.322 49.368 1.00 12.20 336 GLU A O 1
ATOM 2477 N N . LEU A 1 338 ? 15.513 -4.086 47.487 1.00 8.61 337 LEU A N 1
ATOM 2478 C CA . LEU A 1 338 ? 16.679 -3.882 46.623 1.00 8.64 337 LEU A CA 1
ATOM 2479 C C . LEU A 1 338 ? 16.956 -2.413 46.283 1.00 9.67 337 LEU A C 1
ATOM 2480 O O . LEU A 1 338 ? 17.951 -2.100 45.640 1.00 9.65 337 LEU A O 1
ATOM 2485 N N . GLN A 1 339 ? 16.070 -1.509 46.705 1.00 9.40 338 GLN A N 1
ATOM 2486 C CA . GLN A 1 339 ? 16.210 -0.107 46.372 1.00 9.61 338 GLN A CA 1
ATOM 2487 C C . GLN A 1 339 ? 17.183 0.616 47.265 1.00 9.90 338 GLN A C 1
ATOM 2488 O O . GLN A 1 339 ? 17.357 0.252 48.432 1.00 11.39 338 GLN A O 1
ATOM 2494 N N . PRO A 1 340 ? 17.856 1.636 46.730 1.00 9.26 339 PRO A N 1
ATOM 2495 C CA . PRO A 1 340 ? 17.745 2.112 45.344 1.00 9.20 339 PRO A CA 1
ATOM 2496 C C . PRO A 1 340 ? 18.590 1.260 44.400 1.00 7.94 339 PRO A C 1
ATOM 2497 O O . PRO A 1 340 ? 19.654 0.757 44.748 1.00 9.39 339 PRO A O 1
ATOM 2501 N N . ALA A 1 341 ? 18.087 1.127 43.183 1.00 7.60 340 ALA A N 1
ATOM 2502 C CA . ALA A 1 341 ? 18.745 0.334 42.161 1.00 6.79 340 ALA A CA 1
ATOM 2503 C C . ALA A 1 341 ? 18.224 0.784 40.803 1.00 7.28 340 ALA A C 1
ATOM 2504 O O . ALA A 1 341 ? 17.331 1.642 40.723 1.00 7.57 340 ALA A O 1
ATOM 2506 N N . GLY A 1 342 ? 18.835 0.234 39.750 1.00 6.78 341 GLY A N 1
ATOM 2507 C CA . GLY A 1 342 ? 18.403 0.523 38.392 1.00 7.15 341 GLY A CA 1
ATOM 2508 C C . GLY A 1 342 ? 18.105 -0.780 37.659 1.00 6.35 341 GLY A C 1
ATOM 2509 O O . GLY A 1 342 ? 18.538 -1.866 38.080 1.00 7.26 341 GLY A O 1
ATOM 2510 N N . ALA A 1 343 ? 17.357 -0.666 36.564 1.00 6.07 342 ALA A N 1
ATOM 2511 C CA . ALA A 1 343 ? 17.001 -1.842 35.796 1.00 6.31 342 ALA A CA 1
ATOM 2512 C C . ALA A 1 343 ? 16.782 -1.575 34.311 1.00 6.99 342 ALA A C 1
ATOM 2513 O O . ALA A 1 343 ? 16.654 -0.424 33.887 1.00 7.26 342 ALA A O 1
ATOM 2515 N N . ILE A 1 344 ? 16.783 -2.688 33.567 1.00 6.70 343 ILE A N 1
ATOM 2516 C CA . ILE A 1 344 ? 16.428 -2.741 32.143 1.00 6.87 343 ILE A CA 1
ATOM 2517 C C . ILE A 1 344 ? 15.137 -3.584 32.116 1.00 7.32 343 ILE A C 1
ATOM 2518 O O . ILE A 1 344 ? 15.070 -4.655 32.739 1.00 6.90 343 ILE A O 1
ATOM 2523 N N . TYR A 1 345 ? 14.112 -3.094 31.425 1.00 6.61 344 TYR A N 1
ATOM 2524 C CA . TYR A 1 345 ? 12.791 -3.721 31.370 1.00 6.72 344 TYR A CA 1
ATOM 2525 C C . TYR A 1 345 ? 12.403 -4.050 29.943 1.00 7.47 344 TYR A C 1
ATOM 2526 O O . TYR A 1 345 ? 12.207 -3.132 29.136 1.00 8.41 344 TYR A O 1
ATOM 2535 N N . PHE A 1 346 ? 12.273 -5.334 29.634 1.00 6.89 345 PHE A N 1
ATOM 2536 C CA . PHE A 1 346 ? 11.867 -5.763 28.268 1.00 7.46 345 PHE A CA 1
ATOM 2537 C C . PHE A 1 346 ? 10.352 -5.737 28.188 1.00 9.57 345 PHE A C 1
ATOM 2538 O O . PHE A 1 346 ? 9.686 -6.771 28.356 1.00 10.80 345 PHE A O 1
ATOM 2546 N N . MET A 1 347 ? 9.804 -4.554 27.915 1.00 8.40 346 MET A N 1
ATOM 2547 C CA . MET A 1 347 ? 8.352 -4.389 27.902 1.00 9.26 346 MET A CA 1
ATOM 2548 C C . MET A 1 347 ? 7.738 -3.787 26.650 1.00 9.37 346 MET A C 1
ATOM 2549 O O . MET A 1 347 ? 6.579 -3.352 26.684 1.00 9.85 346 MET A O 1
ATOM 2554 N N . MET A 1 348 ? 8.509 -3.745 25.566 1.00 7.50 347 MET A N 1
ATOM 2555 C CA . MET A 1 348 ? 7.979 -3.278 24.281 1.00 6.74 347 MET A CA 1
ATOM 2556 C C . MET A 1 348 ? 8.064 -4.377 23.222 1.00 7.98 347 MET A C 1
ATOM 2557 O O . MET A 1 348 ? 8.697 -5.433 23.418 1.00 9.87 347 MET A O 1
ATOM 2562 N N . ASP A 1 349 ? 7.414 -4.108 22.104 1.00 7.99 348 ASP A N 1
ATOM 2563 C CA . ASP A 1 349 ? 7.322 -5.078 21.009 1.00 7.51 348 ASP A CA 1
ATOM 2564 C C . ASP A 1 349 ? 7.880 -4.451 19.731 1.00 7.49 348 ASP A C 1
ATOM 2565 O O . ASP A 1 349 ? 7.576 -3.290 19.402 1.00 8.47 348 ASP A O 1
ATOM 2570 N N . GLU A 1 350 ? 8.706 -5.223 19.030 1.00 8.26 349 GLU A N 1
ATOM 2571 C CA . GLU A 1 350 ? 9.373 -4.709 17.848 1.00 8.51 349 GLU A CA 1
ATOM 2572 C C . GLU A 1 350 ? 8.486 -4.001 16.810 1.00 8.97 349 GLU A C 1
ATOM 2573 O O . GLU A 1 350 ? 8.889 -2.955 16.285 1.00 8.83 349 GLU A O 1
ATOM 2579 N N . PRO A 1 351 ? 7.282 -4.517 16.486 1.00 8.14 350 PRO A N 1
ATOM 2580 C CA . PRO A 1 351 ? 6.470 -3.804 15.484 1.00 9.00 350 PRO A CA 1
ATOM 2581 C C . PRO A 1 351 ? 6.113 -2.377 15.907 1.00 8.44 350 PRO A C 1
ATOM 2582 O O . PRO A 1 351 ? 6.058 -1.476 15.060 1.00 9.10 350 PRO A O 1
ATOM 2586 N N . ASP A 1 352 ? 5.865 -2.149 17.205 1.00 8.02 351 ASP A N 1
ATOM 2587 C CA . ASP A 1 352 ? 5.573 -0.807 17.669 1.00 8.09 351 ASP A CA 1
ATOM 2588 C C . ASP A 1 352 ? 6.825 0.073 17.595 1.00 8.40 351 ASP A C 1
ATOM 2589 O O . ASP A 1 352 ? 6.726 1.249 17.213 1.00 7.97 351 ASP A O 1
ATOM 2594 N N . VAL A 1 353 ? 7.983 -0.450 17.992 1.00 7.28 352 VAL A N 1
ATOM 2595 C CA . VAL A 1 353 ? 9.219 0.335 17.931 1.00 7.50 352 VAL A CA 1
ATOM 2596 C C . VAL A 1 353 ? 9.467 0.764 16.478 1.00 8.05 352 VAL A C 1
ATOM 2597 O O . VAL A 1 353 ? 9.788 1.931 16.222 1.00 7.91 352 VAL A O 1
ATOM 2601 N N . GLN A 1 354 ? 9.301 -0.157 15.536 1.00 8.22 353 GLN A N 1
ATOM 2602 C CA . GLN A 1 354 ? 9.527 0.189 14.131 1.00 7.94 353 GLN A CA 1
ATOM 2603 C C . GLN A 1 354 ? 8.528 1.217 13.649 1.00 7.81 353 GLN A C 1
ATOM 2604 O O . GLN A 1 354 ? 8.910 2.146 12.930 1.00 8.77 353 GLN A O 1
ATOM 2610 N N . ARG A 1 355 ? 7.245 1.053 13.982 1.00 7.64 354 ARG A N 1
ATOM 2611 C CA . ARG A 1 355 ? 6.246 2.029 13.565 1.00 7.69 354 ARG A CA 1
ATOM 2612 C C . ARG A 1 355 ? 6.589 3.415 14.124 1.00 7.68 354 ARG A C 1
ATOM 2613 O O . ARG A 1 355 ? 6.496 4.422 13.393 1.00 8.27 354 ARG A O 1
ATOM 2621 N N . ILE A 1 356 ? 7.009 3.478 15.400 1.00 7.22 355 ILE A N 1
ATOM 2622 C CA . ILE A 1 356 ? 7.312 4.789 15.987 1.00 7.25 355 ILE A CA 1
ATOM 2623 C C . ILE A 1 356 ? 8.574 5.379 15.347 1.00 6.48 355 ILE A C 1
ATOM 2624 O O . ILE A 1 356 ? 8.598 6.585 15.040 1.00 7.39 355 ILE A O 1
ATOM 2629 N N . LEU A 1 357 ? 9.608 4.564 15.107 1.00 6.60 356 LEU A N 1
ATOM 2630 C CA . LEU A 1 357 ? 10.820 5.092 14.465 1.00 6.22 356 LEU A CA 1
ATOM 2631 C C . LEU A 1 357 ? 10.506 5.599 13.056 1.00 7.54 356 LEU A C 1
ATOM 2632 O O . LEU A 1 357 ? 11.020 6.644 12.657 1.00 8.74 356 LEU A O 1
ATOM 2637 N N . ALA A 1 358 ? 9.655 4.870 12.325 1.00 7.56 357 ALA A N 1
ATOM 2638 C CA . ALA A 1 358 ? 9.377 5.254 10.934 1.00 7.71 357 ALA A CA 1
ATOM 2639 C C . ALA A 1 358 ? 8.434 6.437 10.804 1.00 8.01 357 ALA A C 1
ATOM 2640 O O . ALA A 1 358 ? 8.488 7.160 9.803 1.00 9.54 357 ALA A O 1
ATOM 2642 N N . PHE A 1 359 ? 7.577 6.673 11.802 1.00 7.27 358 PHE A N 1
ATOM 2643 C CA . PHE A 1 359 ? 6.646 7.803 11.793 1.00 7.61 358 PHE A CA 1
ATOM 2644 C C . PHE A 1 359 ? 7.495 9.029 11.462 1.00 7.94 358 PHE A C 1
ATOM 2645 O O . PHE A 1 359 ? 8.497 9.307 12.130 1.00 8.33 358 PHE A O 1
ATOM 2653 N N . GLY A 1 360 ? 7.064 9.780 10.447 1.00 8.34 359 GLY A N 1
ATOM 2654 C CA . GLY A 1 360 ? 7.880 10.866 9.937 1.00 7.84 359 GLY A CA 1
ATOM 2655 C C . GLY A 1 360 ? 8.634 11.735 10.908 1.00 7.54 359 GLY A C 1
ATOM 2656 O O . GLY A 1 360 ? 9.870 11.784 10.895 1.00 8.40 359 GLY A O 1
ATOM 2657 N N . PRO A 1 361 ? 7.911 12.393 11.785 1.00 8.69 360 PRO A N 1
ATOM 2658 C CA . PRO A 1 361 ? 8.467 13.308 12.783 1.00 9.64 360 PRO A CA 1
ATOM 2659 C C . PRO A 1 361 ? 9.304 12.762 13.921 1.00 8.02 360 PRO A C 1
ATOM 2660 O O . PRO A 1 361 ? 9.855 13.549 14.678 1.00 8.16 360 PRO A O 1
ATOM 2664 N N . THR A 1 362 ? 9.377 11.447 14.061 1.00 7.75 361 THR A N 1
ATOM 2665 C CA . THR A 1 362 ? 10.130 10.935 15.208 1.00 6.77 361 THR A CA 1
ATOM 2666 C C . THR A 1 362 ? 11.627 11.186 15.101 1.00 6.04 361 THR A C 1
ATOM 2667 O O . THR A 1 362 ? 12.269 10.754 14.151 1.00 7.36 361 THR A O 1
ATOM 2671 N N . MET A 1 363 ? 12.171 11.881 16.097 1.00 6.68 362 MET A N 1
ATOM 2672 C CA . MET A 1 363 ? 13.624 12.175 16.199 1.00 6.55 362 MET A CA 1
ATOM 2673 C C . MET A 1 363 ? 14.258 11.031 16.983 1.00 6.78 362 MET A C 1
ATOM 2674 O O . MET A 1 363 ? 13.590 10.350 17.750 1.00 6.70 362 MET A O 1
ATOM 2679 N N . ILE A 1 364 ? 15.563 10.884 16.850 1.00 6.02 363 ILE A N 1
ATOM 2680 C CA . ILE A 1 364 ? 16.251 9.812 17.568 1.00 6.13 363 ILE A CA 1
ATOM 2681 C C . ILE A 1 364 ? 16.883 10.337 18.861 1.00 6.23 363 ILE A C 1
ATOM 2682 O O . ILE A 1 364 ? 17.579 11.362 18.858 1.00 6.41 363 ILE A O 1
ATOM 2687 N N . GLY A 1 365 ? 16.632 9.642 19.973 1.00 6.14 364 GLY A N 1
ATOM 2688 C CA . GLY A 1 365 ? 17.241 10.013 21.250 1.00 6.46 364 GLY A CA 1
ATOM 2689 C C . GLY A 1 365 ? 17.679 8.711 21.896 1.00 6.87 364 GLY A C 1
ATOM 2690 O O . GLY A 1 365 ? 16.890 7.753 21.924 1.00 8.04 364 GLY A O 1
ATOM 2691 N N . SER A 1 366 ? 18.875 8.688 22.485 1.00 5.77 365 SER A N 1
ATOM 2692 C CA . SER A 1 366 ? 19.393 7.432 23.041 1.00 5.75 365 SER A CA 1
ATOM 2693 C C . SER A 1 366 ? 18.815 7.035 24.395 1.00 5.98 365 SER A C 1
ATOM 2694 O O . SER A 1 366 ? 18.719 5.836 24.679 1.00 6.32 365 SER A O 1
ATOM 2697 N N . ASP A 1 367 ? 18.467 8.027 25.227 1.00 6.19 366 ASP A N 1
ATOM 2698 C CA . ASP A 1 367 ? 18.030 7.757 26.597 1.00 6.58 366 ASP A CA 1
ATOM 2699 C C . ASP A 1 367 ? 19.126 6.953 27.318 1.00 6.40 366 ASP A C 1
ATOM 2700 O O . ASP A 1 367 ? 18.865 6.155 28.229 1.00 6.84 366 ASP A O 1
ATOM 2705 N N . GLY A 1 368 ? 20.388 7.205 26.970 1.00 6.18 367 GLY A N 1
ATOM 2706 C CA . GLY A 1 368 ? 21.459 6.484 27.652 1.00 6.00 367 GLY A CA 1
ATOM 2707 C C . GLY A 1 368 ? 21.550 6.867 29.133 1.00 6.37 367 GLY A C 1
ATOM 2708 O O . GLY A 1 368 ? 21.322 8.038 29.485 1.00 6.42 367 GLY A O 1
ATOM 2709 N N . LEU A 1 369 ? 21.874 5.911 30.020 1.00 6.78 368 LEU A N 1
ATOM 2710 C CA . LEU A 1 369 ? 21.997 6.216 31.486 1.00 6.91 368 LEU A CA 1
ATOM 2711 C C . LEU A 1 369 ? 23.486 5.917 31.686 1.00 7.23 368 LEU A C 1
ATOM 2712 O O . LEU A 1 369 ? 23.930 4.801 32.015 1.00 7.28 368 LEU A O 1
ATOM 2717 N N . PRO A 1 370 ? 24.305 6.969 31.545 1.00 6.33 369 PRO A N 1
ATOM 2718 C CA . PRO A 1 370 ? 25.752 6.770 31.580 1.00 7.15 369 PRO A CA 1
ATOM 2719 C C . PRO A 1 370 ? 26.508 6.416 32.783 1.00 7.57 369 PRO A C 1
ATOM 2720 O O . PRO A 1 370 ? 27.672 5.988 32.663 1.00 10.05 369 PRO A O 1
ATOM 2724 N N . HIS A 1 371 ? 25.868 6.519 33.921 1.00 7.96 370 HIS A N 1
ATOM 2725 C CA . HIS A 1 371 ? 26.526 6.169 35.158 1.00 8.80 370 HIS A CA 1
ATOM 2726 C C . HIS A 1 371 ? 26.240 4.735 35.554 1.00 10.82 370 HIS A C 1
ATOM 2727 O O . HIS A 1 371 ? 26.800 4.258 36.535 1.00 12.16 370 HIS A O 1
ATOM 2734 N N . ASP A 1 372 ? 25.377 4.051 34.809 1.00 9.53 371 ASP A N 1
ATOM 2735 C CA . ASP A 1 372 ? 24.996 2.678 35.184 1.00 9.18 371 ASP A CA 1
ATOM 2736 C C . ASP A 1 372 ? 26.154 1.696 35.042 1.00 10.26 371 ASP A C 1
ATOM 2737 O O . ASP A 1 372 ? 26.876 1.721 34.052 1.00 11.87 371 ASP A O 1
ATOM 2742 N N . GLU A 1 373 ? 26.266 0.781 36.019 1.00 10.60 372 GLU A N 1
ATOM 2743 C CA . GLU A 1 373 ? 27.320 -0.226 36.013 1.00 12.07 372 GLU A CA 1
ATOM 2744 C C . GLU A 1 373 ? 27.209 -1.189 34.840 1.00 10.69 372 GLU A C 1
ATOM 2745 O O . GLU A 1 373 ? 28.214 -1.512 34.177 1.00 12.15 372 GLU A O 1
ATOM 2751 N N . ARG A 1 374 ? 26.003 -1.698 34.596 1.00 10.02 373 ARG A N 1
ATOM 2752 C CA . ARG A 1 374 ? 25.751 -2.620 33.477 1.00 9.09 373 ARG A CA 1
ATOM 2753 C C . ARG A 1 374 ? 24.604 -1.935 32.754 1.00 9.48 373 ARG A C 1
ATOM 2754 O O . ARG A 1 374 ? 23.450 -2.284 32.904 1.00 10.46 373 ARG A O 1
ATOM 2762 N N . PRO A 1 375 ? 24.940 -0.993 31.862 1.00 7.64 374 PRO A N 1
ATOM 2763 C CA . PRO A 1 375 ? 23.904 -0.238 31.157 1.00 7.82 374 PRO A CA 1
ATOM 2764 C C . PRO A 1 375 ? 23.179 -0.882 30.034 1.00 7.17 374 PRO A C 1
ATOM 2765 O O . PRO A 1 375 ? 23.614 -1.870 29.484 1.00 8.16 374 PRO A O 1
ATOM 2769 N N . HIS A 1 376 ? 22.039 -0.268 29.701 1.00 6.86 375 HIS A N 1
ATOM 2770 C CA . HIS A 1 376 ? 21.305 -0.617 28.484 1.00 6.58 375 HIS A CA 1
ATOM 2771 C C . HIS A 1 376 ? 22.222 -0.171 27.314 1.00 6.50 375 HIS A C 1
ATOM 2772 O O . HIS A 1 376 ? 22.774 0.960 27.317 1.00 6.87 375 HIS A O 1
ATOM 2779 N N . PRO A 1 377 ? 22.381 -1.027 26.299 1.00 6.69 376 PRO A N 1
ATOM 2780 C CA . PRO A 1 377 ? 23.240 -0.744 25.142 1.00 6.47 376 PRO A CA 1
ATOM 2781 C C . PRO A 1 377 ? 22.876 0.479 24.336 1.00 5.90 376 PRO A C 1
ATOM 2782 O O . PRO A 1 377 ? 23.706 0.944 23.547 1.00 6.64 376 PRO A O 1
ATOM 2786 N N . ARG A 1 378 ? 21.663 1.005 24.504 1.00 5.75 377 ARG A N 1
ATOM 2787 C CA . ARG A 1 378 ? 21.307 2.216 23.783 1.00 6.04 377 ARG A CA 1
ATOM 2788 C C . ARG A 1 378 ? 22.292 3.348 24.072 1.00 6.47 377 ARG A C 1
ATOM 2789 O O . ARG A 1 378 ? 22.455 4.261 23.255 1.00 7.00 377 ARG A O 1
ATOM 2797 N N . LEU A 1 379 ? 22.950 3.300 25.222 1.00 6.04 378 LEU A N 1
ATOM 2798 C CA . LEU A 1 379 ? 23.945 4.296 25.600 1.00 6.01 378 LEU A CA 1
ATOM 2799 C C . LEU A 1 379 ? 25.083 4.375 24.582 1.00 6.90 378 LEU A C 1
ATOM 2800 O O . LEU A 1 379 ? 25.642 5.478 24.370 1.00 7.19 378 LEU A O 1
ATOM 2805 N N . TRP A 1 380 ? 25.422 3.230 23.983 1.00 5.78 379 TRP A N 1
ATOM 2806 C CA . TRP A 1 380 ? 26.546 3.135 23.046 1.00 5.55 379 TRP A CA 1
ATOM 2807 C C . TRP A 1 380 ? 26.185 2.807 21.613 1.00 6.36 379 TRP A C 1
ATOM 2808 O O . TRP A 1 380 ? 27.034 2.917 20.730 1.00 7.66 379 TRP A O 1
ATOM 2819 N N . GLY A 1 381 ? 24.936 2.403 21.362 1.00 6.42 380 GLY A N 1
ATOM 2820 C CA . GLY A 1 381 ? 24.612 1.976 20.015 1.00 6.90 380 GLY A CA 1
ATOM 2821 C C . GLY A 1 381 ? 23.457 2.629 19.293 1.00 6.49 380 GLY A C 1
ATOM 2822 O O . GLY A 1 381 ? 23.247 2.296 18.125 1.00 7.21 380 GLY A O 1
ATOM 2823 N N . THR A 1 382 ? 22.741 3.541 19.926 1.00 5.83 381 THR A N 1
ATOM 2824 C CA . THR A 1 382 ? 21.557 4.108 19.294 1.00 5.94 381 THR A CA 1
ATOM 2825 C C . THR A 1 382 ? 21.675 4.636 17.877 1.00 5.99 381 THR A C 1
ATOM 2826 O O . THR A 1 382 ? 20.894 4.228 16.991 1.00 6.53 381 THR A O 1
ATOM 2830 N N . PHE A 1 383 ? 22.606 5.547 17.660 1.00 6.57 382 PHE A N 1
ATOM 2831 C CA . PHE A 1 383 ? 22.622 6.187 16.335 1.00 6.14 382 PHE A CA 1
ATOM 2832 C C . PHE A 1 383 ? 23.044 5.250 15.239 1.00 6.88 382 PHE A C 1
ATOM 2833 O O . PHE A 1 383 ? 22.379 5.202 14.209 1.00 6.86 382 PHE A O 1
ATOM 2841 N N . PRO A 1 384 ? 24.112 4.461 15.446 1.00 6.11 383 PRO A N 1
ATOM 2842 C CA . PRO A 1 384 ? 24.493 3.516 14.395 1.00 6.97 383 PRO A CA 1
ATOM 2843 C C . PRO A 1 384 ? 23.408 2.428 14.225 1.00 7.43 383 PRO A C 1
ATOM 2844 O O . PRO A 1 384 ? 23.286 1.855 13.120 1.00 7.74 383 PRO A O 1
ATOM 2848 N N . ARG A 1 385 ? 22.644 2.096 15.276 1.00 6.98 384 ARG A N 1
ATOM 2849 C CA . ARG A 1 385 ? 21.571 1.098 15.112 1.00 6.36 384 ARG A CA 1
ATOM 2850 C C . ARG A 1 385 ? 20.526 1.616 14.118 1.00 7.87 384 ARG A C 1
ATOM 2851 O O . ARG A 1 385 ? 19.969 0.843 13.329 1.00 7.73 384 ARG A O 1
ATOM 2859 N N . VAL A 1 386 ? 20.246 2.915 14.151 1.00 6.90 385 VAL A N 1
ATOM 2860 C CA . VAL A 1 386 ? 19.289 3.495 13.218 1.00 7.16 385 VAL A CA 1
ATOM 2861 C C . VAL A 1 386 ? 19.870 3.551 11.794 1.00 7.10 385 VAL A C 1
ATOM 2862 O O . VAL A 1 386 ? 19.180 3.193 10.838 1.00 7.94 385 VAL A O 1
ATOM 2866 N N . LEU A 1 387 ? 21.133 3.966 11.656 1.00 6.66 386 LEU A N 1
ATOM 2867 C CA . LEU A 1 387 ? 21.729 4.098 10.333 1.00 7.42 386 LEU A CA 1
ATOM 2868 C C . LEU A 1 387 ? 22.051 2.763 9.680 1.00 8.42 386 LEU A C 1
ATOM 2869 O O . LEU A 1 387 ? 21.940 2.647 8.446 1.00 8.45 386 LEU A O 1
ATOM 2874 N N . GLY A 1 388 ? 22.436 1.778 10.480 1.00 8.10 387 GLY A N 1
ATOM 2875 C CA . GLY A 1 388 ? 22.847 0.482 9.955 1.00 8.64 387 GLY A CA 1
ATOM 2876 C C . GLY A 1 388 ? 21.720 -0.516 9.982 1.00 9.66 387 GLY A C 1
ATOM 2877 O O . GLY A 1 388 ? 21.087 -0.769 8.975 1.00 12.21 387 GLY A O 1
ATOM 2878 N N . HIS A 1 389 ? 21.414 -1.031 11.148 1.00 8.64 388 HIS A N 1
ATOM 2879 C CA . HIS A 1 389 ? 20.361 -2.032 11.233 1.00 9.02 388 HIS A CA 1
ATOM 2880 C C . HIS A 1 389 ? 19.018 -1.621 10.653 1.00 8.70 388 HIS A C 1
ATOM 2881 O O . HIS A 1 389 ? 18.465 -2.323 9.806 1.00 9.52 388 HIS A O 1
ATOM 2888 N N . TYR A 1 390 ? 18.502 -0.464 11.050 1.00 7.34 389 TYR A N 1
ATOM 2889 C CA . TYR A 1 390 ? 17.187 -0.092 10.578 1.00 7.61 389 TYR A CA 1
ATOM 2890 C C . TYR A 1 390 ? 17.169 0.473 9.186 1.00 8.58 389 TYR A C 1
ATOM 2891 O O . TYR A 1 390 ? 16.347 0.024 8.402 1.00 10.32 389 TYR A O 1
ATOM 2900 N N . SER A 1 391 ? 18.041 1.417 8.856 1.00 8.13 390 SER A N 1
ATOM 2901 C CA . SER A 1 391 ? 17.988 1.992 7.513 1.00 8.23 390 SER A CA 1
ATOM 2902 C C . SER A 1 391 ? 18.564 1.067 6.457 1.00 9.46 390 SER A C 1
ATOM 2903 O O . SER A 1 391 ? 17.872 0.684 5.509 1.00 11.29 390 SER A O 1
ATOM 2906 N N . ARG A 1 392 ? 19.829 0.706 6.618 1.00 9.06 391 ARG A N 1
ATOM 2907 C CA . ARG A 1 392 ? 20.465 -0.139 5.606 1.00 9.72 391 ARG A CA 1
ATOM 2908 C C . ARG A 1 392 ? 19.966 -1.560 5.585 1.00 9.76 391 ARG A C 1
ATOM 2909 O O . ARG A 1 392 ? 19.575 -2.074 4.494 1.00 12.27 391 ARG A O 1
ATOM 2917 N N . ASP A 1 393 ? 19.978 -2.223 6.736 1.00 10.19 392 ASP A N 1
ATOM 2918 C CA . ASP A 1 393 ? 19.648 -3.650 6.705 1.00 10.84 392 ASP A CA 1
ATOM 2919 C C . ASP A 1 393 ? 18.179 -3.993 6.608 1.00 11.72 392 ASP A C 1
ATOM 2920 O O . ASP A 1 393 ? 17.819 -4.960 5.910 1.00 14.84 392 ASP A O 1
ATOM 2925 N N . LEU A 1 394 ? 17.314 -3.240 7.265 1.00 10.56 393 LEU A N 1
ATOM 2926 C CA . LEU A 1 394 ? 15.882 -3.527 7.192 1.00 10.61 393 LEU A CA 1
ATOM 2927 C C . LEU A 1 394 ? 15.137 -2.635 6.208 1.00 11.13 393 LEU A C 1
ATOM 2928 O O . LEU A 1 394 ? 13.972 -2.938 5.882 1.00 12.69 393 LEU A O 1
ATOM 2933 N N . GLY A 1 395 ? 15.778 -1.562 5.728 1.00 9.83 394 GLY A N 1
ATOM 2934 C CA . GLY A 1 395 ? 15.093 -0.662 4.800 1.00 10.32 394 GLY A CA 1
ATOM 2935 C C . GLY A 1 395 ? 13.904 0.077 5.424 1.00 10.52 394 GLY A C 1
ATOM 2936 O O . GLY A 1 395 ? 12.928 0.386 4.736 1.00 11.87 394 GLY A O 1
ATOM 2937 N N . LEU A 1 396 ? 13.980 0.427 6.716 1.00 9.53 395 LEU A N 1
ATOM 2938 C CA . LEU A 1 396 ? 12.855 1.097 7.356 1.00 9.80 395 LEU A CA 1
ATOM 2939 C C . LEU A 1 396 ? 12.657 2.515 6.827 1.00 9.41 395 LEU A C 1
ATOM 2940 O O . LEU A 1 396 ? 11.552 3.042 6.831 1.00 11.53 395 LEU A O 1
ATOM 2945 N N . PHE A 1 397 ? 13.752 3.131 6.400 1.00 9.23 396 PHE A N 1
ATOM 2946 C CA . PHE A 1 397 ? 13.762 4.459 5.799 1.00 9.58 396 PHE A CA 1
ATOM 2947 C C . PHE A 1 397 ? 15.065 4.605 5.045 1.00 8.69 396 PHE A C 1
ATOM 2948 O O . PHE A 1 397 ? 16.044 3.922 5.350 1.00 8.77 396 PHE A O 1
ATOM 2956 N N . PRO A 1 398 ? 15.099 5.483 4.036 1.00 8.06 397 PRO A N 1
ATOM 2957 C CA . PRO A 1 398 ? 16.368 5.643 3.326 1.00 8.67 397 PRO A CA 1
ATOM 2958 C C . PRO A 1 398 ? 17.375 6.342 4.232 1.00 7.54 397 PRO A C 1
ATOM 2959 O O . PRO A 1 398 ? 17.006 7.033 5.212 1.00 7.64 397 PRO A O 1
ATOM 2963 N N . LEU A 1 399 ? 18.650 6.192 3.881 1.00 7.53 398 LEU A N 1
ATOM 2964 C CA . LEU A 1 399 ? 19.695 6.734 4.741 1.00 7.58 398 LEU A CA 1
ATOM 2965 C C . LEU A 1 399 ? 19.554 8.229 4.998 1.00 7.12 398 LEU A C 1
ATOM 2966 O O . LEU A 1 399 ? 19.780 8.698 6.129 1.00 7.20 398 LEU A O 1
ATOM 2971 N N . GLU A 1 400 ? 19.162 9.013 3.993 1.00 7.73 399 GLU A N 1
ATOM 2972 C CA . GLU A 1 400 ? 19.065 10.447 4.219 1.00 7.63 399 GLU A CA 1
ATOM 2973 C C . GLU A 1 400 ? 17.961 10.813 5.193 1.00 6.92 399 GLU A C 1
ATOM 2974 O O . GLU A 1 400 ? 18.024 11.855 5.834 1.00 7.11 399 GLU A O 1
ATOM 2980 N N . THR A 1 401 ? 16.905 9.987 5.261 1.00 7.33 400 THR A N 1
ATOM 2981 C CA . THR A 1 401 ? 15.812 10.226 6.204 1.00 7.71 400 THR A CA 1
ATOM 2982 C C . THR A 1 401 ? 16.274 9.828 7.613 1.00 7.12 400 THR A C 1
ATOM 2983 O O . THR A 1 401 ? 15.985 10.542 8.581 1.00 8.01 400 THR A O 1
ATOM 2987 N N . ALA A 1 402 ? 16.994 8.714 7.720 1.00 6.59 401 ALA A N 1
ATOM 2988 C CA . ALA A 1 402 ? 17.566 8.321 9.033 1.00 6.91 401 ALA A CA 1
ATOM 2989 C C . ALA A 1 402 ? 18.502 9.436 9.532 1.00 7.54 401 ALA A C 1
ATOM 2990 O O . ALA A 1 402 ? 18.474 9.801 10.719 1.00 8.01 401 ALA A O 1
ATOM 2992 N N . VAL A 1 403 ? 19.345 9.984 8.646 1.00 6.91 402 VAL A N 1
ATOM 2993 C CA . VAL A 1 403 ? 20.250 11.053 9.055 1.00 7.33 402 VAL A CA 1
ATOM 2994 C C . VAL A 1 403 ? 19.449 12.294 9.448 1.00 6.98 402 VAL A C 1
ATOM 2995 O O . VAL A 1 403 ? 19.724 12.904 10.486 1.00 7.08 402 VAL A O 1
ATOM 2999 N N . TRP A 1 404 ? 18.416 12.643 8.669 1.00 6.02 403 TRP A N 1
ATOM 3000 C CA . TRP A 1 404 ? 17.607 13.813 8.985 1.00 6.07 403 TRP A CA 1
ATOM 3001 C C . TRP A 1 404 ? 16.989 13.689 10.380 1.00 6.32 403 TRP A C 1
ATOM 3002 O O . TRP A 1 404 ? 16.935 14.679 11.131 1.00 6.85 403 TRP A O 1
ATOM 3013 N N . LYS A 1 405 ? 16.541 12.480 10.709 1.00 6.10 404 LYS A N 1
ATOM 3014 C CA . LYS A 1 405 ? 15.902 12.225 12.024 1.00 6.74 404 LYS A CA 1
ATOM 3015 C C . LYS A 1 405 ? 16.845 12.386 13.216 1.00 7.45 404 LYS A C 1
ATOM 3016 O O . LYS A 1 405 ? 16.354 12.405 14.360 1.00 6.72 404 LYS A O 1
ATOM 3022 N N . MET A 1 406 ? 18.166 12.505 12.978 1.00 6.43 405 MET A N 1
ATOM 3023 C CA . MET A 1 406 ? 19.106 12.723 14.070 1.00 7.77 405 MET A CA 1
ATOM 3024 C C . MET A 1 406 ? 19.919 13.981 13.843 1.00 7.07 405 MET A C 1
ATOM 3025 O O . MET A 1 406 ? 20.895 14.224 14.555 1.00 7.18 405 MET A O 1
ATOM 3030 N N . THR A 1 407 ? 19.517 14.818 12.874 1.00 5.84 406 THR A N 1
ATOM 3031 C CA . THR A 1 407 ? 20.276 16.042 12.589 1.00 6.39 406 THR A CA 1
ATOM 3032 C C . THR A 1 407 ? 19.366 17.225 12.303 1.00 6.27 406 THR A C 1
ATOM 3033 O O . THR A 1 407 ? 19.052 17.972 13.234 1.00 6.66 406 THR A O 1
ATOM 3037 N N . GLY A 1 408 ? 18.952 17.407 11.040 1.00 6.49 407 GLY A N 1
ATOM 3038 C CA . GLY A 1 408 ? 18.157 18.582 10.708 1.00 6.74 407 GLY A CA 1
ATOM 3039 C C . GLY A 1 408 ? 16.835 18.675 11.398 1.00 7.27 407 GLY A C 1
ATOM 3040 O O . GLY A 1 408 ? 16.421 19.777 11.802 1.00 8.71 407 GLY A O 1
ATOM 3041 N N . LEU A 1 409 ? 16.159 17.544 11.544 1.00 6.89 408 LEU A N 1
ATOM 3042 C CA . LEU A 1 409 ? 14.867 17.584 12.244 1.00 6.65 408 LEU A CA 1
ATOM 3043 C C . LEU A 1 409 ? 15.071 18.057 13.689 1.00 6.89 408 LEU A C 1
ATOM 3044 O O . LEU A 1 409 ? 14.411 18.976 14.164 1.00 7.96 408 LEU A O 1
ATOM 3049 N N . THR A 1 410 ? 16.010 17.417 14.379 1.00 6.00 409 THR A N 1
ATOM 3050 C CA . THR A 1 410 ? 16.256 17.698 15.776 1.00 5.99 409 THR A CA 1
ATOM 3051 C C . THR A 1 410 ? 16.732 19.116 16.006 1.00 6.85 409 THR A C 1
ATOM 3052 O O . THR A 1 410 ? 16.282 19.767 16.967 1.00 6.95 409 THR A O 1
ATOM 3056 N N . ALA A 1 411 ? 17.640 19.613 15.161 1.00 6.90 410 ALA A N 1
ATOM 3057 C CA . ALA A 1 411 ? 18.100 20.986 15.340 1.00 7.55 410 ALA A CA 1
ATOM 3058 C C . ALA A 1 411 ? 16.916 21.933 15.171 1.00 8.05 410 ALA A C 1
ATOM 3059 O O . ALA A 1 411 ? 16.828 22.935 15.914 1.00 9.61 410 ALA A O 1
ATOM 3061 N N . ALA A 1 412 ? 16.020 21.633 14.239 1.00 8.09 411 ALA A N 1
ATOM 3062 C CA . ALA A 1 412 ? 14.863 22.536 14.048 1.00 8.96 411 ALA A CA 1
ATOM 3063 C C . ALA A 1 412 ? 13.938 22.503 15.265 1.00 9.70 411 ALA A C 1
ATOM 3064 O O . ALA A 1 412 ? 13.488 23.578 15.734 1.00 11.96 411 ALA A O 1
ATOM 3066 N N . LYS A 1 413 ? 13.658 21.308 15.790 1.00 8.72 412 LYS A N 1
ATOM 3067 C CA . LYS A 1 413 ? 12.713 21.247 16.902 1.00 8.25 412 LYS A CA 1
ATOM 3068 C C . LYS A 1 413 ? 13.238 21.815 18.191 1.00 9.41 412 LYS A C 1
ATOM 3069 O O . LYS A 1 413 ? 12.449 22.341 19.007 1.00 10.88 412 LYS A O 1
ATOM 3075 N N . PHE A 1 414 ? 14.548 21.732 18.420 1.00 8.29 413 PHE A N 1
ATOM 3076 C CA . PHE A 1 414 ? 15.094 22.300 19.646 1.00 8.74 413 PHE A CA 1
ATOM 3077 C C . PHE A 1 414 ? 15.613 23.714 19.453 1.00 9.01 413 PHE A C 1
ATOM 3078 O O . PHE A 1 414 ? 16.090 24.310 20.417 1.00 11.75 413 PHE A O 1
ATOM 3086 N N . GLY A 1 415 ? 15.535 24.220 18.215 1.00 9.63 414 GLY A N 1
ATOM 3087 C CA . GLY A 1 415 ? 15.982 25.599 17.974 1.00 10.16 414 GLY A CA 1
ATOM 3088 C C . GLY A 1 415 ? 17.477 25.798 18.078 1.00 10.09 414 GLY A C 1
ATOM 3089 O O . GLY A 1 415 ? 17.931 26.827 18.596 1.00 11.66 414 GLY A O 1
ATOM 3090 N N . LEU A 1 416 ? 18.244 24.813 17.599 1.00 9.91 415 LEU A N 1
ATOM 3091 C CA . LEU A 1 416 ? 19.702 24.910 17.686 1.00 9.95 415 LEU A CA 1
ATOM 3092 C C . LEU A 1 416 ? 20.165 25.505 16.370 1.00 10.41 415 LEU A C 1
ATOM 3093 O O . LEU A 1 416 ? 20.409 24.820 15.368 1.00 12.47 415 LEU A O 1
ATOM 3098 N N . ALA A 1 417 ? 20.276 26.825 16.387 1.00 12.25 416 ALA A N 1
ATOM 3099 C CA . ALA A 1 417 ? 20.625 27.547 15.172 1.00 11.95 416 ALA A CA 1
ATOM 3100 C C . ALA A 1 417 ? 21.983 27.230 14.590 1.00 10.87 416 ALA A C 1
ATOM 3101 O O . ALA A 1 417 ? 22.943 27.022 15.310 1.00 12.53 416 ALA A O 1
ATOM 3103 N N . GLU A 1 418 ? 22.014 27.179 13.261 1.00 10.51 417 GLU A N 1
ATOM 3104 C CA . GLU A 1 418 ? 23.229 26.945 12.499 1.00 9.32 417 GLU A CA 1
ATOM 3105 C C . GLU A 1 418 ? 23.905 25.620 12.809 1.00 8.87 417 GLU A C 1
ATOM 3106 O O . GLU A 1 418 ? 25.105 25.462 12.631 1.00 10.13 417 GLU A O 1
ATOM 3112 N N . ARG A 1 419 ? 23.112 24.647 13.258 1.00 8.29 418 ARG A N 1
ATOM 3113 C CA . ARG A 1 419 ? 23.618 23.286 13.456 1.00 7.15 418 ARG A CA 1
ATOM 3114 C C . ARG A 1 419 ? 22.624 22.321 12.816 1.00 7.00 418 ARG A C 1
ATOM 3115 O O . ARG A 1 419 ? 21.511 22.698 12.421 1.00 8.58 418 ARG A O 1
ATOM 3123 N N . GLY A 1 420 ? 23.058 21.073 12.655 1.00 7.23 419 GLY A N 1
ATOM 3124 C CA . GLY A 1 420 ? 22.184 20.049 12.088 1.00 7.25 419 GLY A CA 1
ATOM 3125 C C . GLY A 1 420 ? 22.123 19.915 10.581 1.00 7.05 419 GLY A C 1
ATOM 3126 O O . GLY A 1 420 ? 21.362 19.096 10.058 1.00 7.75 419 GLY A O 1
ATOM 3127 N N . GLN A 1 421 ? 22.903 20.739 9.871 1.00 7.60 420 GLN A N 1
ATOM 3128 C CA . GLN A 1 421 ? 22.910 20.649 8.409 1.00 8.22 420 GLN A CA 1
ATOM 3129 C C . GLN A 1 421 ? 24.303 20.914 7.880 1.00 8.33 420 GLN A C 1
ATOM 3130 O O . GLN A 1 421 ? 25.073 21.702 8.463 1.00 9.29 420 GLN A O 1
ATOM 3136 N N . VAL A 1 422 ? 24.633 20.267 6.756 1.00 8.05 421 VAL A N 1
ATOM 3137 C CA . VAL A 1 422 ? 25.944 20.543 6.112 1.00 8.68 421 VAL A CA 1
ATOM 3138 C C . VAL A 1 422 ? 25.673 21.656 5.079 1.00 9.90 421 VAL A C 1
ATOM 3139 O O . VAL A 1 422 ? 25.347 21.378 3.919 1.00 12.81 421 VAL A O 1
ATOM 3143 N N . GLN A 1 423 ? 25.818 22.890 5.550 1.00 10.41 422 GLN A N 1
ATOM 3144 C CA . GLN A 1 423 ? 25.546 24.099 4.760 1.00 11.06 422 GLN A CA 1
ATOM 3145 C C . GLN A 1 423 ? 26.631 25.125 5.017 1.00 10.94 422 GLN A C 1
ATOM 3146 O O . GLN A 1 423 ? 27.090 25.265 6.141 1.00 9.75 422 GLN A O 1
ATOM 3152 N N . PRO A 1 424 ? 27.031 25.891 3.999 1.00 10.78 423 PRO A N 1
ATOM 3153 C CA . PRO A 1 424 ? 28.052 26.905 4.233 1.00 10.52 423 PRO A CA 1
ATOM 3154 C C . PRO A 1 424 ? 27.531 27.881 5.290 1.00 10.73 423 PRO A C 1
ATOM 3155 O O . PRO A 1 424 ? 26.356 28.292 5.286 1.00 11.80 423 PRO A O 1
ATOM 3159 N N . GLY A 1 425 ? 28.408 28.237 6.221 1.00 9.90 424 GLY A N 1
ATOM 3160 C CA . GLY A 1 425 ? 28.039 29.186 7.252 1.00 10.66 424 GLY A CA 1
ATOM 3161 C C . GLY A 1 425 ? 27.581 28.545 8.539 1.00 11.06 424 GLY A C 1
ATOM 3162 O O . GLY A 1 425 ? 27.573 29.192 9.595 1.00 12.02 424 GLY A O 1
ATOM 3163 N N . TYR A 1 426 ? 27.208 27.280 8.452 1.00 9.40 425 TYR A N 1
ATOM 3164 C CA . TYR A 1 426 ? 26.764 26.573 9.667 1.00 10.10 425 TYR A CA 1
ATOM 3165 C C . TYR A 1 426 ? 27.978 26.073 10.458 1.00 9.38 425 TYR A C 1
ATOM 3166 O O . TYR A 1 426 ? 29.098 26.055 9.950 1.00 9.42 425 TYR A O 1
ATOM 3175 N N . TYR A 1 427 ? 27.774 25.717 11.730 1.00 8.92 426 TYR A N 1
ATOM 3176 C CA . TYR A 1 427 ? 28.873 25.189 12.511 1.00 7.53 426 TYR A CA 1
ATOM 3177 C C . TYR A 1 427 ? 29.309 23.839 11.992 1.00 7.10 426 TYR A C 1
ATOM 3178 O O . TYR A 1 427 ? 28.495 23.014 11.566 1.00 7.73 426 TYR A O 1
ATOM 3187 N N . ALA A 1 428 ? 30.614 23.597 12.092 1.00 6.86 427 ALA A N 1
ATOM 3188 C CA . ALA A 1 428 ? 31.226 22.363 11.618 1.00 6.77 427 ALA A CA 1
ATOM 3189 C C . ALA A 1 428 ? 31.157 21.209 12.625 1.00 7.35 427 ALA A C 1
ATOM 3190 O O . ALA A 1 428 ? 32.160 20.725 13.131 1.00 7.25 427 ALA A O 1
ATOM 3192 N N . ASP A 1 429 ? 29.910 20.830 12.922 1.00 6.71 428 ASP A N 1
ATOM 3193 C CA . ASP A 1 429 ? 29.655 19.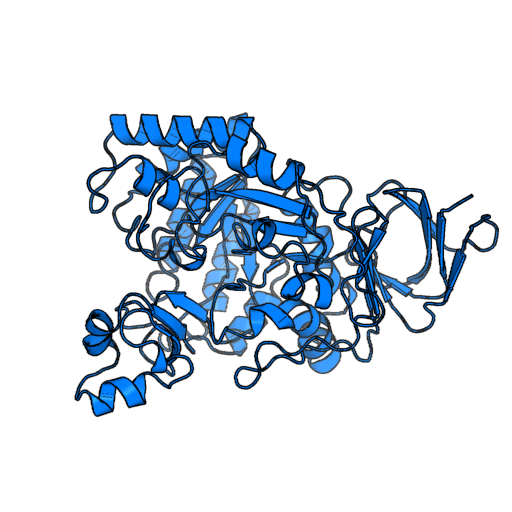619 13.733 1.00 6.12 428 ASP A CA 1
ATOM 3194 C C . ASP A 1 429 ? 29.390 18.597 12.613 1.00 6.86 428 ASP A C 1
ATOM 3195 O O . ASP A 1 429 ? 28.405 18.704 11.854 1.00 6.82 428 ASP A O 1
ATOM 3200 N N . LEU A 1 430 ? 30.262 17.612 12.497 1.00 6.56 429 LEU A N 1
ATOM 3201 C CA . LEU A 1 430 ? 30.219 16.682 11.357 1.00 6.61 429 LEU A CA 1
ATOM 3202 C C . LEU A 1 430 ? 30.566 15.278 11.743 1.00 6.24 429 LEU A C 1
ATOM 3203 O O . LEU A 1 430 ? 31.326 15.046 12.691 1.00 7.85 429 LEU A O 1
ATOM 3208 N N . VAL A 1 431 ? 30.018 14.324 10.995 1.00 6.52 430 VAL A N 1
ATOM 3209 C CA . VAL A 1 431 ? 30.411 12.914 11.172 1.00 7.11 430 VAL A CA 1
ATOM 3210 C C . VAL A 1 431 ? 30.840 12.364 9.823 1.00 7.97 430 VAL A C 1
ATOM 3211 O O . VAL A 1 431 ? 30.249 12.723 8.794 1.00 7.83 430 VAL A O 1
ATOM 3215 N N . VAL 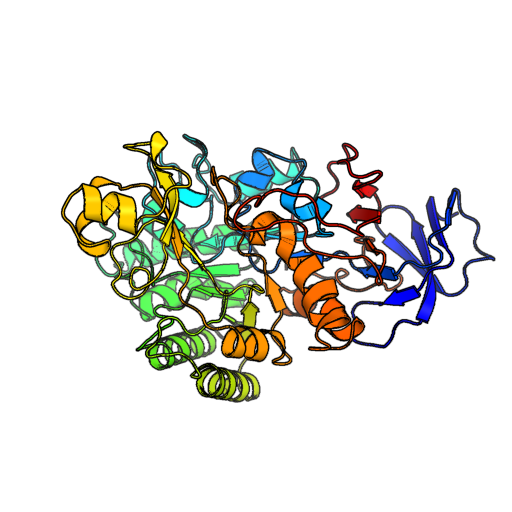A 1 432 ? 31.904 11.559 9.812 1.00 8.31 431 VAL A N 1
ATOM 3216 C CA . VAL A 1 432 ? 32.316 10.828 8.632 1.00 8.31 431 VAL A CA 1
ATOM 3217 C C . VAL A 1 432 ? 32.051 9.367 8.992 1.00 8.30 431 VAL A C 1
ATOM 3218 O O . VAL A 1 432 ? 32.644 8.855 9.960 1.00 8.28 431 VAL A O 1
ATOM 3222 N N . PHE A 1 433 ? 31.143 8.707 8.264 1.00 7.36 432 PHE A N 1
ATOM 3223 C CA . PHE A 1 433 ? 30.857 7.301 8.548 1.00 7.31 432 PHE A CA 1
ATOM 3224 C C . PHE A 1 433 ? 30.773 6.481 7.277 1.00 8.20 432 PHE A C 1
ATOM 3225 O O . PHE A 1 433 ? 30.561 7.020 6.196 1.00 8.87 432 PHE A O 1
ATOM 3233 N N . ASP A 1 434 ? 30.986 5.183 7.403 1.00 7.77 433 ASP A N 1
ATOM 3234 C CA . ASP A 1 434 ? 30.924 4.297 6.250 1.00 8.74 433 ASP A CA 1
ATOM 3235 C C . ASP A 1 434 ? 29.503 3.750 6.217 1.00 9.09 433 ASP A C 1
ATOM 3236 O O . ASP A 1 434 ? 29.123 2.976 7.098 1.00 8.56 433 ASP A O 1
ATOM 3241 N N . PRO A 1 435 ? 28.703 4.134 5.217 1.00 9.26 434 PRO A N 1
ATOM 3242 C CA . PRO A 1 435 ? 27.334 3.629 5.182 1.00 9.48 434 PRO A CA 1
ATOM 3243 C C . PRO A 1 435 ? 27.218 2.130 5.104 1.00 9.48 434 PRO A C 1
ATOM 3244 O O . PRO A 1 435 ? 26.228 1.556 5.580 1.00 10.36 434 PRO A O 1
ATOM 3248 N N . ALA A 1 436 ? 28.201 1.482 4.490 1.00 9.54 435 ALA A N 1
ATOM 3249 C CA . ALA A 1 436 ? 28.148 0.018 4.352 1.00 10.41 435 ALA A CA 1
ATOM 3250 C C . ALA A 1 436 ? 28.452 -0.749 5.613 1.00 10.72 435 ALA A C 1
ATOM 3251 O O . ALA A 1 436 ? 28.002 -1.887 5.763 1.00 12.65 435 ALA A O 1
ATOM 3253 N N . THR A 1 437 ? 29.216 -0.146 6.529 1.00 9.89 436 THR A N 1
ATOM 3254 C CA . THR A 1 437 ? 29.586 -0.869 7.725 1.00 9.54 436 THR A CA 1
ATOM 3255 C C . THR A 1 437 ? 29.105 -0.266 9.038 1.00 9.19 436 THR A C 1
ATOM 3256 O O . THR A 1 437 ? 29.261 -0.894 10.075 1.00 11.26 436 THR A O 1
ATOM 3260 N N . VAL A 1 438 ? 28.510 0.921 8.998 1.00 8.70 437 VAL A N 1
ATOM 3261 C CA . VAL A 1 438 ? 28.082 1.540 10.254 1.00 8.75 437 VAL A CA 1
ATOM 3262 C C . VAL A 1 438 ? 27.144 0.590 10.969 1.00 8.34 437 VAL A C 1
ATOM 3263 O O . VAL A 1 438 ? 26.211 0.043 10.370 1.00 9.65 437 VAL A O 1
ATOM 3267 N N . ALA A 1 439 ? 27.399 0.394 12.261 1.00 8.15 438 ALA A N 1
ATOM 3268 C CA . ALA A 1 439 ? 26.588 -0.571 12.985 1.00 8.22 438 ALA A CA 1
ATOM 3269 C C . ALA A 1 439 ? 26.769 -0.430 14.460 1.00 8.42 438 ALA A C 1
ATOM 3270 O O . ALA A 1 439 ? 27.829 -0.029 14.938 1.00 9.15 438 ALA A O 1
ATOM 3272 N N . ASP A 1 440 ? 25.695 -0.741 15.175 1.00 9.52 439 ASP A N 1
ATOM 3273 C CA . ASP A 1 440 ? 25.756 -0.770 16.623 1.00 9.48 439 ASP A CA 1
ATOM 3274 C C . ASP A 1 440 ? 26.443 -2.088 17.033 1.00 11.23 439 ASP A C 1
ATOM 3275 O O . ASP A 1 440 ? 26.076 -3.181 16.568 1.00 15.99 439 ASP A O 1
ATOM 3280 N N . SER A 1 441 ? 27.478 -1.984 17.841 1.00 9.51 440 SER A N 1
ATOM 3281 C CA . SER A 1 441 ? 28.163 -3.161 18.304 1.00 10.17 440 SER A CA 1
ATOM 3282 C C . SER A 1 441 ? 27.711 -3.542 19.688 1.00 9.96 440 SER A C 1
ATOM 3283 O O . SER A 1 441 ? 27.812 -4.709 20.091 1.00 11.47 440 SER A O 1
ATOM 3286 N N . ALA A 1 442 ? 27.220 -2.566 20.453 1.00 9.08 441 ALA A N 1
ATOM 3287 C CA . ALA A 1 442 ? 26.774 -2.850 21.804 1.00 9.63 441 ALA A CA 1
ATOM 3288 C C . ALA A 1 442 ? 25.556 -3.760 21.824 1.00 9.14 441 ALA A C 1
ATOM 3289 O O . ALA A 1 442 ? 24.617 -3.578 21.046 1.00 10.86 441 ALA A O 1
ATOM 3291 N N . THR A 1 443 ? 25.589 -4.758 22.696 1.00 9.25 442 THR A N 1
ATOM 3292 C CA . THR A 1 443 ? 24.470 -5.677 22.847 1.00 9.39 442 THR A CA 1
ATOM 3293 C C . THR A 1 443 ? 24.075 -5.685 24.308 1.00 9.35 442 THR A C 1
ATOM 3294 O O . THR A 1 443 ? 24.746 -5.091 25.157 1.00 9.06 442 THR A O 1
ATOM 3298 N N . PHE A 1 444 ? 22.966 -6.341 24.656 1.00 9.22 443 PHE A N 1
ATOM 3299 C CA . PHE A 1 444 ? 22.625 -6.372 26.083 1.00 9.08 443 PHE A CA 1
ATOM 3300 C C . PHE A 1 444 ? 23.727 -7.095 26.890 1.00 10.27 443 PHE A C 1
ATOM 3301 O O . PHE A 1 444 ? 24.019 -6.721 28.001 1.00 11.49 443 PHE A O 1
ATOM 3309 N N . GLU A 1 445 ? 24.328 -8.122 26.287 1.00 11.35 444 GLU A N 1
ATOM 3310 C CA . GLU A 1 445 ? 25.409 -8.861 26.938 1.00 12.61 444 GLU A CA 1
ATOM 3311 C C . GLU A 1 445 ? 26.683 -8.006 27.065 1.00 11.45 444 GLU A C 1
ATOM 3312 O O . GLU A 1 445 ? 27.363 -8.085 28.087 1.00 12.48 444 GLU A O 1
ATOM 3318 N N . HIS A 1 446 ? 27.019 -7.222 26.025 1.00 10.77 445 HIS A N 1
ATOM 3319 C CA . HIS A 1 446 ? 28.248 -6.367 26.010 1.00 10.78 445 HIS A CA 1
ATOM 3320 C C . HIS A 1 446 ? 27.726 -5.001 25.584 1.00 9.73 445 HIS A C 1
ATOM 3321 O O . HIS A 1 446 ? 27.885 -4.557 24.451 1.00 9.72 445 HIS A O 1
ATOM 3328 N N . PRO A 1 447 ? 27.212 -4.264 26.567 1.00 8.99 446 PRO A N 1
ATOM 3329 C CA . PRO A 1 447 ? 26.599 -2.974 26.270 1.00 8.19 446 PRO A CA 1
ATOM 3330 C C . PRO A 1 447 ? 27.448 -1.760 26.074 1.00 8.57 446 PRO A C 1
ATOM 3331 O O . PRO A 1 447 ? 26.899 -0.680 25.808 1.00 8.73 446 PRO A O 1
ATOM 3335 N N . THR A 1 448 ? 28.760 -1.914 26.182 1.00 8.19 447 THR A N 1
ATOM 3336 C CA . THR A 1 448 ? 29.655 -0.774 26.015 1.00 8.73 447 THR A CA 1
ATOM 3337 C C . THR A 1 448 ? 30.588 -0.914 24.814 1.00 8.72 447 THR A C 1
ATOM 3338 O O . THR A 1 448 ? 31.575 -0.192 24.723 1.00 10.55 447 THR A O 1
ATOM 3342 N N . GLU A 1 449 ? 30.264 -1.823 23.899 1.00 9.27 448 GLU A N 1
ATOM 3343 C CA . GLU A 1 449 ? 31.129 -1.956 22.722 1.00 9.50 448 GLU A CA 1
ATOM 3344 C C . GLU A 1 449 ? 30.957 -0.735 21.810 1.00 10.24 448 GLU A C 1
ATOM 3345 O O . GLU A 1 449 ? 29.854 -0.212 21.599 1.00 10.27 448 GLU A O 1
ATOM 3351 N N . ARG A 1 450 ? 32.071 -0.261 21.292 1.00 10.22 449 ARG A N 1
ATOM 3352 C CA . ARG A 1 450 ? 32.086 0.889 20.393 1.00 9.22 449 ARG A CA 1
ATOM 3353 C C . ARG A 1 450 ? 31.509 0.549 19.030 1.00 9.32 449 ARG A C 1
ATOM 3354 O O . ARG A 1 450 ? 31.767 -0.523 18.446 1.00 9.88 449 ARG A O 1
ATOM 3362 N N . ALA A 1 451 ? 30.719 1.477 18.498 1.00 7.62 450 ALA A N 1
ATOM 3363 C CA . ALA A 1 451 ? 30.110 1.266 17.194 1.00 7.79 450 ALA A CA 1
ATOM 3364 C C . ALA A 1 451 ? 31.112 1.083 16.052 1.00 7.77 450 ALA A C 1
ATOM 3365 O O . ALA A 1 451 ? 32.227 1.605 16.113 1.00 8.96 450 ALA A O 1
ATOM 3367 N N . ALA A 1 452 ? 30.683 0.345 15.033 1.00 8.04 451 ALA A N 1
ATOM 3368 C CA . ALA A 1 452 ? 31.487 0.162 13.831 1.00 7.80 451 ALA A CA 1
ATOM 3369 C C . ALA A 1 452 ? 31.147 1.230 12.805 1.00 8.23 451 ALA A C 1
ATOM 3370 O O . ALA A 1 452 ? 30.057 1.796 12.819 1.00 8.01 451 ALA A O 1
ATOM 3372 N N . GLY A 1 453 ? 32.092 1.502 11.910 1.00 9.06 452 GLY A N 1
ATOM 3373 C CA . GLY A 1 453 ? 31.846 2.410 10.804 1.00 9.11 452 GLY A CA 1
ATOM 3374 C C . GLY A 1 453 ? 31.843 3.894 11.054 1.00 8.25 452 GLY A C 1
ATOM 3375 O O . GLY A 1 453 ? 31.465 4.655 10.171 1.00 9.86 452 GLY A O 1
ATOM 3376 N N . ILE A 1 454 ? 32.262 4.328 12.236 1.00 8.58 453 ILE A N 1
ATOM 3377 C CA . ILE A 1 454 ? 32.340 5.746 12.551 1.00 9.25 453 ILE A CA 1
ATOM 3378 C C . ILE A 1 454 ? 33.813 6.126 12.379 1.00 10.33 453 ILE A C 1
ATOM 3379 O O . ILE A 1 454 ? 34.673 5.795 13.231 1.00 13.00 453 ILE A O 1
ATOM 3384 N N . HIS A 1 455 ? 34.110 6.823 11.290 1.00 9.12 454 HIS A N 1
ATOM 3385 C CA . HIS A 1 455 ? 35.488 7.175 10.982 1.00 9.69 454 HIS A CA 1
ATOM 3386 C C . HIS A 1 455 ? 36.009 8.345 11.801 1.00 8.32 454 HIS A C 1
ATOM 3387 O O . HIS A 1 455 ? 37.055 8.252 12.428 1.00 10.43 454 HIS A O 1
ATOM 3394 N N . SER A 1 456 ? 35.257 9.447 11.825 1.00 8.16 455 SER A N 1
ATOM 3395 C CA . SER A 1 456 ? 35.705 10.602 12.575 1.00 7.89 455 SER A CA 1
ATOM 3396 C C . SER A 1 456 ? 34.506 11.486 12.880 1.00 7.35 455 SER A C 1
ATOM 3397 O O . SER A 1 456 ? 33.452 11.406 12.213 1.00 7.48 455 SER A O 1
ATOM 3400 N N . VAL A 1 457 ? 34.643 12.268 13.948 1.00 7.19 456 VAL A N 1
ATOM 3401 C CA . VAL A 1 457 ? 33.568 13.152 14.414 1.00 7.05 456 VAL A CA 1
ATOM 3402 C C . VAL A 1 457 ? 34.194 14.481 14.749 1.00 7.34 456 VAL A C 1
ATOM 3403 O O . VAL A 1 457 ? 35.259 14.528 15.389 1.00 7.75 456 VAL A O 1
ATOM 3407 N N . TYR A 1 458 ? 33.553 15.558 14.317 1.00 6.76 457 TYR A N 1
ATOM 3408 C CA . TYR A 1 458 ? 34.047 16.925 14.509 1.00 6.54 457 TYR A CA 1
ATOM 3409 C C . TYR A 1 458 ? 32.999 17.745 15.227 1.00 6.15 457 TYR A C 1
ATOM 3410 O O . TYR A 1 458 ? 31.817 17.650 14.904 1.00 6.84 457 TYR A O 1
ATOM 3419 N N . VAL A 1 459 ? 33.443 18.539 16.203 1.00 6.16 458 VAL A N 1
ATOM 3420 C CA . VAL A 1 459 ? 32.587 19.432 16.979 1.00 6.15 458 VAL A CA 1
ATOM 3421 C C . VAL A 1 459 ? 33.163 20.845 16.859 1.00 6.95 458 VAL A C 1
ATOM 3422 O O . VAL A 1 459 ? 34.321 21.095 17.197 1.00 7.92 458 VAL A O 1
ATOM 3426 N N . ASN A 1 460 ? 32.351 21.763 16.343 1.00 6.97 459 ASN A N 1
ATOM 3427 C CA . ASN A 1 460 ? 32.823 23.138 16.127 1.00 6.42 459 ASN A CA 1
ATOM 3428 C C . ASN A 1 460 ? 34.160 23.152 15.376 1.00 7.86 459 ASN A C 1
ATOM 3429 O O . ASN A 1 460 ? 35.064 23.918 15.689 1.00 9.12 459 ASN A O 1
ATOM 3434 N N . GLY A 1 461 ? 34.239 22.269 14.378 1.00 7.68 460 GLY A N 1
ATOM 3435 C CA . GLY A 1 461 ? 35.419 22.176 13.517 1.00 7.79 460 GLY A CA 1
ATOM 3436 C C . GLY A 1 461 ? 36.585 21.357 14.033 1.00 8.25 460 GLY A C 1
ATOM 3437 O O . GLY A 1 461 ? 37.460 21.000 13.247 1.00 10.40 460 GLY A O 1
ATOM 3438 N N . ALA A 1 462 ? 36.614 21.023 15.316 1.00 7.74 461 ALA A N 1
ATOM 3439 C CA . ALA A 1 462 ? 37.707 20.243 15.887 1.00 8.56 461 ALA A CA 1
ATOM 3440 C C . ALA A 1 462 ? 37.395 18.764 15.888 1.00 8.18 461 ALA A C 1
ATOM 3441 O O . ALA A 1 462 ? 36.297 18.345 16.292 1.00 8.75 461 ALA A O 1
ATOM 3443 N N . ALA A 1 463 ? 38.332 17.937 15.445 1.00 8.49 462 ALA A N 1
ATOM 3444 C CA . ALA A 1 463 ? 38.074 16.506 15.498 1.00 7.81 462 ALA A CA 1
ATOM 3445 C C . ALA A 1 463 ? 38.075 16.071 16.965 1.00 7.62 462 ALA A C 1
ATOM 3446 O O . ALA A 1 463 ? 39.043 16.323 17.704 1.00 8.65 462 ALA A O 1
ATOM 3448 N N . VAL A 1 464 ? 37.002 15.409 17.386 1.00 7.12 463 VAL A N 1
ATOM 3449 C CA . VAL A 1 464 ? 36.908 14.872 18.755 1.00 6.66 463 VAL A CA 1
ATOM 3450 C C . VAL A 1 464 ? 37.056 13.343 18.789 1.00 7.75 463 VAL A C 1
ATOM 3451 O O . VAL A 1 464 ? 37.423 12.782 19.827 1.00 8.56 463 VAL A O 1
ATOM 3455 N N . TRP A 1 465 ? 36.763 12.671 17.666 1.00 8.05 464 TRP A N 1
ATOM 3456 C CA . TRP A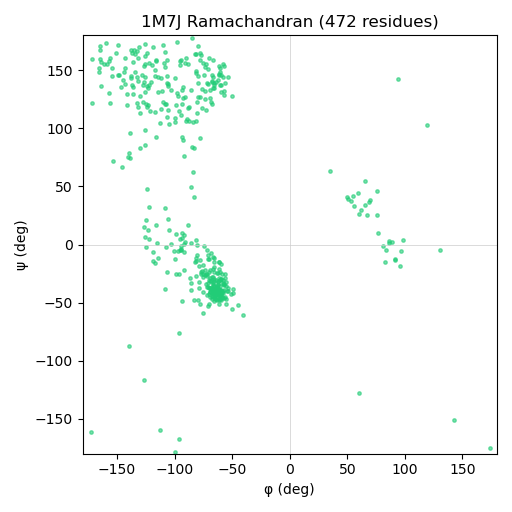 1 465 ? 36.882 11.207 17.585 1.00 8.44 464 TRP A CA 1
ATOM 3457 C C . TRP A 1 465 ? 37.616 10.878 16.316 1.00 9.59 464 TRP A C 1
ATOM 3458 O O . TRP A 1 465 ? 37.171 11.246 15.234 1.00 10.15 464 TRP A O 1
ATOM 3469 N N . GLU A 1 466 ? 38.738 10.189 16.445 1.00 10.06 465 GLU A N 1
ATOM 3470 C CA . GLU A 1 466 ? 39.572 9.816 15.294 1.00 11.54 465 GLU A CA 1
ATOM 3471 C C . GLU A 1 466 ? 40.331 8.585 15.726 1.00 11.17 465 GLU A C 1
ATOM 3472 O O . GLU A 1 466 ? 40.684 8.479 16.888 1.00 11.35 465 GLU A O 1
ATOM 3478 N N . ASP A 1 467 ? 40.563 7.674 14.795 1.00 12.51 466 ASP A N 1
ATOM 3479 C CA . ASP A 1 467 ? 41.311 6.438 15.097 1.00 13.30 466 ASP A CA 1
ATOM 3480 C C . ASP A 1 467 ? 40.765 5.713 16.328 1.00 12.11 466 ASP A C 1
ATOM 3481 O O . ASP A 1 467 ? 41.504 5.210 17.191 1.00 14.03 466 ASP A O 1
ATOM 3486 N N . GLN A 1 468 ? 39.438 5.717 16.422 1.00 10.41 467 GLN A N 1
ATOM 3487 C CA . GLN A 1 468 ? 38.700 5.065 17.484 1.00 10.88 467 GLN A CA 1
ATOM 3488 C C . GLN A 1 468 ? 39.126 5.493 18.870 1.00 11.65 467 GLN A C 1
ATOM 3489 O O . GLN A 1 468 ? 39.175 4.685 19.800 1.00 13.75 467 GLN A O 1
ATOM 3495 N N . SER A 1 469 ? 39.362 6.797 19.021 1.00 11.42 468 SER A N 1
ATOM 3496 C CA . SER A 1 469 ? 39.763 7.337 20.291 1.00 12.45 468 SER A CA 1
ATOM 3497 C C . SER A 1 469 ? 39.368 8.808 20.413 1.00 11.17 468 SER A C 1
ATOM 3498 O O . SER A 1 469 ? 39.259 9.503 19.412 1.00 10.89 468 SER A O 1
ATOM 3501 N N . PHE A 1 470 ? 39.135 9.249 21.638 1.00 10.79 469 PHE A N 1
ATOM 3502 C CA . PHE A 1 470 ? 38.876 10.659 21.909 1.00 9.62 469 PHE A CA 1
ATOM 3503 C C . PHE A 1 470 ? 40.221 11.370 21.652 1.00 10.03 469 PHE A C 1
ATOM 3504 O O . PHE A 1 470 ? 41.287 10.948 22.153 1.00 11.17 469 PHE A O 1
ATOM 3512 N N . THR A 1 471 ? 40.188 12.474 20.918 1.00 8.52 470 THR A N 1
ATOM 3513 C CA . THR A 1 471 ? 41.411 13.198 20.545 1.00 8.97 470 THR A CA 1
ATOM 3514 C C . THR A 1 471 ? 41.939 14.121 21.621 1.00 9.62 470 THR A C 1
ATOM 3515 O O . THR A 1 471 ? 43.065 14.624 21.491 1.00 11.15 470 THR A O 1
ATOM 3519 N N . GLY A 1 472 ? 41.143 14.368 22.661 1.00 8.94 471 GLY A N 1
ATOM 3520 C CA . GLY A 1 472 ? 41.558 15.337 23.669 1.00 8.88 471 GLY A CA 1
ATOM 3521 C C . GLY A 1 472 ? 40.982 16.742 23.459 1.00 8.73 471 GLY A C 1
ATOM 3522 O O . GLY A 1 472 ? 41.165 17.634 24.284 1.00 11.48 471 GLY A O 1
ATOM 3523 N N . GLN A 1 473 ? 40.277 16.958 22.353 1.00 8.28 472 GLN A N 1
ATOM 3524 C CA . GLN A 1 473 ? 39.712 18.275 22.088 1.00 8.36 472 GLN A CA 1
ATOM 3525 C C . GLN A 1 473 ? 38.417 18.522 22.846 1.00 7.88 472 GLN A C 1
ATOM 3526 O O . GLN A 1 473 ? 37.408 17.846 22.555 1.00 8.99 472 GLN A O 1
ATOM 3532 N N . HIS A 1 474 ? 38.434 19.455 23.800 1.00 8.16 473 HIS A N 1
ATOM 3533 C CA . HIS A 1 474 ? 37.217 19.776 24.577 1.00 7.56 473 HIS A CA 1
ATOM 3534 C C . HIS A 1 474 ? 36.549 20.905 23.839 1.00 7.98 473 HIS A C 1
ATOM 3535 O O . HIS A 1 474 ? 36.573 22.071 24.240 1.00 8.81 473 HIS A O 1
ATOM 3542 N N . ALA A 1 475 ? 35.903 20.510 22.727 1.00 7.46 474 ALA A N 1
ATOM 3543 C CA . ALA A 1 475 ? 35.339 21.442 21.750 1.00 7.11 474 ALA A CA 1
ATOM 3544 C C . ALA A 1 475 ? 33.917 21.876 21.883 1.00 7.98 474 ALA A C 1
ATOM 3545 O O . ALA A 1 475 ? 33.448 22.767 21.148 1.00 8.76 474 ALA A O 1
ATOM 3547 N N . GLY A 1 476 ? 33.222 21.266 22.820 1.00 7.66 475 GLY A N 1
ATOM 3548 C CA . GLY A 1 476 ? 31.810 21.583 22.939 1.00 7.54 475 GLY A CA 1
ATOM 3549 C C . GLY A 1 476 ? 31.485 22.907 23.574 1.00 7.94 475 GLY A C 1
ATOM 3550 O O . GLY A 1 476 ? 32.284 23.445 24.342 1.00 9.40 475 GLY A O 1
ATOM 3551 N N . ARG A 1 477 ? 30.304 23.406 23.245 1.00 7.67 476 ARG A N 1
ATOM 3552 C CA . ARG A 1 477 ? 29.829 24.670 23.792 1.00 6.99 476 ARG A CA 1
ATOM 3553 C C . ARG A 1 477 ? 28.463 24.495 24.415 1.00 7.53 476 ARG A C 1
ATOM 3554 O O . ARG A 1 477 ? 27.694 23.609 24.020 1.00 7.91 476 ARG A O 1
ATOM 3562 N N . VAL A 1 478 ? 28.147 25.348 25.388 1.00 8.47 477 VAL A N 1
ATOM 3563 C CA . VAL A 1 478 ? 26.818 25.363 25.960 1.00 8.65 477 VAL A CA 1
ATOM 3564 C C . VAL A 1 478 ? 25.993 26.180 24.962 1.00 9.63 477 VAL A C 1
ATOM 3565 O O . VAL A 1 478 ? 26.325 27.338 24.645 1.00 11.28 477 VAL A O 1
ATOM 3569 N N . LEU A 1 479 ? 24.935 25.566 24.445 1.00 8.78 478 LEU A N 1
ATOM 3570 C CA . LEU A 1 479 ? 24.070 26.203 23.447 1.00 9.56 478 LEU A CA 1
ATOM 3571 C C . LEU A 1 479 ? 22.827 26.887 23.998 1.00 13.31 478 LEU A C 1
ATOM 3572 O O . LEU A 1 479 ? 22.290 26.491 25.028 1.00 15.24 478 LEU A O 1
ATOM 3577 N N . ASN A 1 480 ? 22.328 27.880 23.268 1.00 16.87 479 ASN A N 1
ATOM 3578 C CA . ASN A 1 480 ? 21.088 28.525 23.670 1.00 20.77 479 ASN A CA 1
ATOM 3579 C C . ASN A 1 480 ? 20.058 28.341 22.549 1.00 22.28 479 ASN A C 1
ATOM 3580 O O . ASN A 1 480 ? 20.410 28.110 21.385 1.00 23.23 479 ASN A O 1
ATOM 3585 N N . ARG A 1 481 ? 18.777 28.382 22.906 1.00 25.08 480 ARG A N 1
ATOM 3586 C CA . ARG A 1 481 ? 17.733 28.259 21.900 1.00 27.62 480 ARG A CA 1
ATOM 3587 C C . ARG A 1 481 ? 17.279 29.698 21.669 1.00 29.28 480 ARG A C 1
ATOM 3588 O O . ARG A 1 481 ? 16.051 29.950 21.727 1.00 32.74 480 ARG A O 1
#

B-factor: mean 12.25, std 6.2, range [3.8, 37.62]

InterPro domains:
  IPR011059 Metal-dependent hydrolase, composite domain superfamily [G3DSA:2.30.40.10] (9-435)
  IPR011059 Metal-dependent hydrolase, composite domain superfamily [SSF51338] (9-479)
  IPR013108 Amidohydrolase 3 [PF07969] (53-333)
  IPR023100 D-aminoacylase, insert domain superfamily [G3DSA:3.30.1490.130] (289-345)
  IPR032466 Metal-dependent hydrolase [SSF51556] (63-420)
  IPR050378 Metallo-dependent Hydrolases Superfamily [PTHR11647] (10-103)

Sequence (474 aa):
PFDYILSGGTVIDGTNAPGRLADVGVRGDRIAAVGDLSASSARRRIDVAGKVVSPGFIDSHTHDDNYLLKHRDMTPKISQGVTTVVTGNCGISLAPLAHANPPAPLDLLDEGGSFRFARFSDYLEALRAAPPAVNAACMVGHSTLRAAVMPDLRREATADEIQAMQALADDALASGAIGISTGAFYPPAAHASTEEIIEVCRPLITHGGVYATHMRDEGEHIVQALEETFRIGRELDVPVVISHHKVMGKLNFGRSKETLALIEAAMASQDVSLDAYPYVAGSTMLKQDRVLLAGRTLITWCKPYPELSGRDLEEIAAERGKSKYDVVPELQPAGAIYFMMDEPDVQRILAFGPTMIGSDGLPHDERPHPRLWGTFPRVLGHYSRDLGLFPLETAVWKMTGLTAAKFGLAERGQVQPGYYADLVVFDPATVADSATFEHPTERAAGIHSVYVNGAAVWEDQSFTGQHAGRVLNR

Radius of gyration: 21.42 Å; Cα contacts (8 Å, |Δi|>4): 1312; chains: 1; bounding box: 51×52×59 Å

Organism: Alcaligenes faecalis (NCBI:txid511)

Nearest PDB structures (foldseek):
  1m7j-assembly1_A  TM=1.002E+00  e=0.000E+00  Alcaligenes faecalis
  1v4y-assembly1_A  TM=1.002E+00  e=0.000E+00  Alcaligenes faecalis
  1rk5-assembly1_A  TM=1.001E+00  e=0.000E+00  Alcaligenes faecalis
  3giq-assembly1_A  TM=9.583E-01  e=1.065E-61  Bordetella bronchiseptica
  6gde-assembly1_A  TM=7.287E-01  e=2.464E-14  Aquifex aeolicus VF5

CATH classification: 2.30.40.10 (+2 more: 3.20.20.140, 3.30.1490.130)

Solvent-accessible surface area: 16323 Å² total; per-residue (Å²): 86,19,55,10,0,1,20,42,1,39,0,6,12,1,59,63,38,99,34,110,148,10,20,0,0,0,123,44,38,76,0,28,20,31,20,123,13,82,107,30,78,24,176,124,114,34,108,2,62,62,49,5,0,0,0,1,0,2,0,1,0,0,7,1,2,0,29,0,32,83,65,71,41,0,20,4,1,0,0,0,0,0,1,1,0,0,0,0,2,3,0,2,1,0,1,3,8,73,72,78,115,11,38,27,0,0,26,7,0,31,87,65,49,2,6,152,5,65,152,8,32,31,3,0,97,23,0,115,91,36,34,3,0,0,0,1,0,1,1,0,0,0,2,0,0,0,17,46,35,10,126,66,39,191,81,88,7,70,67,109,19,28,110,42,0,62,48,45,0,48,85,0,10,74,38,11,9,1,0,0,0,2,0,6,30,10,64,2,0,48,89,2,36,42,92,0,3,1,65,0,0,96,8,0,96,118,67,50,3,9,2,0,4,11,1,72,40,7,2,125,96,0,34,111,4,0,77,30,4,6,104,3,4,124,73,6,103,14,41,0,3,0,0,8,7,10,0,10,7,174,175,8,67,24,50,0,124,73,0,11,61,51,0,109,67,11,46,95,98,32,74,7,2,0,1,3,10,0,10,40,0,2,11,13,11,1,26,73,24,165,54,6,8,79,26,127,0,23,2,0,48,6,143,58,75,88,123,8,29,40,79,46,0,82,86,4,0,60,127,86,68,91,60,22,52,80,0,0,67,62,0,68,52,2,0,0,6,0,44,13,18,48,58,76,2,10,48,80,4,0,42,27,39,36,0,0,0,1,0,9,0,5,14,42,13,117,91,4,2,1,1,5,17,0,0,0,0,51,0,0,0,57,0,8,89,88,93,56,44,14,76,36,30,25,0,0,57,1,0,0,8,9,0,6,75,59,3,38,5,77,73,11,5,49,0,52,76,37,60,40,0,7,0,0,0,0,33,40,75,72,0,29,29,41,5,6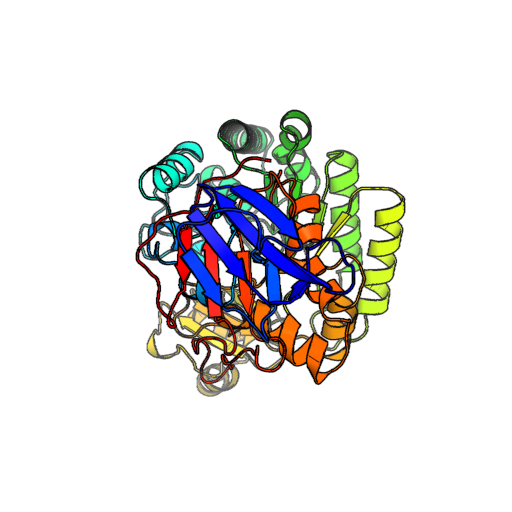8,58,130,94,2,48,77,111,2,41,21,6,79,3,0,4,0,11,8,28,20,0,4,59,140,93,57,49,53,40,92,73,18,5,100,24,15,94,60